Protein AF-A0A813YBU4-F1 (afdb_monomer)

Secondary structure (DSSP, 8-state):
----------SSSSSSSSSS-----------------PPPEEEEEEEEEEEESS----EEEEE--GGG-TTT-TTHHHHHHHHHHTT-SEEEEE--TT-HHHH-S-SS----------------PPPP----TT--SS------PEEEE--TTT-TTT-TTHHHHHHHHHHHT-SEEEEE--TTSHHHH-SB-S---BT-EEEEEETT-EEEEE-GGGT-EEEEEEEEEEES-B--TT--B--SSB-TTHHHHHHHHHTT-SEEEEE--HHHH--SSTTS--EEEEEEEEES---B--B--TTHHHHHHHHHHHSTTSEEEEE--PPPGGGB--SS-----SSTTS--TT----SSBSSTT-HHHHHHHHHHHHHHHSSEEE-TTS-EEE-S-----SEEE--SSTTTGGG--HHHHHHHHHHHHHHHHHHH---S-EEEEEEESSTT-HHHHHHHT-GGGSPTT----EEEE------S-BGGGTB-THHHHT-SB-TTT-PBPHHHHHHHHHHHH--TTTPEEEEEEES-TTSSSEEEEEEEEGGGEEEEEEEE-SSS---EE-TT-TT-EEEE-STTTTTSPPEEEE-SSSEES-TTHHHHHHHHHHHHHHHHHHHHTTSS-----------------SS-S-----SS-TT---

Structure (mmCIF, N/CA/C/O backbone):
data_AF-A0A813YBU4-F1
#
_entry.id   AF-A0A813YBU4-F1
#
loop_
_atom_site.group_PDB
_atom_site.id
_atom_site.type_symbol
_atom_site.label_atom_id
_atom_site.label_alt_id
_atom_site.label_comp_id
_atom_site.label_asym_id
_atom_site.label_entity_id
_atom_site.label_seq_id
_atom_site.pdbx_PDB_ins_code
_atom_site.Cartn_x
_atom_site.Cartn_y
_atom_site.Cartn_z
_atom_site.occupancy
_atom_site.B_iso_or_equiv
_atom_site.auth_seq_id
_atom_site.auth_comp_id
_atom_site.auth_asym_id
_atom_site.auth_atom_id
_atom_site.pdbx_PDB_model_num
ATOM 1 N N . MET A 1 1 ? 0.235 74.348 -16.069 1.00 31.95 1 MET A N 1
ATOM 2 C CA . MET A 1 1 ? 0.810 74.537 -14.717 1.00 31.95 1 MET A CA 1
ATOM 3 C C . MET A 1 1 ? 2.036 73.642 -14.564 1.00 31.95 1 MET A C 1
ATOM 5 O O . MET A 1 1 ? 2.171 72.692 -15.320 1.00 31.95 1 MET A O 1
ATOM 9 N N . ASN A 1 2 ? 2.949 74.032 -13.679 1.00 27.05 2 ASN A N 1
ATOM 10 C CA . ASN A 1 2 ? 4.388 73.750 -13.700 1.00 27.05 2 ASN A CA 1
ATOM 11 C C . ASN A 1 2 ? 4.887 72.286 -13.616 1.00 27.05 2 ASN A C 1
ATOM 13 O O . ASN A 1 2 ? 4.389 71.476 -12.848 1.00 27.05 2 ASN A O 1
ATOM 17 N N . THR A 1 3 ? 6.001 72.088 -14.341 1.00 25.61 3 THR A N 1
ATOM 18 C CA . THR A 1 3 ? 7.237 71.329 -14.019 1.00 25.61 3 THR A CA 1
ATOM 19 C C . THR A 1 3 ? 7.246 69.813 -13.787 1.00 25.61 3 THR A C 1
ATOM 21 O O . THR A 1 3 ? 6.669 69.274 -12.852 1.00 25.61 3 THR A O 1
ATOM 24 N N . LYS A 1 4 ? 8.097 69.171 -14.603 1.00 25.23 4 LYS A N 1
ATOM 25 C CA . LYS A 1 4 ? 8.649 67.816 -14.463 1.00 25.23 4 LYS A CA 1
ATOM 26 C C . LYS A 1 4 ? 9.705 67.722 -13.351 1.00 25.23 4 LYS A C 1
ATOM 28 O O . LYS A 1 4 ? 10.402 68.697 -13.085 1.00 25.23 4 LYS A O 1
ATOM 33 N N . GLY A 1 5 ? 9.953 66.488 -12.913 1.00 23.52 5 GLY A N 1
ATOM 34 C CA . GLY A 1 5 ? 11.215 66.014 -12.336 1.00 23.52 5 GLY A CA 1
ATOM 35 C C . GLY A 1 5 ? 10.971 64.998 -11.218 1.00 23.52 5 GLY A C 1
ATOM 36 O O . GLY A 1 5 ? 10.042 65.169 -10.446 1.00 23.52 5 GLY A O 1
ATOM 37 N N . CYS A 1 6 ? 11.747 63.942 -11.017 1.00 22.52 6 CYS A N 1
ATOM 38 C CA . CYS A 1 6 ? 12.808 63.261 -11.760 1.00 22.52 6 CYS A CA 1
ATOM 39 C C . CYS A 1 6 ? 13.280 62.129 -10.815 1.00 22.52 6 CYS A C 1
ATOM 41 O O . CYS A 1 6 ? 13.253 62.351 -9.612 1.00 22.52 6 CYS A O 1
ATOM 43 N N . VAL A 1 7 ? 13.798 61.004 -11.334 1.00 22.70 7 VAL A N 1
ATOM 44 C CA . VAL A 1 7 ? 14.661 60.040 -10.592 1.00 22.70 7 VAL A CA 1
ATOM 45 C C . VAL A 1 7 ? 13.974 59.320 -9.401 1.00 22.70 7 VAL A C 1
ATOM 47 O O . VAL A 1 7 ? 13.758 59.872 -8.333 1.00 22.70 7 VAL A O 1
ATOM 50 N N . LEU A 1 8 ? 13.539 58.065 -9.553 1.00 28.97 8 LEU A N 1
ATOM 51 C CA . LEU A 1 8 ? 14.397 56.867 -9.453 1.00 28.97 8 LEU A CA 1
ATOM 52 C C . LEU A 1 8 ? 15.118 56.710 -8.091 1.00 28.97 8 LEU A C 1
ATOM 54 O O . LEU A 1 8 ? 16.334 56.580 -8.058 1.00 28.97 8 LEU A O 1
ATOM 58 N N . THR A 1 9 ? 14.348 56.644 -6.999 1.00 28.80 9 THR A N 1
ATOM 59 C CA . THR A 1 9 ? 14.629 55.849 -5.780 1.00 28.80 9 THR A CA 1
ATOM 60 C C . THR A 1 9 ? 13.267 55.490 -5.148 1.00 28.80 9 THR A C 1
ATOM 62 O O . THR A 1 9 ? 12.269 56.135 -5.454 1.00 28.80 9 THR A O 1
ATOM 65 N N . ILE A 1 10 ? 13.200 54.499 -4.249 1.00 25.66 10 ILE A N 1
ATOM 66 C CA . ILE A 1 10 ? 11.981 54.103 -3.500 1.00 25.66 10 ILE A CA 1
ATOM 67 C C . ILE A 1 10 ? 10.899 53.396 -4.351 1.00 25.66 10 ILE A C 1
ATOM 69 O O . ILE A 1 10 ? 9.706 53.662 -4.251 1.00 25.66 10 ILE A O 1
ATOM 73 N N . LEU A 1 11 ? 11.312 52.378 -5.109 1.00 25.61 11 LEU A N 1
ATOM 74 C CA . LEU A 1 11 ? 10.464 51.197 -5.364 1.00 25.61 11 LEU A CA 1
ATOM 75 C C . LEU A 1 11 ? 11.170 49.911 -4.888 1.00 25.61 11 LEU A C 1
ATOM 77 O O . LEU A 1 11 ? 11.029 48.833 -5.451 1.00 25.61 11 LEU A O 1
ATOM 81 N N . LEU A 1 12 ? 11.953 50.070 -3.813 1.00 29.86 12 LEU A N 1
ATOM 82 C CA . LEU A 1 12 ? 12.736 49.031 -3.144 1.00 29.86 12 LEU A CA 1
ATOM 83 C C . LEU A 1 12 ? 12.639 49.148 -1.604 1.00 29.86 12 LEU A C 1
ATOM 85 O O . LEU A 1 12 ? 13.610 48.909 -0.899 1.00 29.86 12 LEU A O 1
ATOM 89 N N . CYS A 1 13 ? 11.467 49.543 -1.082 1.00 25.56 13 CYS A N 1
ATOM 90 C CA . CYS A 1 13 ? 11.181 49.610 0.367 1.00 25.56 13 CYS A CA 1
ATOM 91 C C . CYS A 1 13 ? 9.917 48.842 0.805 1.00 25.56 13 CYS A C 1
ATOM 93 O O . CYS A 1 13 ? 9.576 48.861 1.981 1.00 25.56 13 CYS A O 1
ATOM 95 N N . CYS A 1 14 ? 9.245 48.118 -0.099 1.00 25.92 14 CYS A N 1
ATOM 96 C CA . CYS A 1 14 ? 8.148 47.202 0.258 1.00 25.92 14 CYS A CA 1
ATOM 97 C C . CYS A 1 14 ?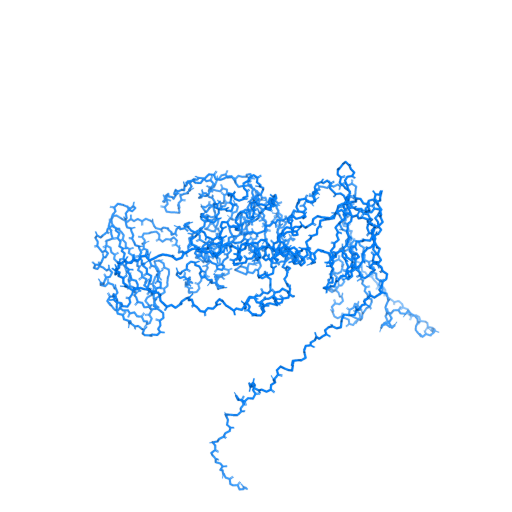 8.590 45.728 0.343 1.00 25.92 14 CYS A C 1
ATOM 99 O O . CYS A 1 14 ? 7.747 44.854 0.493 1.00 25.92 14 CYS A O 1
ATOM 101 N N . LEU A 1 15 ? 9.901 45.453 0.268 1.00 30.88 15 LEU A N 1
ATOM 102 C CA . LEU A 1 15 ? 10.479 44.111 0.449 1.00 30.88 15 LEU A CA 1
ATOM 103 C C . LEU A 1 15 ? 11.348 43.972 1.716 1.00 30.88 15 LEU A C 1
ATOM 105 O O . LEU A 1 15 ? 11.953 42.927 1.928 1.00 30.88 15 LEU A O 1
ATOM 109 N N . ILE A 1 16 ? 11.421 45.010 2.562 1.00 31.30 16 ILE A N 1
ATOM 110 C CA . ILE A 1 16 ? 12.154 44.991 3.842 1.00 31.30 16 ILE A CA 1
ATOM 111 C C . ILE A 1 16 ? 11.283 45.637 4.930 1.00 31.30 16 ILE A C 1
ATOM 113 O O . ILE A 1 16 ? 11.575 46.723 5.422 1.00 31.30 16 ILE A O 1
ATOM 117 N N . LEU A 1 17 ? 10.165 44.982 5.265 1.00 26.64 17 LEU A N 1
ATOM 118 C CA . LEU A 1 17 ? 9.365 45.286 6.466 1.00 26.64 17 LEU A CA 1
ATOM 119 C C . LEU A 1 17 ? 8.476 44.104 6.917 1.00 26.64 17 LEU A C 1
ATOM 121 O O . LEU A 1 17 ? 7.400 44.288 7.476 1.00 26.64 17 LEU A O 1
ATOM 125 N N . GLN A 1 18 ? 8.948 42.873 6.683 1.00 27.66 18 GLN A N 1
ATOM 126 C CA . GLN A 1 18 ? 8.364 41.633 7.225 1.00 27.66 18 GLN A CA 1
ATOM 127 C C . GLN A 1 18 ? 9.399 40.706 7.893 1.00 27.66 18 GLN A C 1
ATOM 129 O O . GLN A 1 18 ? 9.087 39.565 8.217 1.00 27.66 18 GLN A O 1
ATOM 134 N N . ILE A 1 19 ? 10.625 41.184 8.140 1.00 30.83 19 ILE A N 1
ATOM 135 C CA . ILE A 1 19 ? 11.637 40.449 8.911 1.00 30.83 19 ILE A CA 1
ATOM 136 C C . ILE A 1 19 ? 12.285 41.407 9.922 1.00 30.83 19 ILE A C 1
ATOM 138 O O . ILE A 1 19 ? 12.636 42.532 9.571 1.00 30.83 19 ILE A O 1
ATOM 142 N N . VAL A 1 20 ? 12.485 40.897 11.144 1.00 28.05 20 VAL A N 1
ATOM 143 C CA . VAL A 1 20 ? 13.072 41.533 12.344 1.00 28.05 20 VAL A CA 1
ATOM 144 C C . VAL A 1 20 ? 12.118 42.451 13.141 1.00 28.05 20 VAL A C 1
ATOM 146 O O . VAL A 1 20 ? 11.443 43.316 12.598 1.00 28.05 20 VAL A O 1
ATOM 149 N N . CYS A 1 21 ? 12.119 42.262 14.471 1.00 26.72 21 CYS A N 1
ATOM 150 C CA . CYS A 1 21 ? 11.402 43.037 15.503 1.00 26.72 21 CYS A CA 1
ATOM 151 C C . CYS A 1 21 ? 9.894 42.787 15.726 1.00 26.72 21 CYS A C 1
ATOM 153 O O . CYS A 1 21 ? 9.177 43.678 16.173 1.00 26.72 21 CYS A O 1
ATOM 155 N N . LEU A 1 22 ? 9.463 41.526 15.654 1.00 26.31 22 LEU A N 1
ATOM 156 C CA . LEU A 1 22 ? 8.776 40.963 16.823 1.00 26.31 22 LEU A CA 1
ATOM 157 C C . LEU A 1 22 ? 9.734 39.976 17.489 1.00 26.31 22 LEU A C 1
ATOM 159 O O . LEU A 1 22 ? 9.914 38.848 17.037 1.00 26.31 22 LEU A O 1
ATOM 163 N N . LEU A 1 23 ? 10.398 40.446 18.549 1.00 26.52 23 LEU A N 1
ATOM 164 C CA . LEU A 1 23 ? 11.016 39.550 19.521 1.00 26.52 23 LEU A CA 1
ATOM 165 C C . LEU A 1 23 ? 9.910 38.615 20.028 1.00 26.52 23 LEU A C 1
ATOM 167 O O . LEU A 1 23 ? 8.841 39.127 20.371 1.00 26.52 23 LEU A O 1
ATOM 171 N N . PRO A 1 24 ? 10.131 37.292 20.131 1.00 26.88 24 PRO A N 1
ATOM 172 C CA . PRO A 1 24 ? 9.246 36.476 20.936 1.00 26.88 24 PRO A CA 1
ATOM 173 C C . PRO A 1 24 ? 9.381 36.994 22.365 1.00 26.88 24 PRO A C 1
ATOM 175 O O . PRO A 1 24 ? 10.404 36.777 23.022 1.00 26.88 24 PRO A O 1
ATOM 178 N N . THR A 1 25 ? 8.370 37.720 22.844 1.00 29.42 25 THR A N 1
ATOM 179 C CA . THR A 1 25 ? 8.224 37.945 24.273 1.00 29.42 25 THR A CA 1
ATOM 180 C C . THR A 1 25 ? 8.181 36.567 24.898 1.00 29.42 25 THR A C 1
ATOM 182 O O . THR A 1 25 ? 7.289 35.766 24.627 1.00 29.42 25 THR A O 1
ATOM 185 N N . SER A 1 26 ? 9.183 36.274 25.721 1.00 30.23 26 SER A N 1
ATOM 186 C CA . SER A 1 26 ? 9.251 35.071 26.536 1.00 30.23 26 SER A CA 1
ATOM 187 C C . SER A 1 26 ? 8.255 35.164 27.691 1.00 30.23 26 SER A C 1
ATOM 189 O O . SER A 1 26 ? 8.585 34.914 28.852 1.00 30.23 26 SER A O 1
ATOM 191 N N . GLU A 1 27 ? 6.996 35.457 27.357 1.00 28.58 27 GLU A N 1
ATOM 192 C CA . GLU A 1 27 ? 5.868 34.985 28.130 1.00 28.58 27 GLU A CA 1
ATOM 193 C C . GLU A 1 27 ? 5.890 33.466 28.029 1.00 28.58 27 GLU A C 1
ATOM 195 O O . GLU A 1 27 ? 5.250 32.813 27.207 1.00 28.58 27 GLU A O 1
ATOM 200 N N . THR A 1 28 ? 6.670 32.885 28.939 1.00 29.73 28 THR A N 1
ATOM 201 C CA . THR A 1 28 ? 6.291 31.623 29.531 1.00 29.73 28 THR A CA 1
ATOM 202 C C . THR A 1 28 ? 4.822 31.766 29.897 1.00 29.73 28 THR A C 1
ATOM 204 O O . THR A 1 28 ? 4.508 32.422 30.896 1.00 29.73 28 THR A O 1
ATOM 207 N N . ASN A 1 29 ? 3.941 31.136 29.120 1.00 28.11 29 ASN A N 1
ATOM 208 C CA . ASN A 1 29 ? 2.650 30.711 29.625 1.00 28.11 29 ASN A CA 1
ATOM 209 C C . ASN A 1 29 ? 2.959 29.773 30.792 1.00 28.11 29 ASN A C 1
ATOM 211 O O . ASN A 1 29 ? 3.074 28.554 30.655 1.00 28.11 29 ASN A O 1
ATOM 215 N N . LYS A 1 30 ? 3.140 30.386 31.966 1.00 27.91 30 LYS A N 1
ATOM 216 C CA . LYS A 1 30 ? 2.864 29.787 33.256 1.00 27.91 30 LYS A CA 1
ATOM 217 C C . LYS A 1 30 ? 1.367 29.538 33.229 1.00 27.91 30 LYS A C 1
ATOM 219 O O . LYS A 1 30 ? 0.601 30.328 33.774 1.00 27.91 30 LYS A O 1
ATOM 224 N N . PHE A 1 31 ? 0.978 28.462 32.546 1.00 32.47 31 PHE A N 1
ATOM 225 C CA . PHE A 1 31 ? -0.303 27.826 32.771 1.00 32.47 31 PHE A CA 1
ATOM 226 C C . PHE A 1 31 ? -0.409 27.694 34.280 1.00 32.47 31 PHE A C 1
ATOM 228 O O . PHE A 1 31 ? 0.421 27.033 34.913 1.00 32.47 31 PHE A O 1
ATOM 235 N N . GLN A 1 32 ? -1.334 28.454 34.862 1.00 26.78 32 GLN A N 1
ATOM 236 C CA . GLN A 1 32 ? -1.618 28.297 36.269 1.00 26.78 32 GLN A CA 1
ATOM 237 C C . GLN A 1 32 ? -2.054 26.847 36.435 1.00 26.78 32 GLN A C 1
ATOM 239 O O . GLN A 1 32 ? -2.914 26.372 35.695 1.00 26.78 32 GLN A O 1
ATOM 244 N N . ASP A 1 33 ? -1.438 26.160 37.395 1.00 33.31 33 ASP A N 1
ATOM 245 C CA . ASP A 1 33 ? -1.980 24.938 37.976 1.00 33.31 33 ASP A CA 1
ATOM 246 C C . ASP A 1 33 ? -3.297 25.340 38.654 1.00 33.31 33 ASP A C 1
ATOM 248 O O . ASP A 1 33 ? -3.353 25.608 39.857 1.00 33.31 33 ASP A O 1
ATOM 252 N N . HIS A 1 34 ? -4.341 25.529 37.842 1.00 33.88 34 HIS A N 1
ATOM 253 C CA . HIS A 1 34 ? -5.701 25.699 38.307 1.00 33.88 34 HIS A CA 1
ATOM 254 C C . HIS A 1 34 ? -6.066 24.375 38.946 1.00 33.88 34 HIS A C 1
ATOM 256 O O . HIS A 1 34 ? -6.486 23.430 38.282 1.00 33.88 34 HIS A O 1
ATOM 262 N N . GLN A 1 35 ? -5.865 24.328 40.261 1.00 38.22 35 GLN A N 1
ATOM 263 C CA . GLN A 1 35 ? -6.400 23.280 41.098 1.00 38.22 35 GLN A CA 1
ATOM 264 C C . GLN A 1 35 ? -7.913 23.317 40.948 1.00 38.22 35 GLN A C 1
ATOM 266 O O . GLN A 1 35 ? -8.604 24.086 41.618 1.00 38.22 35 GLN A O 1
ATOM 271 N N . VAL A 1 36 ? -8.410 22.472 40.049 1.00 40.94 36 VAL A N 1
ATOM 272 C CA . VAL A 1 36 ? -9.797 22.042 40.029 1.00 40.94 36 VAL A CA 1
ATOM 273 C C . VAL A 1 36 ? -9.974 21.228 41.302 1.00 40.94 36 VAL A C 1
ATOM 275 O O . VAL A 1 36 ? -9.791 20.017 41.335 1.00 40.94 36 VAL A O 1
ATOM 278 N N . ASN A 1 37 ? -10.249 21.944 42.388 1.00 41.81 37 ASN A N 1
ATOM 279 C CA . ASN A 1 37 ? -10.561 21.403 43.701 1.00 41.81 37 ASN A CA 1
ATOM 280 C C . ASN A 1 37 ? -12.032 20.944 43.695 1.00 41.81 37 ASN A C 1
ATOM 282 O O . ASN A 1 37 ? -12.834 21.398 44.508 1.00 41.81 37 ASN A O 1
ATOM 286 N N . ALA A 1 38 ? -12.380 20.143 42.685 1.00 55.97 38 ALA A N 1
ATOM 287 C CA . ALA A 1 38 ? -13.661 19.473 42.549 1.00 55.97 38 ALA A CA 1
ATOM 288 C C . ALA A 1 38 ? -13.603 18.134 43.283 1.00 55.97 38 ALA A C 1
ATOM 290 O O . ALA A 1 38 ? -12.524 17.560 43.461 1.00 55.97 38 ALA A O 1
ATOM 291 N N . ASP A 1 39 ? -14.766 17.639 43.691 1.00 68.56 39 ASP A N 1
ATOM 292 C CA . ASP A 1 39 ? -14.886 16.288 44.224 1.00 68.56 39 ASP A CA 1
ATOM 293 C C . ASP A 1 39 ? -14.398 15.254 43.184 1.00 68.56 39 ASP A C 1
ATOM 295 O O . ASP A 1 39 ? -14.548 15.490 41.978 1.00 68.56 39 ASP A O 1
ATOM 299 N N . PRO A 1 40 ? -13.804 14.120 43.614 1.00 79.81 40 PRO A N 1
ATOM 300 C CA . PRO A 1 40 ? -13.346 13.079 42.700 1.00 79.81 40 PRO A CA 1
ATOM 301 C C . PRO A 1 40 ? -14.458 12.633 41.754 1.00 79.81 40 PRO A C 1
ATOM 303 O O . PRO A 1 40 ? -15.599 12.442 42.181 1.00 79.81 40 PRO A O 1
ATOM 306 N N . ILE A 1 41 ? -14.122 12.425 40.481 1.00 83.44 41 ILE A N 1
ATOM 307 C CA . ILE A 1 41 ? -15.105 12.013 39.481 1.00 83.44 41 ILE A CA 1
ATOM 308 C C . ILE A 1 41 ? -15.580 10.600 39.822 1.00 83.44 41 ILE A C 1
ATOM 310 O O . ILE A 1 41 ? -14.803 9.646 39.782 1.00 83.44 41 ILE A O 1
ATOM 314 N N . LEU A 1 42 ? -16.853 10.478 40.180 1.00 85.62 42 LEU A N 1
ATOM 315 C CA . LEU A 1 42 ? -17.498 9.219 40.517 1.00 85.62 42 LEU A CA 1
ATOM 316 C C . LEU A 1 42 ? -17.820 8.457 39.230 1.00 85.62 42 LEU A C 1
ATOM 318 O O . LEU A 1 42 ? -18.481 9.008 38.353 1.00 85.62 42 LEU A O 1
ATOM 322 N N . ILE A 1 43 ? -17.398 7.195 39.145 1.00 86.75 43 ILE A N 1
ATOM 323 C CA . ILE A 1 43 ? -17.842 6.245 38.119 1.00 86.75 43 ILE A CA 1
ATOM 324 C C . ILE A 1 43 ? -18.756 5.219 38.793 1.00 86.75 43 ILE A C 1
ATOM 326 O O . ILE A 1 43 ? -18.299 4.456 39.643 1.00 86.75 43 ILE A O 1
ATOM 330 N N . GLU A 1 44 ? -20.028 5.168 38.407 1.00 83.12 44 GLU A N 1
ATOM 331 C CA . GLU A 1 44 ? -20.983 4.157 38.870 1.00 83.12 44 GLU A CA 1
ATOM 332 C C . GLU A 1 44 ? -21.186 3.091 37.789 1.00 83.12 44 GLU A C 1
ATOM 334 O O . GLU A 1 44 ? -21.501 3.403 36.642 1.00 83.12 44 GLU A O 1
ATOM 339 N N . VAL A 1 45 ? -21.009 1.817 38.156 1.00 82.69 45 VAL A N 1
ATOM 340 C CA . VAL A 1 45 ? -21.132 0.680 37.232 1.00 82.69 45 VAL A CA 1
ATOM 341 C C . VAL A 1 45 ? -22.273 -0.230 37.663 1.00 82.69 45 VAL A C 1
ATOM 343 O O . VAL A 1 45 ? -22.237 -0.821 38.747 1.00 82.69 45 VAL A O 1
ATOM 346 N N . SER A 1 46 ? -23.255 -0.410 36.784 1.00 81.75 46 SER A N 1
ATOM 347 C CA . SER A 1 46 ? -24.357 -1.348 37.004 1.00 81.75 46 SER A CA 1
ATOM 348 C C . SER A 1 46 ? -24.006 -2.730 36.452 1.00 81.75 46 SER A C 1
ATOM 350 O O . SER A 1 46 ? -24.454 -3.120 35.383 1.00 81.75 46 SER A O 1
ATOM 352 N N . TRP A 1 47 ? -23.221 -3.506 37.204 1.00 77.25 47 TRP A N 1
ATOM 353 C CA . TRP A 1 47 ? -22.700 -4.831 36.803 1.00 77.25 47 TRP A CA 1
ATOM 354 C C . TRP A 1 47 ? -23.735 -5.910 36.427 1.00 77.25 47 TRP A C 1
ATOM 356 O O . TRP A 1 47 ? -23.345 -7.012 36.047 1.00 77.25 47 TRP A O 1
ATOM 366 N N . THR A 1 48 ? -25.026 -5.643 36.617 1.00 72.31 48 THR A N 1
ATOM 367 C CA . THR A 1 48 ? -26.155 -6.529 36.282 1.00 72.31 48 THR A CA 1
ATOM 368 C C . THR A 1 48 ? -27.128 -5.892 35.290 1.00 72.31 48 THR A C 1
ATOM 370 O O . THR A 1 48 ? -28.157 -6.488 34.986 1.00 72.31 48 THR A O 1
ATOM 373 N N . THR A 1 49 ? -26.843 -4.671 34.836 1.00 57.09 49 THR A N 1
ATOM 374 C CA . THR A 1 49 ? -27.669 -3.920 33.892 1.00 57.09 49 THR A CA 1
ATOM 375 C C . THR A 1 49 ? -26.851 -3.735 32.626 1.00 57.09 49 THR A C 1
ATOM 377 O O . THR A 1 49 ? -25.956 -2.889 32.561 1.00 57.09 49 THR A O 1
ATOM 380 N N . TYR A 1 50 ? -27.151 -4.573 31.643 1.00 51.72 50 TYR A N 1
ATOM 381 C CA . TYR A 1 50 ? -26.642 -4.451 30.285 1.00 51.72 50 TYR A CA 1
ATOM 382 C C . TYR A 1 50 ? -27.028 -3.083 29.720 1.00 51.72 50 TYR A C 1
ATOM 384 O O . TYR A 1 50 ? -28.171 -2.653 29.890 1.00 51.72 50 TYR A O 1
ATOM 392 N N . ASP A 1 51 ? -26.064 -2.389 29.117 1.00 43.09 51 ASP A N 1
ATOM 393 C CA . ASP A 1 51 ? -26.319 -1.107 28.447 1.00 43.09 51 ASP A CA 1
ATOM 394 C C . ASP A 1 51 ? -26.783 -1.394 27.017 1.00 43.09 51 ASP A C 1
ATOM 396 O O . ASP A 1 51 ? -27.857 -0.970 26.592 1.00 43.09 51 ASP A O 1
ATOM 400 N N . TYR A 1 52 ? -25.981 -2.193 26.309 1.00 39.00 52 TYR A N 1
ATOM 401 C CA . TYR A 1 52 ? -26.188 -2.595 24.926 1.00 39.00 52 TYR A CA 1
ATOM 402 C C . TYR A 1 52 ? -25.190 -3.713 24.554 1.00 39.00 52 TYR A C 1
ATOM 404 O O . TYR A 1 52 ? -24.023 -3.664 24.950 1.00 39.00 52 TYR A O 1
ATOM 412 N N . ASP A 1 53 ? -25.615 -4.674 23.729 1.00 46.12 53 ASP A N 1
ATOM 413 C CA . ASP A 1 53 ? -24.709 -5.253 22.724 1.00 46.12 53 ASP A CA 1
ATOM 414 C C . ASP A 1 53 ? -24.376 -4.134 21.721 1.00 46.12 53 ASP A C 1
ATOM 416 O O . ASP A 1 53 ? -25.201 -3.242 21.535 1.00 46.12 53 ASP A O 1
ATOM 420 N N . LEU A 1 54 ? -23.210 -4.116 21.065 1.00 36.72 54 LEU A N 1
ATOM 421 C CA . LEU A 1 54 ? -22.735 -2.951 20.287 1.00 36.72 54 LEU A CA 1
ATOM 422 C C . LEU A 1 54 ? -23.579 -2.618 19.021 1.00 36.72 54 LEU A C 1
ATOM 424 O O . LEU A 1 54 ? -23.138 -2.812 17.891 1.00 36.72 54 LEU A O 1
ATOM 428 N N . HIS A 1 55 ? -24.767 -2.036 19.207 1.00 37.12 55 HIS A N 1
ATOM 429 C CA . HIS A 1 55 ? -25.741 -1.670 18.175 1.00 37.12 55 HIS A CA 1
ATOM 430 C C . HIS A 1 55 ? -26.243 -0.229 18.404 1.00 37.12 55 HIS A C 1
ATOM 432 O O . HIS A 1 55 ? -27.170 0.026 19.171 1.00 37.12 55 HIS A O 1
ATOM 438 N N . THR A 1 56 ? -25.618 0.746 17.737 1.00 38.25 56 THR A N 1
ATOM 439 C CA . THR A 1 56 ? -25.923 2.182 17.904 1.00 38.25 56 THR A CA 1
ATOM 440 C C . THR A 1 56 ? -27.079 2.642 17.005 1.00 38.25 56 THR A C 1
ATOM 442 O O . THR A 1 56 ? -26.988 2.494 15.788 1.00 38.25 56 THR A O 1
ATOM 445 N N . ILE A 1 57 ? -28.103 3.312 17.559 1.00 44.50 57 ILE A N 1
ATOM 446 C CA . ILE A 1 57 ? -29.206 3.925 16.783 1.00 44.50 57 ILE A CA 1
ATOM 447 C C . ILE A 1 57 ? -29.103 5.469 16.781 1.00 44.50 57 ILE A C 1
ATOM 449 O O . ILE A 1 57 ? -29.208 6.096 17.840 1.00 44.50 57 ILE A O 1
ATOM 453 N N . PRO A 1 58 ? -28.922 6.128 15.617 1.00 43.16 58 PRO A N 1
ATOM 454 C CA . PRO A 1 58 ? -28.823 7.585 15.519 1.00 43.16 58 PRO A CA 1
ATOM 455 C C . PRO A 1 58 ? -30.196 8.285 15.515 1.00 43.16 58 PRO A C 1
ATOM 457 O O . PRO A 1 58 ? -31.166 7.809 14.928 1.00 43.16 58 PRO A O 1
ATOM 460 N N . THR A 1 59 ? -30.274 9.489 16.099 1.00 42.88 59 THR A N 1
ATOM 461 C CA . THR A 1 59 ? -31.482 10.343 16.049 1.00 42.88 59 THR A CA 1
ATOM 462 C C . THR A 1 59 ? -31.152 11.764 15.586 1.00 42.88 59 THR A C 1
ATOM 464 O O . THR A 1 59 ? -30.039 12.247 15.793 1.00 42.88 59 THR A O 1
ATOM 467 N N . LEU A 1 60 ? -32.109 12.438 14.941 1.00 43.41 60 LEU A N 1
ATOM 468 C CA . LEU A 1 60 ? -31.904 13.721 14.258 1.00 43.41 60 LEU A CA 1
ATOM 469 C C . LEU A 1 60 ? -32.796 14.821 14.854 1.00 43.41 60 LEU A C 1
ATOM 471 O O . LEU A 1 60 ? -34.014 14.670 14.924 1.00 43.41 60 LEU A O 1
ATOM 475 N N . GLN A 1 61 ? -32.221 15.961 15.250 1.00 49.75 61 GLN A N 1
ATOM 476 C CA . GLN A 1 61 ? -32.992 17.120 15.719 1.00 49.75 61 GLN A CA 1
ATOM 477 C C . GLN A 1 61 ? -33.018 18.241 14.675 1.00 49.75 61 GLN A C 1
ATOM 479 O O . GLN A 1 61 ? -31.986 18.647 14.146 1.00 49.75 61 GLN A O 1
ATOM 484 N N . VAL A 1 62 ? -34.209 18.783 14.425 1.00 63.09 62 VAL A N 1
ATOM 485 C CA . VAL A 1 62 ? -34.480 19.840 13.447 1.00 63.09 62 VAL A CA 1
ATOM 486 C C . VAL A 1 62 ? -35.012 21.065 14.182 1.00 63.09 62 VAL A C 1
ATOM 488 O O . VAL A 1 62 ? -36.124 21.057 14.708 1.00 63.09 62 VAL A O 1
ATOM 491 N N . VAL A 1 63 ? -34.210 22.127 14.234 1.00 66.62 63 VAL A N 1
ATOM 492 C CA . VAL A 1 63 ? -34.530 23.355 14.977 1.00 66.62 63 VAL A CA 1
ATOM 493 C C . VAL A 1 63 ? -35.117 24.401 14.033 1.00 66.62 63 VAL A C 1
ATOM 495 O O . VAL A 1 63 ? -34.521 24.705 13.000 1.00 66.62 63 VAL A O 1
ATOM 498 N N . THR A 1 64 ? -36.278 24.964 14.374 1.00 64.56 64 THR A N 1
ATOM 499 C CA . THR A 1 64 ? -36.992 25.937 13.530 1.00 64.56 64 THR A CA 1
ATOM 500 C C . THR A 1 64 ? -36.126 27.168 13.229 1.00 64.56 64 THR A C 1
ATOM 502 O O . THR A 1 64 ? -35.630 27.828 14.138 1.00 64.56 64 THR A O 1
ATOM 505 N N . ASN A 1 65 ? -35.948 27.479 11.941 1.00 67.38 65 ASN A N 1
ATOM 506 C CA . ASN A 1 65 ? -35.038 28.510 11.426 1.00 67.38 65 ASN A CA 1
ATOM 507 C C . ASN A 1 65 ? -35.603 29.085 10.102 1.00 67.38 65 ASN A C 1
ATOM 509 O O . ASN A 1 65 ? -36.206 28.324 9.342 1.00 67.38 65 ASN A O 1
ATOM 513 N N . PRO A 1 66 ? -35.408 30.377 9.764 1.00 67.56 66 PRO A N 1
ATOM 514 C CA . PRO A 1 66 ? -35.832 30.962 8.485 1.00 67.56 66 PRO A CA 1
ATOM 515 C C . PRO A 1 66 ? -35.390 30.200 7.224 1.00 67.56 66 PRO A C 1
ATOM 517 O O . PRO A 1 66 ? -36.137 30.164 6.250 1.00 67.56 66 PRO A O 1
ATOM 520 N N . LEU A 1 67 ? -34.228 29.536 7.231 1.00 63.03 67 LEU A N 1
ATOM 521 C CA . LEU A 1 67 ? -33.761 28.705 6.109 1.00 63.03 67 LEU A CA 1
ATOM 522 C C . LEU A 1 67 ? -34.530 27.378 5.970 1.00 63.03 67 LEU A C 1
ATOM 524 O O . LEU A 1 67 ? -34.515 26.770 4.900 1.00 63.03 67 LEU A O 1
ATOM 528 N N . LEU A 1 68 ? -35.257 26.960 7.007 1.00 60.47 68 LEU A N 1
ATOM 529 C CA . LEU A 1 68 ? -36.228 25.863 6.965 1.00 60.47 68 LEU A CA 1
ATOM 530 C C . LEU A 1 68 ? -37.640 26.342 6.588 1.00 60.47 68 LEU A C 1
ATOM 532 O O . LEU A 1 68 ? -38.524 25.523 6.348 1.00 60.47 68 LEU A O 1
ATOM 536 N N . ALA A 1 69 ? -37.885 27.652 6.517 1.00 60.22 69 ALA A N 1
ATOM 537 C CA . ALA A 1 69 ? -39.199 28.185 6.189 1.00 60.22 69 ALA A CA 1
ATOM 538 C C . ALA A 1 69 ? -39.415 28.227 4.666 1.00 60.22 69 ALA A C 1
ATOM 540 O O . ALA A 1 69 ? -38.820 29.029 3.942 1.00 60.22 69 ALA A O 1
ATOM 541 N N . ARG A 1 70 ? -40.344 27.388 4.189 1.00 62.12 70 ARG A N 1
ATOM 542 C CA . ARG A 1 70 ? -40.757 27.238 2.776 1.00 62.12 70 ARG A CA 1
ATOM 543 C C . ARG A 1 70 ? -41.040 28.535 2.021 1.00 62.12 70 ARG A C 1
ATOM 545 O O . ARG A 1 70 ? -40.937 28.557 0.800 1.00 62.12 70 ARG A O 1
ATOM 552 N N . GLN A 1 71 ? -41.462 29.568 2.737 1.00 57.75 71 GLN A N 1
ATOM 553 C CA . GLN A 1 71 ? -41.982 30.811 2.177 1.00 57.75 71 GLN A CA 1
ATOM 554 C C . GLN A 1 71 ? -40.879 31.768 1.697 1.00 57.75 71 GLN A C 1
ATOM 556 O O . GLN A 1 71 ? -41.126 32.559 0.793 1.00 57.75 71 GLN A O 1
ATOM 561 N N . PHE A 1 72 ? -39.677 31.699 2.283 1.00 59.03 72 PHE A N 1
ATOM 562 C CA . PHE A 1 72 ? -38.581 32.645 2.010 1.00 59.03 72 PHE A CA 1
ATOM 563 C C . PHE A 1 72 ? -37.224 31.967 1.774 1.00 59.03 72 PHE A C 1
ATOM 565 O O . PHE A 1 72 ? -36.314 32.600 1.243 1.00 59.03 72 PHE A O 1
ATOM 572 N N . SER A 1 73 ? -37.072 30.687 2.127 1.00 53.84 73 SER A N 1
ATOM 573 C CA . SER A 1 73 ? -35.853 29.931 1.846 1.00 53.84 73 SER A CA 1
ATOM 574 C C . SER A 1 73 ? -35.904 29.285 0.455 1.00 53.84 73 SER A C 1
ATOM 576 O O . SER A 1 73 ? -36.698 28.358 0.256 1.00 53.84 73 SER A O 1
ATOM 578 N N . PRO A 1 74 ? -35.033 29.674 -0.500 1.00 55.38 74 PRO A N 1
ATOM 579 C CA . PRO A 1 74 ? -34.983 29.042 -1.822 1.00 55.38 74 PRO A CA 1
ATOM 580 C C . PRO A 1 74 ? -34.518 27.577 -1.759 1.00 55.38 74 PRO A C 1
ATOM 582 O O . PRO A 1 74 ? -34.745 26.817 -2.696 1.00 55.38 74 PRO A O 1
ATOM 585 N N . ILE A 1 75 ? -33.905 27.168 -0.643 1.00 46.84 75 ILE A N 1
ATOM 586 C CA . ILE A 1 75 ? -33.355 25.825 -0.425 1.00 46.84 75 ILE A CA 1
ATOM 587 C C . ILE A 1 75 ? -34.226 24.936 0.473 1.00 46.84 75 ILE A C 1
ATOM 589 O O . ILE A 1 75 ? -33.927 23.753 0.585 1.00 46.84 75 ILE A O 1
ATOM 593 N N . TYR A 1 76 ? -35.330 25.436 1.055 1.00 56.91 76 TYR A N 1
ATOM 594 C CA . TYR A 1 76 ? -36.217 24.649 1.937 1.00 56.91 76 TYR A CA 1
ATOM 595 C C . TYR A 1 76 ? -36.596 23.285 1.339 1.00 56.91 76 TYR A C 1
ATOM 597 O O . TYR A 1 76 ? -36.555 22.274 2.037 1.00 56.91 76 TYR A O 1
ATOM 605 N N . LYS A 1 77 ? -36.964 23.253 0.046 1.00 58.47 77 LYS A N 1
ATOM 606 C CA . LYS A 1 77 ? -37.386 22.015 -0.622 1.00 58.47 77 LYS A CA 1
ATOM 607 C C . LYS A 1 77 ? -36.254 21.002 -0.645 1.00 58.47 77 LYS A C 1
ATOM 609 O O . LYS A 1 77 ? -36.504 19.842 -0.356 1.00 58.47 77 LYS A O 1
ATOM 614 N N . GLN A 1 78 ? -35.040 21.453 -0.954 1.00 54.97 78 GLN A N 1
ATOM 615 C CA . GLN A 1 78 ? -33.871 20.589 -0.955 1.00 54.97 78 GLN A CA 1
ATOM 616 C C . GLN A 1 78 ? -33.533 20.145 0.468 1.00 54.97 78 GLN A C 1
ATOM 618 O O . GLN A 1 78 ? -33.294 18.967 0.671 1.00 54.97 78 GLN A O 1
ATOM 623 N N . ILE A 1 79 ? -33.618 21.037 1.463 1.00 51.91 79 ILE A N 1
ATOM 624 C CA . ILE A 1 79 ? -33.356 20.677 2.861 1.00 51.91 79 ILE A CA 1
ATOM 625 C C . ILE A 1 79 ? -34.335 19.608 3.349 1.00 51.91 79 ILE A C 1
ATOM 627 O O . ILE A 1 79 ? -33.875 18.595 3.848 1.00 51.91 79 ILE A O 1
ATOM 631 N N . PHE A 1 80 ? -35.653 19.772 3.192 1.00 61.44 80 PHE A N 1
ATOM 632 C CA . PHE A 1 80 ? -36.622 18.761 3.649 1.00 61.44 80 PHE A CA 1
ATOM 633 C C . PHE A 1 80 ? -36.714 17.533 2.737 1.00 61.44 80 PHE A C 1
ATOM 635 O O . PHE A 1 80 ? -37.108 16.472 3.218 1.00 61.44 80 PHE A O 1
ATOM 642 N N . ALA A 1 81 ? -36.322 17.633 1.462 1.00 57.12 81 ALA A N 1
ATOM 643 C CA . ALA A 1 81 ? -36.058 16.455 0.639 1.00 57.12 81 ALA A CA 1
ATOM 644 C C . ALA A 1 81 ? -34.889 15.668 1.237 1.00 57.12 81 ALA A C 1
ATOM 646 O O . ALA A 1 81 ? -35.092 14.520 1.609 1.00 57.12 81 ALA A O 1
ATOM 647 N N . SER A 1 82 ? -33.740 16.307 1.470 1.00 53.53 82 SER A N 1
ATOM 648 C CA . SER A 1 82 ? -32.582 15.692 2.122 1.00 53.53 82 SER A CA 1
ATOM 649 C C . SER A 1 82 ? -32.879 15.212 3.545 1.00 53.53 82 SER A C 1
ATOM 651 O O . SER A 1 82 ? -32.355 14.187 3.941 1.00 53.53 82 SER A O 1
ATOM 653 N N . LEU A 1 83 ? -33.750 15.876 4.310 1.00 51.81 83 LEU A N 1
ATOM 654 C CA . LEU A 1 83 ? -34.151 15.452 5.661 1.00 51.81 83 LEU A CA 1
ATOM 655 C C . LEU A 1 83 ? -35.064 14.217 5.642 1.00 51.81 83 LEU A C 1
ATOM 657 O O . LEU A 1 83 ? -34.993 13.384 6.539 1.00 51.81 83 LEU A O 1
ATOM 661 N N . LYS A 1 84 ? -35.889 14.073 4.599 1.00 44.91 84 LYS A N 1
ATOM 662 C CA . LYS A 1 84 ? -36.688 12.867 4.348 1.00 44.91 84 LYS A CA 1
ATOM 663 C C . LYS A 1 84 ? -35.841 11.730 3.757 1.00 44.91 84 LYS A C 1
ATOM 665 O O . LYS A 1 84 ? -36.049 10.575 4.097 1.00 44.91 84 LYS A O 1
ATOM 670 N N . GLU A 1 85 ? -34.890 12.064 2.894 1.00 49.53 85 GLU A N 1
ATOM 671 C CA . GLU A 1 85 ? -33.942 11.155 2.234 1.00 49.53 85 GLU A CA 1
ATOM 672 C C . GLU A 1 85 ? -32.858 10.643 3.201 1.00 49.53 85 GLU A C 1
ATOM 674 O O . GLU A 1 85 ? -32.418 9.506 3.075 1.00 49.53 85 GLU A O 1
ATOM 679 N N . LEU A 1 86 ? -32.514 11.436 4.226 1.00 45.12 86 LEU A N 1
ATOM 680 C CA . LEU A 1 86 ? -31.707 11.046 5.391 1.00 45.12 86 LEU A CA 1
ATOM 681 C C . LEU A 1 86 ? -32.343 9.912 6.208 1.00 45.12 86 LEU A C 1
ATOM 683 O O . LEU A 1 86 ? -31.624 9.247 6.945 1.00 45.12 86 LEU A O 1
ATOM 687 N N . ASN A 1 87 ? -33.664 9.715 6.095 1.00 41.59 87 ASN A N 1
ATOM 688 C CA . ASN A 1 87 ? -34.416 8.594 6.665 1.00 41.59 87 ASN A CA 1
ATOM 689 C C . ASN A 1 87 ? -34.087 8.287 8.145 1.00 41.59 87 ASN A C 1
ATOM 691 O O . ASN A 1 87 ? -33.972 7.129 8.539 1.00 41.59 87 ASN A O 1
ATOM 695 N N . ALA A 1 88 ? -33.893 9.334 8.955 1.00 45.66 88 ALA A N 1
ATOM 696 C CA . ALA A 1 88 ? -33.458 9.199 10.341 1.00 45.66 88 ALA A CA 1
ATOM 697 C C . ALA A 1 88 ? -34.555 8.587 11.227 1.00 45.66 88 ALA A C 1
ATOM 699 O O . ALA A 1 88 ? -35.674 9.102 11.289 1.00 45.66 88 ALA A O 1
ATOM 700 N N . GLU A 1 89 ? -34.185 7.531 11.952 1.00 46.19 89 GLU A N 1
ATOM 701 C CA . GLU A 1 89 ? -35.086 6.609 12.655 1.00 46.19 89 GLU A CA 1
ATOM 702 C C . GLU A 1 89 ? -36.008 7.298 13.671 1.00 46.19 89 GLU A C 1
ATOM 704 O O . GLU A 1 89 ? -37.201 7.010 13.744 1.00 46.19 89 GLU A O 1
ATOM 709 N N . TYR A 1 90 ? -35.482 8.309 14.370 1.00 45.25 90 TYR A N 1
ATOM 710 C CA . TYR A 1 90 ? -36.280 9.276 15.120 1.00 45.25 90 TYR A CA 1
ATOM 711 C C . TYR A 1 90 ? -35.857 10.700 14.761 1.00 45.25 90 TYR A C 1
ATOM 713 O O . TYR A 1 90 ? -34.708 11.094 14.981 1.00 45.25 90 TYR A O 1
ATOM 721 N N . THR A 1 91 ? -36.809 11.500 14.273 1.00 50.81 91 THR A N 1
ATOM 722 C CA . THR A 1 91 ? -36.607 12.924 13.969 1.00 50.81 91 THR A CA 1
ATOM 723 C C . THR A 1 91 ? -37.421 13.808 14.917 1.00 50.81 91 THR A C 1
ATOM 725 O O . THR A 1 91 ? -38.633 13.641 15.043 1.00 50.81 91 THR A O 1
ATOM 728 N N . ARG A 1 92 ? -36.772 14.771 15.583 1.00 60.69 92 ARG A N 1
ATOM 729 C CA . ARG A 1 92 ? -37.379 15.656 16.596 1.00 60.69 92 ARG A CA 1
ATOM 730 C C . ARG A 1 92 ? -37.437 17.095 16.078 1.00 60.69 92 ARG A C 1
ATOM 732 O O . ARG A 1 92 ? -36.393 17.681 15.806 1.00 60.69 92 ARG A O 1
ATOM 739 N N . TYR A 1 93 ? -38.630 17.677 15.948 1.00 59.12 93 TYR A N 1
ATOM 740 C CA . TYR A 1 93 ? -38.811 19.057 15.474 1.00 59.12 93 TYR A CA 1
ATOM 741 C C . TYR A 1 93 ? -39.017 20.024 16.649 1.00 59.12 93 TYR A C 1
ATOM 743 O O . TYR A 1 93 ? -39.926 19.822 17.452 1.00 59.12 93 TYR A O 1
ATOM 751 N N . ALA A 1 94 ? -38.188 21.065 16.754 1.00 64.50 94 ALA A N 1
ATOM 752 C CA . ALA A 1 94 ? -38.156 21.968 17.908 1.00 64.50 94 ALA A CA 1
ATOM 753 C C . ALA A 1 94 ? -38.344 23.443 17.512 1.00 64.50 94 ALA A C 1
ATOM 755 O O . ALA A 1 94 ? -37.504 24.021 16.818 1.00 64.50 94 ALA A O 1
ATOM 756 N N . ALA A 1 95 ? -39.420 24.062 18.012 1.00 66.19 95 ALA A N 1
ATOM 757 C CA . ALA A 1 95 ? -39.640 25.507 17.944 1.00 66.19 95 ALA A CA 1
ATOM 758 C C . ALA A 1 95 ? -38.635 26.246 18.847 1.00 66.19 95 ALA A C 1
ATOM 760 O O . ALA A 1 95 ? -38.371 25.809 19.968 1.00 66.19 95 ALA A O 1
ATOM 761 N N . TRP A 1 96 ? -38.053 27.353 18.369 1.00 65.12 96 TRP A N 1
ATOM 762 C CA . TRP A 1 96 ? -36.885 27.970 19.011 1.00 65.12 96 TRP A CA 1
ATOM 763 C C . TRP A 1 96 ? -37.008 29.492 19.161 1.00 65.12 96 TRP A C 1
ATOM 765 O O . TRP A 1 96 ? -37.388 30.204 18.230 1.00 65.12 96 TRP A O 1
ATOM 775 N N . PHE A 1 97 ? -36.664 29.993 20.352 1.00 54.59 97 PHE A N 1
ATOM 776 C CA . PHE A 1 97 ? -36.925 31.374 20.778 1.00 54.59 97 PHE A CA 1
ATOM 777 C C . PHE A 1 97 ? -36.253 32.504 19.964 1.00 54.59 97 PHE A C 1
ATOM 779 O O . PHE A 1 97 ? -36.825 33.594 19.956 1.00 54.59 97 PHE A O 1
ATOM 786 N N . PRO A 1 98 ? -35.118 32.324 19.247 1.00 66.75 98 PRO A N 1
ATOM 787 C CA . PRO A 1 98 ? -34.541 33.390 18.417 1.00 66.75 98 PRO A CA 1
ATOM 788 C C . PRO A 1 98 ? -35.409 33.802 17.218 1.00 66.75 98 PRO A C 1
ATOM 790 O O . PRO A 1 98 ? -35.161 34.845 16.614 1.00 66.75 98 PRO A O 1
ATOM 793 N N . TYR A 1 99 ? -36.430 33.010 16.870 1.00 72.88 99 TYR A N 1
ATOM 794 C CA . TYR A 1 99 ? -37.321 33.264 15.736 1.00 72.88 99 TYR A CA 1
ATOM 795 C C . TYR A 1 99 ? -38.800 33.266 16.168 1.00 72.88 99 TYR A C 1
ATOM 797 O O . TYR A 1 99 ? -39.568 32.409 15.729 1.00 72.88 99 TYR A O 1
ATOM 805 N N . PRO A 1 100 ? -39.250 34.223 17.006 1.00 65.25 100 PRO A N 1
ATOM 806 C CA . PRO A 1 100 ? -40.579 34.178 17.626 1.00 65.25 100 PRO A CA 1
ATOM 807 C C . PRO A 1 100 ? -41.728 34.145 16.605 1.00 65.25 100 PRO A C 1
ATOM 809 O O . PRO A 1 100 ? -42.669 33.383 16.790 1.00 65.25 100 PRO A O 1
ATOM 812 N N . LYS A 1 101 ? -41.607 34.850 15.467 1.00 68.81 101 LYS A N 1
ATOM 813 C CA . LYS A 1 101 ? -42.579 34.807 14.348 1.00 68.81 101 LYS A CA 1
ATOM 814 C C . LYS A 1 101 ? -42.655 33.467 13.593 1.00 68.81 101 LYS A C 1
ATOM 816 O O . LYS A 1 101 ? -43.491 33.325 12.710 1.00 68.81 101 LYS A O 1
ATOM 821 N N . LEU A 1 102 ? -41.785 32.508 13.911 1.00 65.25 102 LEU A N 1
ATOM 822 C CA . LEU A 1 102 ? -41.815 31.131 13.397 1.00 65.25 102 LEU A CA 1
ATOM 823 C C . LEU A 1 102 ? -42.090 30.095 14.503 1.00 65.25 102 LEU A C 1
ATOM 825 O O . LEU A 1 102 ? -42.308 28.928 14.190 1.00 65.25 102 LEU A O 1
ATOM 829 N N . ALA A 1 103 ? -42.049 30.503 15.775 1.00 70.19 103 ALA A N 1
ATOM 830 C CA . ALA A 1 103 ? -42.123 29.624 16.943 1.00 70.19 103 ALA A CA 1
ATOM 831 C C . ALA A 1 103 ? -43.382 29.839 17.807 1.00 70.19 103 ALA A C 1
ATOM 833 O O . ALA A 1 103 ? -43.723 28.963 18.597 1.00 70.19 103 ALA A O 1
ATOM 834 N N . VAL A 1 104 ? -44.072 30.975 17.663 1.00 62.94 104 VAL A N 1
ATOM 835 C CA . VAL A 1 104 ? -45.287 31.334 18.412 1.00 62.94 104 VAL A CA 1
ATOM 836 C C . VAL A 1 104 ? -46.426 31.577 17.420 1.00 62.94 104 VAL A C 1
ATOM 838 O O . VAL A 1 104 ? -46.277 32.371 16.494 1.00 62.94 104 VAL A O 1
ATOM 841 N N . ALA A 1 105 ? -47.543 30.865 17.595 1.00 60.78 105 ALA A N 1
ATOM 842 C CA . ALA A 1 105 ? -48.635 30.822 16.617 1.00 60.78 105 ALA A CA 1
ATOM 843 C C . ALA A 1 105 ? -49.567 32.047 16.651 1.00 60.78 105 ALA A C 1
ATOM 845 O O . ALA A 1 105 ? -50.110 32.422 15.616 1.00 60.78 105 ALA A O 1
ATOM 846 N N . GLU A 1 106 ? -49.728 32.676 17.816 1.00 64.50 106 GLU A N 1
ATOM 847 C CA . GLU A 1 106 ? -50.537 33.882 18.006 1.00 64.50 106 GLU A CA 1
ATOM 848 C C . GLU A 1 106 ? -49.687 34.909 18.764 1.00 64.50 106 GLU A C 1
ATOM 850 O O . GLU A 1 106 ? -49.323 34.708 19.922 1.00 64.50 106 GLU A O 1
ATOM 855 N N . LEU A 1 107 ? -49.271 35.959 18.052 1.00 63.62 107 LEU A N 1
ATOM 856 C CA . LEU A 1 107 ? -48.401 37.029 18.564 1.00 63.62 107 LEU A CA 1
ATOM 857 C C . LEU A 1 107 ? -49.152 38.346 18.783 1.00 63.62 107 LEU A C 1
ATOM 859 O O . LEU A 1 107 ? -48.739 39.149 19.615 1.00 63.62 107 LEU A O 1
ATOM 863 N N . ASP A 1 108 ? -50.255 38.525 18.060 1.00 60.78 108 ASP A N 1
ATOM 864 C CA . ASP A 1 108 ? -51.196 39.633 18.161 1.00 60.78 108 ASP A CA 1
ATOM 865 C C . ASP A 1 108 ? -52.594 39.030 18.433 1.00 60.78 108 ASP A C 1
ATOM 867 O O . ASP A 1 108 ? -52.898 37.978 17.867 1.00 60.78 108 ASP A O 1
ATOM 871 N N . PRO A 1 109 ? -53.445 39.639 19.283 1.00 47.06 109 PRO A N 1
ATOM 872 C CA . PRO A 1 109 ? -54.783 39.116 19.588 1.00 47.06 109 PRO A CA 1
ATOM 873 C C . PRO A 1 109 ? -55.780 39.256 18.405 1.00 47.06 109 PRO A C 1
ATOM 875 O O . PRO A 1 109 ? -55.598 40.129 17.551 1.00 47.06 109 PRO A O 1
ATOM 878 N N . PRO A 1 110 ? -56.854 38.437 18.340 1.00 50.72 110 PRO A N 1
ATOM 879 C CA . PRO A 1 110 ? -57.555 38.124 17.080 1.00 50.72 110 PRO A CA 1
ATOM 880 C C . PRO A 1 110 ? -58.697 39.079 16.653 1.00 50.72 110 PRO A C 1
ATOM 882 O O . PRO A 1 110 ? -59.339 39.723 17.483 1.00 50.72 110 PRO A O 1
ATOM 885 N N . SER A 1 111 ? -58.998 39.111 15.339 1.00 50.53 111 SER A N 1
ATOM 886 C CA . SER A 1 111 ? -60.218 39.689 14.710 1.00 50.53 111 SER A CA 1
ATOM 887 C C . SER A 1 111 ? -60.509 39.094 13.294 1.00 50.53 111 SER A C 1
ATOM 889 O O . SER A 1 111 ? -59.749 38.254 12.822 1.00 50.53 111 SER A O 1
ATOM 891 N N . ASP A 1 112 ? -61.641 39.446 12.658 1.00 47.06 112 ASP A N 1
ATOM 892 C CA . ASP A 1 112 ? -62.564 38.549 11.900 1.00 47.06 112 ASP A CA 1
ATOM 893 C C . ASP A 1 112 ? -62.372 38.221 10.372 1.00 47.06 112 ASP A C 1
ATOM 895 O O . ASP A 1 112 ? -61.991 39.070 9.570 1.00 47.06 112 ASP A O 1
ATOM 899 N N . THR A 1 113 ? -62.885 37.033 9.960 1.00 44.31 113 THR A N 1
ATOM 900 C CA . THR A 1 113 ? -63.484 36.594 8.640 1.00 44.31 113 THR A CA 1
ATOM 901 C C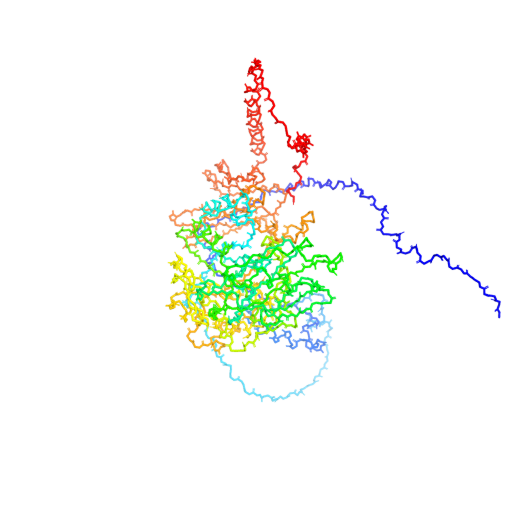 . THR A 1 113 ? -62.691 36.168 7.346 1.00 44.31 113 THR A C 1
ATOM 903 O O . THR A 1 113 ? -62.252 37.007 6.572 1.00 44.31 113 THR A O 1
ATOM 906 N N . THR A 1 114 ? -62.788 34.861 6.967 1.00 43.38 114 THR A N 1
ATOM 907 C CA . THR A 1 114 ? -63.009 34.248 5.588 1.00 43.38 114 THR A CA 1
ATOM 908 C C . THR A 1 114 ? -61.973 34.357 4.416 1.00 43.38 114 THR A C 1
ATOM 910 O O . THR A 1 114 ? -61.278 35.355 4.326 1.00 43.38 114 THR A O 1
ATOM 913 N N . ASP A 1 115 ? -61.823 33.446 3.410 1.00 44.34 115 ASP A N 1
ATOM 914 C CA . ASP A 1 115 ? -62.277 32.038 3.134 1.00 44.34 115 ASP A CA 1
ATOM 915 C C . ASP A 1 115 ? -61.345 31.243 2.120 1.00 44.34 115 ASP A C 1
ATOM 917 O O . ASP A 1 115 ? -60.184 31.593 1.931 1.00 44.34 115 ASP A O 1
ATOM 921 N N . LYS A 1 116 ? -61.854 30.149 1.502 1.00 54.94 116 LYS A N 1
ATOM 922 C CA . LYS A 1 116 ? -61.267 28.993 0.743 1.00 54.94 116 LYS A CA 1
ATOM 923 C C . LYS A 1 116 ? -60.692 29.154 -0.696 1.00 54.94 116 LYS A C 1
ATOM 925 O O . LYS A 1 116 ? -61.135 30.009 -1.450 1.00 54.94 116 LYS A O 1
ATOM 930 N N . LEU A 1 117 ? -59.883 28.145 -1.111 1.00 35.56 117 LEU A N 1
ATOM 931 C CA . LEU A 1 117 ? -59.873 27.350 -2.390 1.00 35.56 117 LEU A CA 1
ATOM 932 C C . LEU A 1 117 ? -58.840 26.183 -2.232 1.00 35.56 117 LEU A C 1
ATOM 934 O O . LEU A 1 117 ? -57.710 26.463 -1.853 1.00 35.56 117 LEU A O 1
ATOM 938 N N . GLN A 1 118 ? -59.157 24.873 -2.195 1.00 41.00 118 GLN A N 1
ATOM 939 C CA . GLN A 1 118 ? -59.515 23.857 -3.229 1.00 41.00 118 GLN A CA 1
ATOM 940 C C . GLN A 1 118 ? -58.431 23.436 -4.266 1.00 41.00 118 GLN A C 1
ATOM 942 O O . GLN A 1 118 ? -57.470 24.159 -4.493 1.00 41.00 118 GLN A O 1
ATOM 947 N N . ASN A 1 119 ? -58.523 22.181 -4.752 1.00 40.75 119 ASN A N 1
ATOM 948 C CA . ASN A 1 119 ? -57.460 21.155 -4.647 1.00 40.75 119 ASN A CA 1
ATOM 949 C C . ASN A 1 119 ? -57.622 19.989 -5.667 1.00 40.75 119 ASN A C 1
ATOM 951 O O . ASN A 1 119 ? -58.744 19.517 -5.798 1.00 40.75 119 ASN A O 1
ATOM 955 N N . ASP A 1 120 ? -56.528 19.463 -6.249 1.00 39.91 120 ASP A N 1
ATOM 956 C CA . ASP A 1 120 ? -56.425 18.193 -7.025 1.00 39.91 120 ASP A CA 1
ATOM 957 C C . ASP A 1 120 ? -54.967 17.655 -6.891 1.00 39.91 120 ASP A C 1
ATOM 959 O O . ASP A 1 120 ? -54.032 18.405 -7.162 1.00 39.91 120 ASP A O 1
ATOM 963 N N . GLN A 1 121 ? -54.613 16.498 -6.300 1.00 43.22 121 GLN A N 1
ATOM 964 C CA . GLN A 1 121 ? -54.971 15.068 -6.484 1.00 43.22 121 GLN A CA 1
ATOM 965 C C . GLN A 1 121 ? -54.154 14.316 -7.569 1.00 43.22 121 GLN A C 1
ATOM 967 O O . GLN A 1 121 ? -54.517 14.267 -8.739 1.00 43.22 121 GLN A O 1
ATOM 972 N N . VAL A 1 122 ? -53.072 13.644 -7.137 1.00 40.44 122 VAL A N 1
ATOM 973 C CA . VAL A 1 122 ? -52.395 12.538 -7.852 1.00 40.44 122 VAL A CA 1
ATOM 974 C C . VAL A 1 122 ? -52.219 11.377 -6.870 1.00 40.44 122 VAL A C 1
ATOM 976 O O . VAL A 1 122 ? -51.679 11.569 -5.781 1.00 40.44 122 VAL A O 1
ATOM 979 N N . ASN A 1 123 ? -52.670 10.179 -7.251 1.00 44.34 123 ASN A N 1
ATOM 980 C CA . ASN A 1 123 ? -52.601 8.984 -6.408 1.00 44.34 123 ASN A CA 1
ATOM 981 C C . ASN A 1 123 ? -51.166 8.460 -6.263 1.00 44.34 123 ASN A C 1
ATOM 983 O O . ASN A 1 123 ? -50.507 8.154 -7.256 1.00 44.34 123 ASN A O 1
ATOM 987 N N . ALA A 1 124 ? -50.733 8.262 -5.019 1.00 42.28 124 ALA A N 1
ATOM 988 C CA . ALA A 1 124 ? -49.524 7.526 -4.672 1.00 42.28 124 ALA A CA 1
ATOM 989 C C . ALA A 1 124 ? -49.854 6.524 -3.557 1.00 42.28 124 ALA A C 1
ATOM 991 O O . ALA A 1 124 ? -50.056 6.924 -2.412 1.00 42.28 124 ALA A O 1
ATOM 992 N N . ASN A 1 125 ? -49.885 5.230 -3.885 1.00 38.03 125 ASN A N 1
ATOM 993 C CA . ASN A 1 125 ? -49.843 4.181 -2.868 1.00 38.03 125 ASN A CA 1
ATOM 994 C C . ASN A 1 125 ? -48.370 3.969 -2.480 1.00 38.03 125 ASN A C 1
ATOM 996 O O . ASN A 1 125 ? -47.576 3.625 -3.359 1.00 38.03 125 ASN A O 1
ATOM 1000 N N . PRO A 1 126 ? -47.974 4.202 -1.217 1.00 41.44 126 PRO A N 1
ATOM 1001 C CA . PRO A 1 126 ? -46.602 3.983 -0.782 1.00 41.44 126 PRO A CA 1
ATOM 1002 C C . PRO A 1 126 ? -46.295 2.485 -0.694 1.00 41.44 126 PRO A C 1
ATOM 1004 O O . PRO A 1 126 ? -47.114 1.697 -0.222 1.00 41.44 126 PRO A O 1
ATOM 1007 N N . PHE A 1 127 ? -45.091 2.102 -1.112 1.00 35.94 127 PHE A N 1
ATOM 1008 C CA . PHE A 1 127 ? -44.550 0.769 -0.857 1.00 35.94 127 PHE A CA 1
ATOM 1009 C C . PHE A 1 127 ? -44.217 0.653 0.635 1.00 35.94 127 PHE A C 1
ATOM 1011 O O . PHE A 1 127 ? -43.573 1.546 1.191 1.00 35.94 127 PHE A O 1
ATOM 1018 N N . LEU A 1 128 ? -44.664 -0.424 1.280 1.00 32.03 128 LEU A N 1
ATOM 1019 C CA . LEU A 1 128 ? -44.342 -0.702 2.677 1.00 32.03 128 LEU A CA 1
ATOM 1020 C C . LEU A 1 128 ? -42.952 -1.353 2.745 1.00 32.03 128 LEU A C 1
ATOM 1022 O O . LEU A 1 128 ? -42.701 -2.323 2.034 1.00 32.03 128 LEU A O 1
ATOM 1026 N N . ILE A 1 129 ? -42.067 -0.826 3.590 1.00 36.09 129 ILE A N 1
ATOM 1027 C CA . ILE A 1 129 ? -40.824 -1.498 3.985 1.00 36.09 129 ILE A CA 1
ATOM 1028 C C . ILE A 1 129 ? -41.033 -1.946 5.428 1.00 36.09 129 ILE A C 1
ATOM 1030 O O . ILE A 1 129 ? -41.130 -1.107 6.322 1.00 36.09 129 ILE A O 1
ATOM 1034 N N . GLU A 1 130 ? -41.141 -3.253 5.647 1.00 33.94 130 GLU A N 1
ATOM 1035 C CA . GLU A 1 130 ? -41.152 -3.829 6.991 1.00 33.94 130 GLU A CA 1
ATOM 1036 C C . GLU A 1 130 ? -39.708 -4.080 7.433 1.00 33.94 130 GLU A C 1
ATOM 1038 O O . GLU A 1 130 ? -38.964 -4.798 6.769 1.00 33.94 130 GLU A O 1
ATOM 1043 N N . VAL A 1 131 ? -39.313 -3.474 8.555 1.00 36.16 131 VAL A N 1
ATOM 1044 C CA . VAL A 1 131 ? -38.046 -3.758 9.240 1.00 36.16 131 VAL A CA 1
ATOM 1045 C C . VAL A 1 131 ? -38.377 -4.594 10.470 1.00 36.16 131 VAL A C 1
ATOM 1047 O O . VAL A 1 131 ? -39.092 -4.136 11.364 1.00 36.16 131 VAL A O 1
ATOM 1050 N N . SER A 1 132 ? -37.887 -5.832 10.501 1.00 35.41 132 SER A N 1
ATOM 1051 C CA . SER A 1 132 ? -38.103 -6.759 11.611 1.00 35.41 132 SER A CA 1
ATOM 1052 C C . SER A 1 132 ? -36.979 -6.622 12.637 1.00 35.41 132 SER A C 1
ATOM 1054 O O . SER A 1 132 ? -35.928 -7.243 12.529 1.00 35.41 132 SER A O 1
ATOM 1056 N N . TRP A 1 133 ? -37.232 -5.836 13.683 1.00 40.38 133 TRP A N 1
ATOM 1057 C CA . TRP A 1 133 ? -36.304 -5.596 14.801 1.00 40.38 133 TRP A CA 1
ATOM 1058 C C . TRP A 1 133 ? -36.035 -6.827 15.684 1.00 40.38 133 TRP A C 1
ATOM 1060 O O . TRP A 1 133 ? -35.277 -6.752 16.644 1.00 40.38 133 TRP A O 1
ATOM 1070 N N . THR A 1 134 ? -36.678 -7.957 15.385 1.00 38.94 134 THR A N 1
ATOM 1071 C CA . THR A 1 134 ? -36.559 -9.226 16.116 1.00 38.94 134 THR A CA 1
ATOM 1072 C C . THR A 1 134 ? -35.794 -10.303 15.344 1.00 38.94 134 THR A C 1
ATOM 1074 O O . THR A 1 134 ? -35.672 -11.424 15.830 1.00 38.94 134 THR A O 1
ATOM 1077 N N . THR A 1 135 ? -35.299 -9.997 14.142 1.00 35.22 135 THR A N 1
ATOM 1078 C CA . THR A 1 135 ? -34.537 -10.923 13.290 1.00 35.22 135 THR A CA 1
ATOM 1079 C C . THR A 1 135 ? -33.271 -10.240 12.788 1.00 35.22 135 THR A C 1
ATO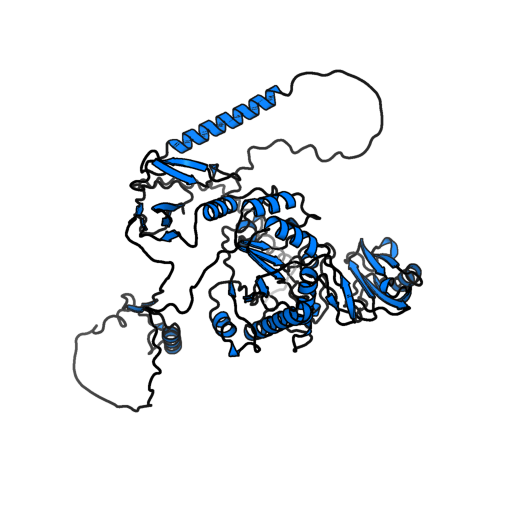M 1081 O O . THR A 1 135 ? -33.358 -9.231 12.095 1.00 35.22 135 THR A O 1
ATOM 1084 N N . HIS A 1 136 ? -32.107 -10.798 13.116 1.00 41.44 136 HIS A N 1
ATOM 1085 C CA . HIS A 1 136 ? -30.838 -10.396 12.511 1.00 41.44 136 HIS A CA 1
ATOM 1086 C C . HIS A 1 136 ? -30.669 -11.111 11.166 1.00 41.44 136 HIS A C 1
ATOM 1088 O O . HIS A 1 136 ? -30.753 -12.337 11.120 1.00 41.44 136 HIS A O 1
ATOM 1094 N N . ASP A 1 137 ? -30.427 -10.354 10.093 1.00 38.81 137 ASP A N 1
ATOM 1095 C CA . ASP A 1 137 ? -30.084 -10.923 8.781 1.00 38.81 137 ASP A CA 1
ATOM 1096 C C . ASP A 1 137 ? -28.583 -11.268 8.690 1.00 38.81 137 ASP A C 1
ATOM 1098 O O . ASP A 1 137 ? -28.223 -12.294 8.116 1.00 38.81 137 ASP A O 1
ATOM 1102 N N . TYR A 1 138 ? -27.713 -10.430 9.277 1.00 36.53 138 TYR A N 1
ATOM 1103 C CA . TYR A 1 138 ? -26.253 -10.601 9.319 1.00 36.53 138 TYR A CA 1
ATOM 1104 C C . TYR A 1 138 ? -25.652 -9.927 10.563 1.00 36.53 138 TYR A C 1
ATOM 1106 O O . TYR A 1 138 ? -26.054 -8.814 10.910 1.00 36.53 138 TYR A O 1
ATOM 1114 N N . ASP A 1 139 ? -24.643 -10.549 11.176 1.00 44.25 139 ASP A N 1
ATOM 1115 C CA . ASP A 1 139 ? -23.892 -9.968 12.295 1.00 44.25 139 ASP A CA 1
ATOM 1116 C C . ASP A 1 139 ? -22.808 -9.000 11.783 1.00 44.25 139 ASP A C 1
ATOM 1118 O O . ASP A 1 139 ? -21.901 -9.384 11.039 1.00 44.25 139 ASP A O 1
ATOM 1122 N N . LEU A 1 140 ? -22.878 -7.722 12.176 1.00 38.28 140 LEU A N 1
ATOM 1123 C CA . LEU A 1 140 ? -21.928 -6.693 11.736 1.00 38.28 140 LEU A CA 1
ATOM 1124 C C . LEU A 1 140 ? -20.655 -6.685 12.604 1.00 38.28 140 LEU A C 1
ATOM 1126 O O . LEU A 1 140 ? -20.467 -5.816 13.458 1.00 38.28 140 LEU A O 1
ATOM 1130 N N . HIS A 1 141 ? -19.737 -7.616 12.348 1.00 51.12 141 HIS A N 1
ATOM 1131 C CA . HIS A 1 141 ? -18.428 -7.625 13.008 1.00 51.12 141 HIS A CA 1
ATOM 1132 C C . HIS A 1 141 ? -17.553 -6.447 12.540 1.00 51.12 141 HIS A C 1
ATOM 1134 O O . HIS A 1 141 ? -16.984 -6.463 11.448 1.00 51.12 141 HIS A O 1
ATOM 1140 N N . THR A 1 142 ? -17.397 -5.428 13.392 1.00 52.31 142 THR A N 1
ATOM 1141 C CA . THR A 1 142 ? -16.416 -4.350 13.178 1.00 52.31 142 THR A CA 1
ATOM 1142 C C . THR A 1 142 ? -15.069 -4.758 13.760 1.00 52.31 142 THR A C 1
ATOM 1144 O O . THR A 1 142 ? -14.896 -4.809 14.976 1.00 52.31 142 THR A O 1
ATOM 1147 N N . ILE A 1 143 ? -14.100 -5.024 12.887 1.00 57.38 143 ILE A N 1
ATOM 1148 C CA . ILE A 1 143 ? -12.785 -5.545 13.267 1.00 57.38 143 ILE A CA 1
ATOM 1149 C C . ILE A 1 143 ? -11.733 -4.423 13.175 1.00 57.38 143 ILE A C 1
ATOM 1151 O O . ILE A 1 143 ? -11.436 -3.959 12.071 1.00 57.38 143 ILE A O 1
ATOM 1155 N N . PRO A 1 144 ? -11.135 -3.967 14.294 1.00 60.25 144 PRO A N 1
ATOM 1156 C CA . PRO A 1 144 ? -10.060 -2.981 14.253 1.00 60.25 144 PRO A CA 1
ATOM 1157 C C . PRO A 1 144 ? -8.757 -3.622 13.747 1.00 60.25 144 PRO A C 1
ATOM 1159 O O . PRO A 1 144 ? -8.141 -4.430 14.437 1.00 60.25 144 PRO A O 1
ATOM 1162 N N . THR A 1 145 ? -8.308 -3.236 12.551 1.00 65.69 145 THR A N 1
ATOM 1163 C CA . THR A 1 145 ? -7.069 -3.758 11.946 1.00 65.69 145 THR A CA 1
ATOM 1164 C C . THR A 1 145 ? -5.876 -2.833 12.181 1.00 65.69 145 THR A C 1
ATOM 1166 O O . THR A 1 145 ? -5.987 -1.624 11.954 1.00 65.69 145 THR A O 1
ATOM 1169 N N . LEU A 1 146 ? -4.699 -3.374 12.513 1.00 72.31 146 LEU A N 1
ATOM 1170 C CA . LEU A 1 146 ? -3.462 -2.584 12.487 1.00 72.31 146 LEU A CA 1
ATOM 1171 C C . LEU A 1 146 ? -2.898 -2.488 11.064 1.00 72.31 146 LEU A C 1
ATOM 1173 O O . LEU A 1 146 ? -2.560 -3.500 10.457 1.00 72.31 146 LEU A O 1
ATOM 1177 N N . GLN A 1 147 ? -2.715 -1.266 10.568 1.00 77.25 147 GLN A N 1
ATOM 1178 C CA . GLN A 1 147 ? -2.109 -1.006 9.265 1.00 77.25 147 GLN A CA 1
ATOM 1179 C C . GLN A 1 147 ? -0.583 -0.839 9.343 1.00 77.25 147 GLN A C 1
ATOM 1181 O O . GLN A 1 147 ? -0.069 0.006 10.076 1.00 77.25 147 GLN A O 1
ATOM 1186 N N . VAL A 1 148 ? 0.131 -1.599 8.516 1.00 78.25 148 VAL A N 1
ATOM 1187 C CA . VAL A 1 148 ? 1.574 -1.519 8.264 1.00 78.25 148 VAL A CA 1
ATOM 1188 C C . VAL A 1 148 ? 1.765 -1.005 6.836 1.00 78.25 148 VAL A C 1
ATOM 1190 O O . VAL A 1 148 ? 1.304 -1.637 5.891 1.00 78.25 148 VAL A O 1
ATOM 1193 N N . VAL A 1 149 ? 2.410 0.151 6.661 1.00 80.94 149 VAL A N 1
ATOM 1194 C CA . VAL A 1 149 ? 2.576 0.799 5.344 1.00 80.94 149 VAL A CA 1
ATOM 1195 C C . VAL A 1 149 ? 4.020 0.689 4.871 1.00 80.94 149 VAL A C 1
ATOM 1197 O O . VAL A 1 149 ? 4.934 0.988 5.640 1.00 80.94 149 VAL A O 1
ATOM 1200 N N . THR A 1 150 ? 4.237 0.325 3.605 1.00 76.38 150 THR A N 1
ATOM 1201 C CA . THR A 1 150 ? 5.580 0.257 3.007 1.00 76.38 150 THR A CA 1
ATOM 1202 C C . THR A 1 150 ? 6.335 1.573 3.144 1.00 76.38 150 THR A C 1
ATOM 1204 O O . THR A 1 150 ? 5.890 2.626 2.680 1.00 76.38 150 THR A O 1
ATOM 1207 N N . ASN A 1 151 ? 7.512 1.502 3.756 1.00 77.81 151 ASN A N 1
ATOM 1208 C CA . ASN A 1 151 ? 8.375 2.642 4.019 1.00 77.81 151 ASN A CA 1
ATOM 1209 C C . ASN A 1 151 ? 9.836 2.155 4.042 1.00 77.81 151 ASN A C 1
ATOM 1211 O O . ASN A 1 151 ? 10.085 1.074 4.578 1.00 77.81 151 ASN A O 1
ATOM 1215 N N . PRO A 1 152 ? 10.822 2.925 3.549 1.00 77.19 152 PRO A N 1
ATOM 1216 C CA . PRO A 1 152 ? 12.238 2.579 3.671 1.00 77.19 152 PRO A CA 1
ATOM 1217 C C . PRO A 1 152 ? 12.696 2.267 5.105 1.00 77.19 152 PRO A C 1
ATOM 1219 O O . PRO A 1 152 ? 13.602 1.460 5.282 1.00 77.19 152 PRO A O 1
ATOM 1222 N N . LEU A 1 153 ? 12.050 2.827 6.135 1.00 73.19 153 LEU A N 1
ATOM 1223 C CA . LEU A 1 153 ? 12.317 2.503 7.543 1.00 73.19 153 LEU A CA 1
ATOM 1224 C C . LEU A 1 153 ? 11.886 1.082 7.959 1.00 73.19 153 LEU A C 1
ATOM 1226 O O . LEU A 1 153 ? 12.335 0.606 9.002 1.00 73.19 153 LEU A O 1
ATOM 1230 N N . LEU A 1 154 ? 11.075 0.389 7.154 1.00 75.12 154 LEU A N 1
ATOM 1231 C CA . LEU A 1 154 ? 10.779 -1.041 7.307 1.00 75.12 154 LEU A CA 1
ATOM 1232 C C . LEU A 1 154 ? 11.756 -1.931 6.522 1.00 75.12 154 LEU A C 1
ATOM 1234 O O . LEU A 1 154 ? 11.932 -3.091 6.862 1.00 75.12 154 LEU A O 1
ATOM 1238 N N . ALA A 1 155 ? 12.408 -1.416 5.480 1.00 77.62 155 ALA A N 1
ATOM 1239 C CA . ALA A 1 155 ? 13.218 -2.233 4.585 1.00 77.62 155 ALA A CA 1
ATOM 1240 C C . ALA A 1 155 ? 14.579 -2.612 5.201 1.00 77.62 155 ALA A C 1
ATOM 1242 O O . ALA A 1 155 ? 15.355 -1.737 5.610 1.00 77.62 155 ALA A O 1
ATOM 1243 N N . ARG A 1 156 ? 14.915 -3.912 5.172 1.00 83.06 156 ARG A N 1
ATOM 1244 C CA . ARG A 1 156 ? 16.198 -4.480 5.647 1.00 83.06 156 ARG A CA 1
ATOM 1245 C C . ARG A 1 156 ? 17.433 -3.771 5.070 1.00 83.06 156 ARG A C 1
ATOM 1247 O O . ARG A 1 156 ? 18.481 -3.726 5.709 1.00 83.06 156 ARG A O 1
ATOM 1254 N N . GLN A 1 157 ? 17.308 -3.248 3.850 1.00 81.56 157 GLN A N 1
ATOM 1255 C CA . GLN A 1 157 ? 18.358 -2.619 3.047 1.00 81.56 157 GLN A CA 1
ATOM 1256 C C . GLN A 1 157 ? 18.657 -1.168 3.455 1.00 81.56 157 GLN A C 1
ATOM 1258 O O . GLN A 1 157 ? 19.747 -0.676 3.169 1.00 81.56 157 GLN A O 1
ATOM 1263 N N . PHE A 1 158 ? 17.700 -0.468 4.076 1.00 79.56 158 PHE A N 1
ATOM 1264 C CA . PHE A 1 158 ? 17.796 0.975 4.342 1.00 79.56 158 PHE A CA 1
ATOM 1265 C C . PHE A 1 158 ? 17.712 1.327 5.832 1.00 79.56 158 PHE A C 1
ATOM 1267 O O . PHE A 1 158 ? 18.206 2.378 6.240 1.00 79.56 158 PHE A O 1
ATOM 1274 N N . SER A 1 159 ? 17.092 0.471 6.646 1.00 76.38 159 SER A N 1
ATOM 1275 C CA . SER A 1 159 ? 16.767 0.771 8.039 1.00 76.38 159 SER A CA 1
ATOM 1276 C C . SER A 1 159 ? 17.648 0.009 9.031 1.00 76.38 159 SER A C 1
ATOM 1278 O O . SER A 1 159 ? 17.635 -1.221 9.032 1.00 76.38 159 SER A O 1
ATOM 1280 N N . PRO A 1 160 ? 18.352 0.686 9.958 1.00 76.88 160 PRO A N 1
ATOM 1281 C CA . PRO A 1 160 ? 19.069 0.006 11.036 1.00 76.88 160 PRO A CA 1
ATOM 1282 C C . PRO A 1 160 ? 18.131 -0.561 12.119 1.00 76.88 160 PRO A C 1
ATOM 1284 O O . PRO A 1 160 ? 18.574 -1.370 12.932 1.00 76.88 160 PRO A O 1
ATOM 1287 N N . ILE A 1 161 ? 16.851 -0.161 12.140 1.00 73.25 161 ILE A N 1
ATOM 1288 C CA . ILE A 1 161 ? 15.878 -0.527 13.186 1.00 73.25 161 ILE A CA 1
ATOM 1289 C C . ILE A 1 161 ? 14.805 -1.530 12.735 1.00 73.25 161 ILE A C 1
ATOM 1291 O O . ILE A 1 161 ? 13.975 -1.913 13.559 1.00 73.25 161 ILE A O 1
ATOM 1295 N N . TYR A 1 162 ? 14.825 -2.008 11.479 1.00 78.88 162 TYR A N 1
ATOM 1296 C CA . TYR A 1 162 ? 13.769 -2.889 10.940 1.00 78.88 162 TYR A CA 1
ATOM 1297 C C . TYR A 1 162 ? 13.482 -4.104 11.839 1.00 78.88 162 TYR A C 1
ATOM 1299 O O . TYR A 1 162 ? 12.328 -4.400 12.137 1.00 78.88 162 TYR A O 1
ATOM 1307 N N . LYS A 1 163 ? 14.535 -4.751 12.366 1.00 81.88 163 LYS A N 1
ATOM 1308 C CA . LYS A 1 163 ? 14.409 -5.919 13.254 1.00 81.88 163 LYS A CA 1
ATOM 1309 C C . LYS A 1 163 ? 13.592 -5.614 14.505 1.00 81.88 163 LYS A C 1
ATOM 1311 O O . LYS A 1 163 ? 12.803 -6.450 14.927 1.00 81.88 163 LYS A O 1
ATOM 1316 N N . GLN A 1 164 ? 13.774 -4.430 15.094 1.00 78.69 164 GLN A N 1
ATOM 1317 C CA . GLN A 1 164 ? 13.026 -4.026 16.283 1.00 78.69 164 GLN A CA 1
ATOM 1318 C C . GLN A 1 164 ? 11.568 -3.711 15.941 1.00 78.69 164 GLN A C 1
ATOM 1320 O O . GLN A 1 164 ? 10.679 -4.034 16.724 1.00 78.69 164 GLN A O 1
ATOM 1325 N N . ILE A 1 165 ? 11.315 -3.136 14.761 1.00 79.00 165 ILE A N 1
ATOM 1326 C CA . ILE A 1 165 ? 9.960 -2.847 14.282 1.00 79.00 165 ILE A CA 1
ATOM 1327 C C . ILE A 1 165 ? 9.157 -4.142 14.112 1.00 79.00 165 ILE A C 1
ATOM 1329 O O . ILE A 1 165 ? 8.075 -4.264 14.685 1.00 79.00 165 ILE A O 1
ATOM 1333 N N . PHE A 1 166 ? 9.699 -5.135 13.405 1.00 83.38 166 PHE A N 1
ATOM 1334 C CA . PHE A 1 166 ? 9.011 -6.412 13.196 1.00 83.38 166 PHE A CA 1
ATOM 1335 C C . PHE A 1 166 ? 8.965 -7.289 14.457 1.00 83.38 166 PHE A C 1
ATOM 1337 O O . PHE A 1 166 ? 7.960 -7.957 14.694 1.00 83.38 166 PHE A O 1
ATOM 1344 N N . ALA A 1 167 ? 9.971 -7.216 15.339 1.00 80.00 167 ALA A N 1
ATOM 1345 C CA . ALA A 1 167 ? 9.891 -7.832 16.666 1.00 80.00 167 ALA A CA 1
ATOM 1346 C C . ALA A 1 167 ? 8.758 -7.233 17.520 1.00 80.00 167 ALA A C 1
ATOM 1348 O O . ALA A 1 167 ? 8.066 -7.973 18.218 1.00 80.00 167 ALA A O 1
ATOM 1349 N N . ASN A 1 168 ? 8.528 -5.918 17.434 1.00 77.88 168 ASN A N 1
ATOM 1350 C CA . ASN A 1 168 ? 7.416 -5.260 18.119 1.00 77.88 168 ASN A CA 1
ATOM 1351 C C . ASN A 1 168 ? 6.067 -5.594 17.468 1.00 77.88 168 ASN A C 1
ATOM 1353 O O . ASN A 1 168 ? 5.107 -5.847 18.186 1.00 77.88 168 ASN A O 1
ATOM 1357 N N . LEU A 1 169 ? 5.979 -5.673 16.135 1.00 81.19 169 LEU A N 1
ATOM 1358 C CA . LEU A 1 169 ? 4.762 -6.144 15.458 1.00 81.19 169 LEU A CA 1
ATOM 1359 C C . LEU A 1 169 ? 4.379 -7.559 15.929 1.00 81.19 169 LEU A C 1
ATOM 1361 O O . LEU A 1 169 ? 3.235 -7.784 16.316 1.00 81.19 169 LEU A O 1
ATOM 1365 N N . LYS A 1 170 ? 5.358 -8.469 16.010 1.00 84.38 170 LYS A N 1
ATOM 1366 C CA . LYS A 1 170 ? 5.161 -9.825 16.539 1.00 84.38 170 LYS A CA 1
ATOM 1367 C C . LYS A 1 170 ? 4.792 -9.838 18.025 1.00 84.38 170 LYS A C 1
ATOM 1369 O O . LYS A 1 170 ? 3.921 -10.592 18.438 1.00 84.38 170 LYS A O 1
ATOM 1374 N N . GLN A 1 171 ? 5.417 -8.985 18.840 1.00 79.38 171 GLN A N 1
ATOM 1375 C CA . GLN A 1 171 ? 5.086 -8.853 20.265 1.00 79.38 171 GLN A CA 1
ATOM 1376 C C . GLN A 1 171 ? 3.685 -8.258 20.498 1.00 79.38 171 GLN A C 1
ATOM 1378 O O . GLN A 1 171 ? 3.082 -8.530 21.541 1.00 79.38 171 GLN A O 1
ATOM 1383 N N . LEU A 1 172 ? 3.172 -7.445 19.572 1.00 76.62 172 LEU A N 1
ATOM 1384 C CA . LEU A 1 172 ? 1.834 -6.866 19.658 1.00 76.62 172 LEU A CA 1
ATOM 1385 C C . LEU A 1 172 ? 0.734 -7.920 19.494 1.00 76.62 172 LEU A C 1
ATOM 1387 O O . LEU A 1 172 ? -0.312 -7.761 20.115 1.00 76.62 172 LEU A O 1
ATOM 1391 N N . ASN A 1 173 ? 0.995 -8.990 18.728 1.00 74.88 173 ASN A N 1
ATOM 1392 C CA . ASN A 1 173 ? 0.112 -10.156 18.587 1.00 74.88 173 ASN A CA 1
ATOM 1393 C C . ASN A 1 173 ? -1.326 -9.751 18.182 1.00 74.88 173 ASN A C 1
ATOM 1395 O O . ASN A 1 173 ? -2.314 -10.207 18.757 1.00 74.88 173 ASN A O 1
ATOM 1399 N N . ALA A 1 174 ? -1.433 -8.812 17.235 1.00 74.62 174 ALA A N 1
ATOM 1400 C CA . ALA A 1 174 ? -2.708 -8.313 16.734 1.00 74.62 174 ALA A CA 1
ATOM 1401 C C . ALA A 1 174 ? -3.306 -9.309 15.731 1.00 74.62 174 ALA A C 1
ATOM 1403 O O . ALA A 1 174 ? -2.681 -9.584 14.709 1.00 74.62 174 ALA A O 1
ATOM 1404 N N . GLU A 1 175 ? -4.519 -9.798 16.000 1.00 73.94 175 GLU A N 1
ATOM 1405 C CA . GLU A 1 175 ? -5.144 -10.845 15.179 1.00 73.94 175 GLU A CA 1
ATOM 1406 C C . GLU A 1 175 ? -5.422 -10.406 13.739 1.00 73.94 175 GLU A C 1
ATOM 1408 O O . GLU A 1 175 ? -5.281 -11.203 12.821 1.00 73.94 175 GLU A O 1
ATOM 1413 N N . TYR A 1 176 ? -5.759 -9.132 13.525 1.00 74.88 176 TYR A N 1
ATOM 1414 C CA . TYR A 1 176 ? -6.031 -8.598 12.195 1.00 74.88 176 TYR A CA 1
ATOM 1415 C C . TYR A 1 176 ? -5.057 -7.477 11.844 1.00 74.88 176 TYR A C 1
ATOM 1417 O O . TYR A 1 176 ? -5.039 -6.407 12.463 1.00 74.88 176 TYR A O 1
ATOM 1425 N N . THR A 1 177 ? -4.257 -7.704 10.804 1.00 78.12 177 THR A N 1
ATOM 1426 C CA . THR A 1 177 ? -3.288 -6.722 10.300 1.00 78.12 177 THR A CA 1
ATOM 1427 C C . THR A 1 177 ? -3.465 -6.482 8.798 1.00 78.12 177 THR A C 1
ATOM 1429 O O . THR A 1 177 ? -3.807 -7.395 8.050 1.00 78.12 177 THR A O 1
ATOM 1432 N N . ARG A 1 178 ? -3.243 -5.241 8.350 1.00 82.81 178 ARG A N 1
ATOM 1433 C CA . ARG A 1 178 ? -3.298 -4.807 6.943 1.00 82.81 178 ARG A CA 1
ATOM 1434 C C . ARG A 1 178 ? -1.901 -4.395 6.489 1.00 82.81 178 ARG A C 1
ATOM 1436 O O . ARG A 1 178 ? -1.345 -3.459 7.057 1.00 82.81 178 ARG A O 1
ATOM 1443 N N . TYR A 1 179 ? -1.361 -5.017 5.446 1.00 86.38 179 TYR A N 1
ATOM 1444 C CA . TYR A 1 179 ? -0.120 -4.578 4.800 1.00 86.38 179 TYR A CA 1
ATOM 1445 C C . TYR A 1 179 ? -0.440 -3.747 3.557 1.00 86.38 179 TYR A C 1
ATOM 1447 O O . TYR A 1 179 ? -1.033 -4.262 2.615 1.00 86.38 179 TYR A O 1
ATOM 1455 N N . ALA A 1 180 ? -0.076 -2.465 3.562 1.00 86.12 180 ALA A N 1
ATOM 1456 C CA . ALA A 1 180 ? -0.431 -1.498 2.525 1.00 86.12 180 ALA A CA 1
ATOM 1457 C C . ALA A 1 180 ? 0.803 -1.015 1.748 1.00 86.12 180 ALA A C 1
ATOM 1459 O O . ALA A 1 180 ? 1.691 -0.352 2.293 1.00 86.12 180 ALA A O 1
ATOM 1460 N N . VAL A 1 181 ? 0.833 -1.326 0.454 1.00 84.44 181 VAL A N 1
ATOM 1461 C CA . VAL A 1 181 ? 1.931 -1.018 -0.470 1.00 84.44 181 VAL A CA 1
ATOM 1462 C C . VAL A 1 181 ? 1.639 0.298 -1.196 1.00 84.44 181 VAL A C 1
ATOM 1464 O O . VAL A 1 181 ? 0.982 0.339 -2.242 1.00 84.44 181 VAL A O 1
ATOM 1467 N N . TRP A 1 182 ? 2.088 1.393 -0.582 1.00 79.00 182 TRP A N 1
ATOM 1468 C CA . TRP A 1 182 ? 1.634 2.759 -0.860 1.00 79.00 182 TRP A CA 1
ATOM 1469 C C . TRP A 1 182 ? 2.645 3.615 -1.640 1.00 79.00 182 TRP A C 1
ATOM 1471 O O . TRP A 1 182 ? 3.862 3.435 -1.552 1.00 79.00 182 TRP A O 1
ATOM 1481 N N . PHE A 1 183 ? 2.123 4.592 -2.385 1.00 68.44 183 PHE A N 1
ATOM 1482 C CA . PHE A 1 183 ? 2.785 5.170 -3.552 1.00 68.44 183 PHE A CA 1
ATOM 1483 C C . PHE A 1 183 ? 3.897 6.214 -3.353 1.00 68.44 183 PHE A C 1
ATOM 1485 O O . PHE A 1 183 ? 4.580 6.469 -4.349 1.00 68.44 183 PHE A O 1
ATOM 1492 N N . PRO A 1 184 ? 4.168 6.846 -2.183 1.00 80.56 184 PRO A N 1
ATOM 1493 C CA . PRO A 1 184 ? 5.235 7.841 -2.143 1.00 80.56 184 PRO A CA 1
ATOM 1494 C C . PRO A 1 184 ? 6.612 7.223 -2.405 1.00 80.56 184 PRO A C 1
ATOM 1496 O O . PRO A 1 184 ? 7.519 7.972 -2.728 1.00 80.56 184 PRO A O 1
ATOM 1499 N N . TYR A 1 185 ? 6.791 5.900 -2.331 1.00 86.12 185 TYR A N 1
ATOM 1500 C CA . TYR A 1 185 ? 8.065 5.226 -2.597 1.00 86.12 185 TYR A CA 1
ATOM 1501 C C . TYR A 1 185 ? 7.967 4.283 -3.816 1.00 86.12 185 TYR A C 1
ATOM 1503 O O . TYR A 1 185 ? 7.933 3.062 -3.650 1.00 86.12 185 TYR A O 1
ATOM 1511 N N . PRO A 1 186 ? 7.940 4.799 -5.062 1.00 89.00 186 PRO A N 1
ATOM 1512 C CA . PRO A 1 186 ? 7.612 4.008 -6.256 1.00 89.00 186 PRO A CA 1
ATOM 1513 C C . PRO A 1 186 ? 8.440 2.729 -6.420 1.00 89.00 186 PRO A C 1
ATOM 1515 O O . PRO A 1 186 ? 7.890 1.669 -6.706 1.00 89.00 186 PRO A O 1
ATOM 1518 N N . LYS A 1 187 ? 9.756 2.799 -6.181 1.00 87.94 187 LYS A N 1
ATOM 1519 C CA . LYS A 1 187 ? 10.670 1.654 -6.334 1.00 87.94 187 LYS A CA 1
ATOM 1520 C C . LYS A 1 187 ? 10.531 0.569 -5.262 1.00 87.94 187 LYS A C 1
ATOM 1522 O O . LYS A 1 187 ? 11.095 -0.501 -5.451 1.00 87.94 187 LYS A O 1
ATOM 1527 N N . VAL A 1 188 ? 9.814 0.816 -4.163 1.00 85.31 188 VAL A N 1
ATOM 1528 C CA . VAL A 1 188 ? 9.509 -0.215 -3.148 1.00 85.31 188 VAL A CA 1
ATOM 1529 C C . VAL A 1 188 ? 8.027 -0.602 -3.129 1.00 85.31 188 VAL A C 1
ATOM 1531 O O . VAL A 1 188 ? 7.657 -1.514 -2.395 1.00 85.31 188 VAL A O 1
ATOM 1534 N N . ALA A 1 189 ? 7.197 0.078 -3.928 1.00 87.94 189 ALA A N 1
ATOM 1535 C CA . ALA A 1 189 ? 5.751 -0.110 -3.971 1.00 87.94 189 ALA A CA 1
ATOM 1536 C C . ALA A 1 189 ? 5.235 -0.738 -5.279 1.00 87.94 189 ALA A C 1
ATOM 1538 O O . ALA A 1 189 ? 4.153 -1.320 -5.299 1.00 87.94 189 ALA A O 1
ATOM 1539 N N . VAL A 1 190 ? 5.986 -0.628 -6.378 1.00 92.19 190 VAL A N 1
ATOM 1540 C CA . VAL A 1 190 ? 5.515 -1.005 -7.717 1.00 92.19 190 VAL A CA 1
ATOM 1541 C C . VAL A 1 190 ? 6.458 -2.020 -8.340 1.00 92.19 190 VAL A C 1
ATOM 1543 O O . VAL A 1 190 ? 7.631 -1.728 -8.557 1.00 92.19 190 VAL A O 1
ATOM 1546 N N . ALA A 1 191 ? 5.927 -3.204 -8.653 1.00 92.94 191 ALA A N 1
ATOM 1547 C CA . ALA A 1 191 ? 6.710 -4.295 -9.218 1.00 92.94 191 ALA A CA 1
ATOM 1548 C C . ALA A 1 191 ? 7.195 -3.999 -10.646 1.00 92.94 191 ALA A C 1
ATOM 1550 O O . ALA A 1 191 ? 8.279 -4.426 -11.008 1.00 92.94 191 ALA A O 1
ATOM 1551 N N . GLU A 1 192 ? 6.430 -3.267 -11.461 1.00 93.06 192 GLU A N 1
ATOM 1552 C CA . GLU A 1 192 ? 6.800 -2.934 -12.844 1.00 93.06 192 GLU A CA 1
ATOM 1553 C C . GLU A 1 192 ? 6.575 -1.436 -13.105 1.00 93.06 192 GLU A C 1
ATOM 1555 O O . GLU A 1 192 ? 5.455 -0.997 -13.359 1.00 93.06 192 GLU A O 1
ATOM 1560 N N . LEU A 1 193 ? 7.637 -0.629 -12.985 1.00 89.69 193 LEU A N 1
ATOM 1561 C CA . LEU A 1 193 ? 7.580 0.835 -13.146 1.00 89.69 193 LEU A CA 1
ATOM 1562 C C . LEU A 1 193 ? 7.651 1.305 -14.607 1.00 89.69 193 LEU A C 1
ATOM 1564 O O . LEU A 1 193 ? 7.099 2.361 -14.936 1.00 89.69 193 LEU A O 1
ATOM 1568 N N . ASP A 1 194 ? 8.323 0.533 -15.458 1.00 87.88 194 ASP A N 1
ATOM 1569 C CA . ASP A 1 194 ? 8.461 0.765 -16.896 1.00 87.88 194 ASP A CA 1
ATOM 1570 C C . ASP A 1 194 ? 7.503 -0.158 -17.670 1.00 87.88 194 ASP A C 1
ATOM 1572 O O . ASP A 1 194 ? 7.350 -1.318 -17.289 1.00 87.88 194 ASP A O 1
ATOM 1576 N N . PRO A 1 195 ? 6.855 0.310 -18.753 1.00 87.88 195 PRO A N 1
ATOM 1577 C CA . PRO A 1 195 ? 5.885 -0.497 -19.486 1.00 87.88 195 PRO A CA 1
ATOM 1578 C C . PRO A 1 195 ? 6.517 -1.725 -20.166 1.00 87.88 195 PRO A C 1
ATOM 1580 O O . PRO A 1 195 ? 7.612 -1.605 -20.730 1.00 87.88 195 PRO A O 1
ATOM 1583 N N . PRO A 1 196 ? 5.787 -2.856 -20.247 1.00 89.62 196 PRO A N 1
ATOM 1584 C CA . PRO A 1 196 ? 6.096 -3.967 -21.145 1.00 89.62 196 PRO A CA 1
ATOM 1585 C C . PRO A 1 196 ? 6.428 -3.472 -22.562 1.00 89.62 196 PRO A C 1
ATOM 1587 O O . PRO A 1 196 ? 5.654 -2.731 -23.171 1.00 89.62 196 PRO A O 1
ATOM 1590 N N . SER A 1 197 ? 7.594 -3.857 -23.089 1.00 88.38 197 SER A N 1
ATOM 1591 C CA . SER A 1 197 ? 8.153 -3.262 -24.322 1.00 88.38 197 SER A CA 1
ATOM 1592 C C . SER A 1 197 ? 8.416 -4.250 -25.460 1.00 88.38 197 SER A C 1
ATOM 1594 O O . SER A 1 197 ? 8.806 -3.845 -26.558 1.00 88.38 197 SER A O 1
ATOM 1596 N N . GLY A 1 198 ? 8.187 -5.545 -25.224 1.00 87.62 198 GLY A N 1
ATOM 1597 C CA . GLY A 1 198 ? 8.387 -6.589 -26.224 1.00 87.62 198 GLY A CA 1
ATOM 1598 C C . GLY A 1 198 ? 9.844 -6.643 -26.684 1.00 87.62 198 GLY A C 1
ATOM 1599 O O . GLY A 1 198 ? 10.742 -6.834 -25.870 1.00 87.62 198 GLY A O 1
ATOM 1600 N N . LEU A 1 199 ? 10.083 -6.470 -27.984 1.00 86.81 199 LEU A N 1
ATOM 1601 C CA . LEU A 1 199 ? 11.391 -6.695 -28.618 1.00 86.81 199 LEU A CA 1
ATOM 1602 C C . LEU A 1 199 ? 12.510 -5.731 -28.182 1.00 86.81 199 LEU A C 1
ATOM 1604 O O . LEU A 1 199 ? 13.684 -6.026 -28.405 1.00 86.81 199 LEU A O 1
ATOM 1608 N N . TYR A 1 200 ? 12.169 -4.584 -27.592 1.00 90.81 200 TYR A N 1
ATOM 1609 C CA . TYR A 1 200 ? 13.148 -3.599 -27.131 1.00 90.81 200 TYR A CA 1
ATOM 1610 C C . TYR A 1 200 ? 13.579 -3.883 -25.697 1.00 90.81 200 TYR A C 1
ATOM 1612 O O . TYR A 1 200 ? 12.735 -4.139 -24.847 1.00 90.81 200 TYR A O 1
ATOM 1620 N N . GLN A 1 201 ? 14.871 -3.758 -25.399 1.00 92.69 201 GLN A N 1
ATOM 1621 C CA . GLN A 1 201 ? 15.346 -3.654 -24.019 1.00 92.69 201 GLN A CA 1
ATOM 1622 C C . GLN A 1 201 ? 15.853 -2.235 -23.773 1.00 92.69 201 GLN A C 1
ATOM 1624 O O . GLN A 1 201 ? 16.569 -1.671 -24.605 1.00 92.69 201 GLN A O 1
ATOM 1629 N N . CYS A 1 202 ? 15.482 -1.658 -22.634 1.00 93.38 202 CYS A N 1
ATOM 1630 C CA . CYS A 1 202 ? 15.792 -0.275 -22.304 1.00 93.38 202 CYS A CA 1
ATOM 1631 C C . CYS A 1 202 ? 16.449 -0.107 -20.933 1.00 93.38 202 CYS A C 1
ATOM 1633 O O . CYS A 1 202 ? 16.280 -0.926 -20.034 1.00 93.38 202 CYS A O 1
ATOM 1635 N N . GLY A 1 203 ? 17.157 1.011 -20.774 1.00 93.06 203 GLY A N 1
ATOM 1636 C CA . GLY A 1 203 ? 17.617 1.522 -19.486 1.00 93.06 203 GLY A CA 1
ATOM 1637 C C . GLY A 1 203 ? 17.380 3.028 -19.389 1.00 93.06 203 GLY A C 1
ATOM 1638 O O . GLY A 1 203 ? 17.560 3.749 -20.371 1.00 93.06 203 GLY A O 1
ATOM 1639 N N . ASN A 1 204 ? 16.968 3.503 -18.215 1.00 92.94 204 ASN A N 1
ATOM 1640 C CA . ASN A 1 204 ? 16.683 4.911 -17.936 1.00 92.94 204 ASN A CA 1
ATOM 1641 C C . ASN A 1 204 ? 17.124 5.237 -16.505 1.00 92.94 204 ASN A C 1
ATOM 1643 O O . ASN A 1 204 ? 16.418 4.911 -15.552 1.00 92.94 204 ASN A O 1
ATOM 1647 N N . VAL A 1 205 ? 18.279 5.885 -16.342 1.00 93.75 205 VAL A N 1
ATOM 1648 C CA . VAL A 1 205 ? 18.818 6.228 -15.014 1.00 93.75 205 VAL A CA 1
ATOM 1649 C C . VAL A 1 205 ? 19.325 7.664 -14.952 1.00 93.75 205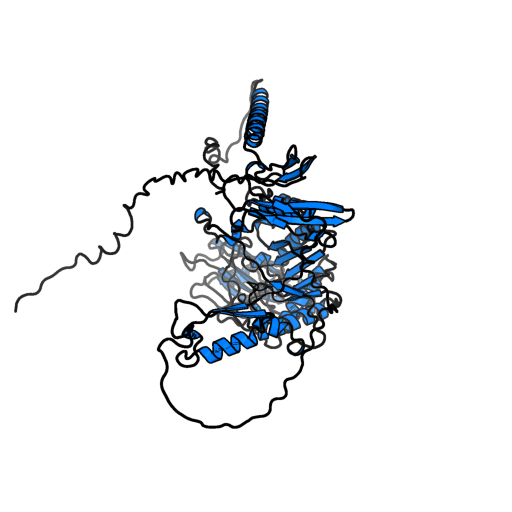 VAL A C 1
ATOM 1651 O O . VAL A 1 205 ? 19.778 8.231 -15.949 1.00 93.75 205 VAL A O 1
ATOM 1654 N N . GLY A 1 206 ? 19.257 8.259 -13.765 1.00 94.06 206 GLY A N 1
ATOM 1655 C CA . GLY A 1 206 ? 19.826 9.570 -13.466 1.00 94.06 206 GLY A CA 1
ATOM 1656 C C . GLY A 1 206 ? 21.347 9.616 -13.590 1.00 94.06 206 GLY A C 1
ATOM 1657 O O . GLY A 1 206 ? 22.015 8.599 -13.788 1.00 94.06 206 GLY A O 1
ATOM 1658 N N . GLN A 1 207 ? 21.904 10.818 -13.487 1.00 93.88 207 GLN A N 1
ATOM 1659 C CA . GLN A 1 207 ? 23.344 11.028 -13.376 1.00 93.88 207 GLN A CA 1
ATOM 1660 C C . GLN A 1 207 ? 23.921 10.223 -12.197 1.00 93.88 207 GLN A C 1
ATOM 1662 O O . GLN A 1 207 ? 23.302 10.142 -11.140 1.00 93.88 207 GLN A O 1
ATOM 1667 N N . ASP A 1 208 ? 25.106 9.649 -12.393 1.00 94.25 208 ASP A N 1
ATOM 1668 C CA . ASP A 1 208 ? 25.889 8.872 -11.424 1.00 94.25 208 ASP A CA 1
ATOM 1669 C C . ASP A 1 208 ? 25.279 7.509 -11.019 1.00 94.25 208 ASP A C 1
ATOM 1671 O O . ASP A 1 208 ? 25.813 6.811 -10.158 1.00 94.25 208 ASP A O 1
ATOM 1675 N N . PHE A 1 209 ? 24.230 7.064 -11.722 1.00 95.12 209 PHE A N 1
ATOM 1676 C CA . PHE A 1 209 ? 23.697 5.695 -11.665 1.00 95.12 209 PHE A CA 1
ATOM 1677 C C . PHE A 1 209 ? 24.217 4.814 -12.818 1.00 95.12 209 PHE A C 1
ATOM 1679 O O . PHE A 1 209 ? 24.806 5.291 -13.791 1.00 95.12 209 PHE A O 1
ATOM 1686 N N . LEU A 1 210 ? 23.992 3.500 -12.716 1.00 95.56 210 LEU A N 1
ATOM 1687 C CA . LEU A 1 210 ? 24.439 2.493 -13.682 1.00 95.56 210 LEU A CA 1
ATOM 1688 C C . LEU A 1 210 ? 23.248 1.901 -14.450 1.00 95.56 210 LEU A C 1
ATOM 1690 O O . LEU A 1 210 ? 22.297 1.429 -13.830 1.00 95.56 210 LEU A O 1
ATOM 1694 N N . ILE A 1 211 ? 23.321 1.866 -15.783 1.00 95.69 211 ILE A N 1
ATOM 1695 C CA . ILE A 1 211 ? 22.437 1.023 -16.601 1.00 95.69 211 ILE A CA 1
ATOM 1696 C C . ILE A 1 211 ? 23.031 -0.380 -16.695 1.00 95.69 211 ILE A C 1
ATOM 1698 O O . ILE A 1 211 ? 24.214 -0.517 -17.005 1.00 95.69 211 ILE A O 1
ATOM 1702 N N . ASN A 1 212 ? 22.190 -1.399 -16.516 1.00 94.81 212 ASN A N 1
ATOM 1703 C CA . ASN A 1 212 ? 22.473 -2.790 -16.858 1.00 94.81 212 ASN A CA 1
ATOM 1704 C C . ASN A 1 212 ? 21.517 -3.236 -17.980 1.00 94.81 212 ASN A C 1
ATOM 1706 O O . ASN A 1 212 ? 20.305 -3.056 -17.866 1.00 94.81 212 ASN A O 1
ATOM 1710 N N . LEU A 1 213 ? 22.066 -3.782 -19.064 1.00 95.56 213 LEU A N 1
ATOM 1711 C CA . LEU A 1 213 ? 21.338 -4.381 -20.189 1.00 95.56 213 LEU A CA 1
ATOM 1712 C C . LEU A 1 213 ? 21.798 -5.835 -20.345 1.00 95.56 213 LEU A C 1
ATOM 1714 O O . LEU A 1 213 ? 22.978 -6.125 -20.133 1.00 95.56 213 LEU A O 1
ATOM 1718 N N . SER A 1 214 ? 20.903 -6.741 -20.738 1.00 94.69 214 SER A N 1
ATOM 1719 C CA . SER A 1 214 ? 21.216 -8.165 -20.914 1.00 94.69 214 SER A CA 1
ATOM 1720 C C . SER A 1 214 ? 20.326 -8.829 -21.964 1.00 94.69 214 SER A C 1
ATOM 1722 O O . SER A 1 214 ? 19.111 -8.929 -21.776 1.00 94.69 214 SER A O 1
ATOM 1724 N N . CYS A 1 215 ? 20.964 -9.354 -23.010 1.00 95.19 215 CYS A N 1
ATOM 1725 C CA . CYS A 1 215 ? 20.386 -10.214 -24.043 1.00 95.19 215 CYS A CA 1
ATOM 1726 C C . CYS A 1 215 ? 20.529 -11.717 -23.728 1.00 95.19 215 CYS A C 1
ATOM 1728 O O . CYS A 1 215 ? 20.348 -12.568 -24.598 1.00 95.19 215 CYS A O 1
ATOM 1730 N N . GLU A 1 216 ? 20.890 -12.077 -22.491 1.00 90.88 216 GLU A N 1
ATOM 1731 C CA . GLU A 1 216 ? 21.149 -13.474 -22.118 1.00 90.88 216 GLU A CA 1
ATOM 1732 C C . GLU A 1 216 ? 19.898 -14.360 -22.169 1.00 90.88 216 GLU A C 1
ATOM 1734 O O . GLU A 1 216 ? 20.029 -15.577 -22.296 1.00 90.88 216 GLU A O 1
ATOM 1739 N N . GLN A 1 217 ? 18.694 -13.779 -22.123 1.00 85.25 217 GLN A N 1
ATOM 1740 C CA . GLN A 1 217 ? 17.434 -14.532 -22.082 1.00 85.25 217 GLN A CA 1
ATOM 1741 C C . GLN A 1 217 ? 17.144 -15.259 -23.402 1.00 85.25 217 GLN A C 1
ATOM 1743 O O . GLN A 1 217 ? 16.627 -16.374 -23.379 1.00 85.25 217 GLN A O 1
ATOM 1748 N N . SER A 1 218 ? 17.522 -14.678 -24.547 1.00 86.69 218 SER A N 1
ATOM 1749 C CA . SER A 1 218 ? 17.507 -15.370 -25.847 1.00 86.69 218 SER A CA 1
ATOM 1750 C C . SER A 1 218 ? 18.780 -16.186 -26.118 1.00 86.69 218 SER A C 1
ATOM 1752 O O . SER A 1 218 ? 18.931 -16.759 -27.196 1.00 86.69 218 SER A O 1
ATOM 1754 N N . GLY A 1 219 ? 19.726 -16.218 -25.170 1.00 90.00 219 GLY A N 1
ATOM 1755 C CA . GLY A 1 219 ? 21.088 -16.722 -25.374 1.00 90.00 219 GLY A CA 1
ATOM 1756 C C . GLY A 1 219 ? 21.949 -15.843 -26.294 1.00 90.00 219 GLY A C 1
ATOM 1757 O O . GLY A 1 219 ? 23.075 -16.232 -26.618 1.00 90.00 219 GLY A O 1
ATOM 1758 N N . GLY A 1 220 ? 21.419 -14.690 -26.711 1.00 94.38 220 GLY A N 1
ATOM 1759 C CA . GLY A 1 220 ? 21.958 -13.824 -27.748 1.00 94.38 220 GLY A CA 1
ATOM 1760 C C . GLY A 1 220 ? 22.952 -12.773 -27.270 1.00 94.38 220 GLY A C 1
ATOM 1761 O O . GLY A 1 220 ? 23.485 -12.818 -26.158 1.00 94.38 220 GLY A O 1
ATOM 1762 N N . VAL A 1 221 ? 23.193 -11.803 -28.148 1.00 97.50 221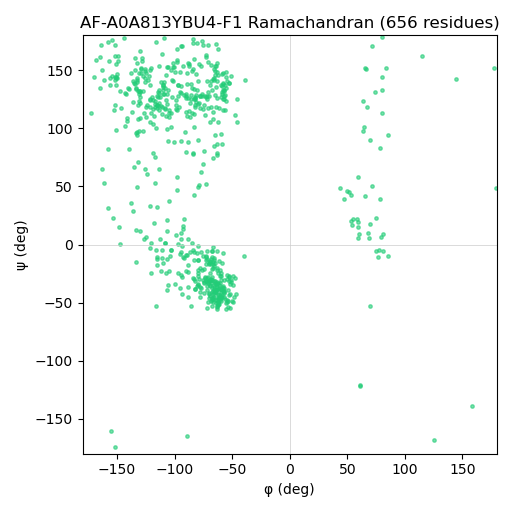 VAL A N 1
ATOM 1763 C CA . VAL A 1 221 ? 24.011 -10.610 -27.895 1.00 97.50 221 VAL A CA 1
ATOM 1764 C C . VAL A 1 221 ? 23.248 -9.344 -28.266 1.00 97.50 221 VAL A C 1
ATOM 1766 O O . VAL A 1 221 ? 22.298 -9.378 -29.048 1.00 97.50 221 VAL A O 1
ATOM 1769 N N . ILE A 1 222 ? 23.691 -8.210 -27.734 1.00 97.88 222 ILE A N 1
ATOM 1770 C CA . ILE A 1 222 ? 23.218 -6.884 -28.128 1.00 97.88 222 ILE A CA 1
ATOM 1771 C C . ILE A 1 222 ? 23.662 -6.646 -29.574 1.00 97.88 222 ILE A C 1
ATOM 1773 O O . ILE A 1 222 ? 24.851 -6.470 -29.853 1.00 97.88 222 ILE A O 1
ATOM 1777 N N . SER A 1 223 ? 22.713 -6.667 -30.505 1.00 97.19 223 SER A N 1
ATOM 1778 C CA . SER A 1 223 ? 22.976 -6.562 -31.944 1.00 97.19 223 SER A CA 1
ATOM 1779 C C . SER A 1 223 ? 22.887 -5.126 -32.451 1.00 97.19 223 SER A C 1
ATOM 1781 O O . SER A 1 223 ? 23.555 -4.765 -33.420 1.00 97.19 223 SER A O 1
ATOM 1783 N N . LYS A 1 224 ? 22.085 -4.287 -31.784 1.00 97.12 224 LYS A N 1
ATOM 1784 C CA . LYS A 1 224 ? 21.820 -2.911 -32.206 1.00 97.12 224 LYS A CA 1
ATOM 1785 C C . LYS A 1 224 ? 21.535 -1.996 -31.019 1.00 97.12 224 LYS A C 1
ATOM 1787 O O . LYS A 1 224 ? 20.837 -2.380 -30.087 1.00 97.12 224 LYS A O 1
ATOM 1792 N N . VAL A 1 225 ? 22.007 -0.755 -31.113 1.00 97.75 225 VAL A N 1
ATOM 1793 C CA . VAL A 1 225 ? 21.554 0.373 -30.286 1.00 97.75 225 VAL A CA 1
ATOM 1794 C C . VAL A 1 225 ? 20.638 1.230 -31.157 1.00 97.75 225 VAL A C 1
ATOM 1796 O O . VAL A 1 225 ? 21.098 1.793 -32.149 1.00 97.75 225 VAL A O 1
ATOM 1799 N N . ASP A 1 226 ? 19.349 1.292 -30.822 1.00 96.31 226 ASP A N 1
ATOM 1800 C CA . ASP A 1 226 ? 18.364 2.124 -31.533 1.00 96.31 226 ASP A CA 1
ATOM 1801 C C . ASP A 1 226 ? 18.420 3.583 -31.081 1.00 96.31 226 ASP A C 1
ATOM 1803 O O . ASP A 1 226 ? 18.207 4.496 -31.877 1.00 96.31 226 ASP A O 1
ATOM 1807 N N . PHE A 1 227 ? 18.681 3.794 -29.792 1.00 97.56 227 PHE A N 1
ATOM 1808 C CA . PHE A 1 227 ? 18.716 5.107 -29.168 1.00 97.56 227 PHE A CA 1
ATOM 1809 C C . PHE A 1 227 ? 19.688 5.087 -27.991 1.00 97.56 227 PHE A C 1
ATOM 1811 O O . PHE A 1 227 ? 19.671 4.160 -27.183 1.00 97.56 227 PHE A O 1
ATOM 1818 N N . ALA A 1 228 ? 20.498 6.132 -27.855 1.00 97.88 228 ALA A N 1
ATOM 1819 C CA . ALA A 1 228 ? 21.199 6.428 -26.615 1.00 97.88 228 ALA A CA 1
ATOM 1820 C C . ALA A 1 228 ? 21.357 7.939 -26.458 1.00 97.88 228 ALA A C 1
ATOM 1822 O O . ALA A 1 228 ? 21.799 8.618 -27.386 1.00 97.88 228 ALA A O 1
ATOM 1823 N N . SER A 1 229 ? 21.026 8.462 -25.280 1.00 97.88 229 SER A N 1
ATOM 1824 C CA . SER A 1 229 ? 21.128 9.883 -24.960 1.00 97.88 229 SER A CA 1
ATOM 1825 C C . SER A 1 229 ? 21.488 10.096 -23.498 1.00 97.88 229 SER A C 1
ATOM 1827 O O . SER A 1 229 ? 20.705 9.757 -22.612 1.00 97.88 229 SER A O 1
ATOM 1829 N N . TYR A 1 230 ? 22.645 10.714 -23.262 1.00 98.06 230 TYR A N 1
ATOM 1830 C CA . TYR A 1 230 ? 23.002 11.336 -21.994 1.00 98.06 230 TYR A CA 1
ATOM 1831 C C . TYR A 1 230 ? 22.686 12.835 -22.053 1.00 98.06 230 TYR A C 1
ATOM 1833 O O . TYR A 1 230 ? 23.222 13.554 -22.897 1.00 98.06 230 TYR A O 1
ATOM 1841 N N . GLY A 1 231 ? 21.787 13.317 -21.195 1.00 96.56 231 GLY A N 1
ATOM 1842 C CA . GLY A 1 231 ? 21.316 14.703 -21.243 1.00 96.56 231 GLY A CA 1
ATOM 1843 C C . GLY A 1 231 ? 19.963 14.886 -20.564 1.00 96.56 231 GLY A C 1
ATOM 1844 O O . GLY A 1 231 ? 19.703 14.291 -19.523 1.00 96.56 231 GLY A O 1
ATOM 1845 N N . THR A 1 232 ? 19.080 15.689 -21.156 1.00 94.06 232 THR A N 1
ATOM 1846 C CA . THR A 1 232 ? 17.704 15.911 -20.663 1.00 94.06 232 THR A CA 1
ATOM 1847 C C . THR A 1 232 ? 16.665 15.167 -21.510 1.00 94.06 232 THR A C 1
ATOM 1849 O O . THR A 1 232 ? 15.609 15.717 -21.826 1.00 94.06 232 THR A O 1
ATOM 1852 N N . SER A 1 233 ? 16.995 13.954 -21.960 1.00 92.75 233 SER A N 1
ATOM 1853 C CA . SER A 1 233 ? 16.083 13.067 -22.694 1.00 92.75 233 SER A CA 1
ATOM 1854 C C . SER A 1 233 ? 14.950 12.539 -21.814 1.00 92.75 233 SER A C 1
ATOM 1856 O O . SER A 1 233 ? 15.082 12.437 -20.594 1.00 92.75 233 SER A O 1
ATOM 1858 N N . SER A 1 234 ? 13.834 12.194 -22.450 1.00 89.00 234 SER A N 1
ATOM 1859 C CA . SER A 1 234 ? 12.619 11.685 -21.808 1.00 89.00 234 SER A CA 1
ATOM 1860 C C . SER A 1 234 ? 11.954 10.620 -22.685 1.00 89.00 234 SER A C 1
ATOM 1862 O O . SER A 1 234 ? 12.426 10.331 -23.784 1.00 89.00 234 SER A O 1
ATOM 1864 N N . GLY A 1 235 ? 10.860 10.023 -22.214 1.00 85.94 235 GLY A N 1
ATOM 1865 C CA . GLY A 1 235 ? 10.147 8.965 -22.932 1.00 85.94 235 GLY A CA 1
ATOM 1866 C C . GLY A 1 235 ? 10.199 7.619 -22.209 1.00 85.94 235 GLY A C 1
ATOM 1867 O O . GLY A 1 235 ? 11.036 7.405 -21.335 1.00 85.94 235 GLY A O 1
ATOM 1868 N N . ALA A 1 236 ? 9.291 6.723 -22.589 1.00 83.56 236 ALA A N 1
ATOM 1869 C CA . ALA A 1 236 ? 9.300 5.322 -22.175 1.00 83.56 236 ALA A CA 1
ATOM 1870 C C . ALA A 1 236 ? 10.029 4.454 -23.219 1.00 83.56 236 ALA A C 1
ATOM 1872 O O . ALA A 1 236 ? 10.340 4.926 -24.317 1.00 83.56 236 ALA A O 1
ATOM 1873 N N . CYS A 1 237 ? 10.280 3.182 -22.903 1.00 87.31 237 CYS A N 1
ATOM 1874 C CA . CYS A 1 237 ? 10.869 2.241 -23.858 1.00 87.31 237 CYS A CA 1
ATOM 1875 C C . CYS A 1 237 ? 10.031 2.138 -25.149 1.00 87.31 237 CYS A C 1
ATOM 1877 O O . CYS A 1 237 ? 8.802 2.151 -25.100 1.00 87.31 237 CYS A O 1
ATOM 1879 N N . GLY A 1 238 ? 10.682 2.110 -26.316 1.00 84.75 238 GLY A N 1
ATOM 1880 C CA . GLY A 1 238 ? 10.022 2.182 -27.627 1.00 84.75 238 GLY A CA 1
ATOM 1881 C C . GLY A 1 238 ? 9.542 3.584 -28.040 1.00 84.75 238 GLY A C 1
ATOM 1882 O O . GLY A 1 238 ? 9.167 3.779 -29.194 1.00 84.75 238 GLY A O 1
ATOM 1883 N N . GLN A 1 239 ? 9.556 4.572 -27.134 1.00 85.12 239 GLN A N 1
ATOM 1884 C CA . GLN A 1 239 ? 9.108 5.955 -27.374 1.00 85.12 239 GLN A CA 1
ATOM 1885 C C . GLN A 1 239 ? 10.071 7.006 -26.785 1.00 85.12 239 GLN A C 1
ATOM 1887 O O . GLN A 1 239 ? 9.656 8.107 -26.407 1.00 85.12 239 GLN A O 1
ATOM 1892 N N . MET A 1 240 ? 11.360 6.670 -26.689 1.00 90.94 240 MET A N 1
ATOM 1893 C CA . MET A 1 240 ? 12.393 7.576 -26.183 1.00 90.94 240 MET A CA 1
ATOM 1894 C C . MET A 1 240 ? 12.595 8.780 -27.113 1.00 90.94 240 MET A C 1
ATOM 1896 O O . MET A 1 240 ? 12.547 8.664 -28.339 1.00 90.94 240 MET A O 1
ATOM 1900 N N . LYS A 1 241 ? 12.817 9.955 -26.521 1.00 91.81 241 LYS A N 1
ATOM 1901 C CA . LYS A 1 241 ? 12.998 11.236 -27.211 1.00 91.81 241 LYS A CA 1
ATOM 1902 C C . LYS A 1 241 ? 14.245 11.941 -26.688 1.00 91.81 241 LYS A C 1
ATOM 1904 O O . LYS A 1 241 ? 14.452 12.078 -25.480 1.00 91.81 241 LYS A O 1
ATOM 1909 N N . GLN A 1 242 ? 15.070 12.420 -27.616 1.00 94.38 242 GLN A N 1
ATOM 1910 C CA . GLN A 1 242 ? 16.221 13.261 -27.302 1.00 94.38 242 GLN A CA 1
ATOM 1911 C C . GLN A 1 242 ? 15.758 14.581 -26.667 1.00 94.38 242 GLN A C 1
ATOM 1913 O O . GLN A 1 242 ? 14.741 15.155 -27.059 1.00 94.38 242 GLN A O 1
ATOM 1918 N N . GLY A 1 243 ? 16.500 15.044 -25.660 1.00 92.00 243 GLY A N 1
ATOM 1919 C CA . GLY A 1 243 ? 16.245 16.315 -24.990 1.00 92.00 243 GLY A CA 1
ATOM 1920 C C . GLY A 1 243 ? 16.857 17.509 -25.721 1.00 92.00 243 GLY A C 1
ATOM 1921 O O . GLY A 1 243 ? 17.653 17.355 -26.641 1.00 92.00 243 GLY A O 1
ATOM 1922 N N . THR A 1 244 ? 16.556 18.721 -25.249 1.00 93.00 244 THR A N 1
ATOM 1923 C CA . THR A 1 244 ? 17.243 19.947 -25.704 1.00 93.00 244 THR A CA 1
ATOM 1924 C C . THR A 1 244 ? 18.700 20.034 -25.237 1.00 93.00 244 THR A C 1
ATOM 1926 O O . THR A 1 244 ? 19.465 20.831 -25.770 1.00 93.00 244 THR A O 1
ATOM 1929 N N . CYS A 1 245 ? 19.090 19.216 -24.256 1.00 95.31 245 CYS A N 1
ATOM 1930 C CA . CYS A 1 245 ? 20.473 18.886 -23.936 1.00 95.31 245 CYS A CA 1
ATOM 1931 C C . CYS A 1 245 ? 20.728 17.405 -24.234 1.00 95.31 245 CYS A C 1
ATOM 1933 O O . CYS A 1 245 ? 19.949 16.546 -23.807 1.00 95.31 245 CYS A O 1
ATOM 1935 N N . HIS A 1 246 ? 21.837 17.128 -24.915 1.00 97.00 246 HIS A N 1
ATOM 1936 C CA . HIS A 1 246 ? 22.298 15.801 -25.304 1.00 97.00 246 HIS A CA 1
ATOM 1937 C C . HIS A 1 246 ? 23.820 15.830 -25.521 1.00 97.00 246 HIS A C 1
ATOM 1939 O O . HIS A 1 246 ? 24.346 16.826 -26.017 1.00 97.00 246 HIS A O 1
ATOM 1945 N N . ALA A 1 247 ? 24.532 14.766 -25.151 1.00 97.88 247 ALA A N 1
ATOM 1946 C CA . ALA A 1 247 ? 25.924 14.559 -25.544 1.00 97.88 247 ALA A CA 1
ATOM 1947 C C . ALA A 1 247 ? 25.975 13.797 -26.877 1.00 97.88 247 ALA A C 1
ATOM 1949 O O . ALA A 1 247 ? 25.655 12.613 -26.907 1.00 97.88 247 ALA A O 1
ATOM 1950 N N . GLU A 1 248 ? 26.400 14.452 -27.960 1.00 96.88 248 GLU A N 1
ATOM 1951 C CA . GLU A 1 248 ? 26.394 13.906 -29.337 1.00 96.88 248 GLU A CA 1
ATOM 1952 C C . GLU A 1 248 ? 27.118 12.549 -29.492 1.00 96.88 248 GLU A C 1
ATOM 1954 O O . GLU A 1 248 ? 26.782 11.741 -30.354 1.00 96.88 248 GLU A O 1
ATOM 1959 N N . ASN A 1 249 ? 28.090 12.253 -28.624 1.00 97.38 249 ASN A N 1
ATOM 1960 C CA . ASN A 1 249 ? 28.823 10.982 -28.588 1.00 97.38 249 ASN A CA 1
ATOM 1961 C C . ASN A 1 249 ? 28.065 9.833 -27.881 1.00 97.38 249 ASN A C 1
ATOM 1963 O O . ASN A 1 249 ? 28.586 8.718 -27.813 1.00 97.38 249 ASN A O 1
ATOM 1967 N N . SER A 1 250 ? 26.853 10.067 -27.356 1.00 98.19 250 SER A N 1
ATOM 1968 C CA . SER A 1 250 ? 26.098 9.089 -26.550 1.00 98.19 250 SER A CA 1
ATOM 1969 C C . SER A 1 250 ? 25.917 7.757 -27.275 1.00 98.19 250 SER A C 1
ATOM 1971 O O . SER A 1 250 ? 26.189 6.697 -26.710 1.00 98.19 250 SER A O 1
ATOM 1973 N N . SER A 1 251 ? 25.488 7.807 -28.539 1.00 97.88 251 SER A N 1
ATOM 1974 C CA . SER A 1 251 ? 25.250 6.603 -29.343 1.00 97.88 251 SER A CA 1
ATOM 1975 C C . SER A 1 251 ? 26.543 5.884 -29.714 1.00 97.88 251 SER A C 1
ATOM 1977 O O . SER A 1 251 ? 26.601 4.667 -29.578 1.00 97.88 251 SER A O 1
ATOM 1979 N N . GLU A 1 252 ? 27.602 6.605 -30.087 1.00 98.19 252 GLU A N 1
ATOM 1980 C CA . GLU A 1 252 ? 28.909 6.010 -30.402 1.00 98.19 252 GLU A CA 1
ATOM 1981 C C . GLU A 1 252 ? 29.504 5.270 -29.191 1.00 98.19 252 GLU A C 1
ATOM 1983 O O . GLU A 1 252 ? 29.949 4.125 -29.303 1.00 98.19 252 GLU A O 1
ATOM 1988 N N . ILE A 1 253 ? 29.464 5.893 -28.007 1.00 98.38 253 ILE A N 1
ATOM 1989 C CA . ILE A 1 253 ? 29.963 5.294 -26.764 1.00 98.38 253 ILE A CA 1
ATOM 1990 C C . ILE A 1 253 ? 29.180 4.026 -26.420 1.00 98.38 253 ILE A C 1
ATOM 1992 O O . ILE A 1 253 ? 29.791 2.990 -26.158 1.00 98.38 253 ILE A O 1
ATOM 1996 N N . VAL A 1 254 ? 27.846 4.083 -26.438 1.00 98.38 254 VAL A N 1
ATOM 1997 C CA . VAL A 1 254 ? 27.006 2.929 -26.081 1.00 98.38 254 VAL A CA 1
ATOM 1998 C C . VAL A 1 254 ? 27.150 1.802 -27.106 1.00 98.38 254 VAL A C 1
ATOM 2000 O O . VAL A 1 254 ? 27.274 0.646 -26.710 1.00 98.38 254 VAL A O 1
ATOM 2003 N N . GLN A 1 255 ? 27.232 2.110 -28.403 1.00 98.44 255 GLN A N 1
ATOM 2004 C CA . GLN A 1 255 ? 27.504 1.111 -29.444 1.00 98.44 255 GLN A CA 1
ATOM 2005 C C . GLN A 1 255 ? 28.847 0.409 -29.215 1.00 98.44 255 GLN A C 1
ATOM 2007 O O . GLN A 1 255 ? 28.896 -0.820 -29.195 1.00 98.44 255 GLN A O 1
ATOM 2012 N N . ARG A 1 256 ? 29.918 1.175 -28.967 1.00 97.94 256 ARG A N 1
ATOM 2013 C CA . ARG A 1 256 ? 31.274 0.655 -28.724 1.00 97.94 256 ARG A CA 1
ATOM 2014 C C . ARG A 1 256 ? 31.378 -0.227 -27.476 1.00 97.94 256 ARG A C 1
ATOM 2016 O O . ARG A 1 256 ? 32.210 -1.129 -27.455 1.00 97.94 256 ARG A O 1
ATOM 2023 N N . VAL A 1 257 ? 30.594 0.053 -26.434 1.00 96.94 257 VAL A N 1
ATOM 2024 C CA . VAL A 1 257 ? 30.627 -0.703 -25.168 1.00 96.94 257 VAL A CA 1
ATOM 2025 C C . VAL A 1 257 ? 29.680 -1.908 -25.195 1.00 96.94 257 VAL A C 1
ATOM 2027 O O . VAL A 1 257 ? 30.024 -2.947 -24.636 1.00 96.94 257 VAL A O 1
ATOM 2030 N N . CYS A 1 258 ? 28.514 -1.798 -25.839 1.00 98.06 258 CYS A N 1
ATOM 2031 C CA . CYS A 1 258 ? 27.469 -2.818 -25.749 1.00 98.06 258 CYS A CA 1
ATOM 2032 C C . CYS A 1 258 ? 27.399 -3.798 -26.929 1.00 98.06 258 CYS A C 1
ATOM 2034 O O . CYS A 1 258 ? 27.043 -4.952 -26.702 1.00 98.06 258 CYS A O 1
ATOM 2036 N N . ILE A 1 259 ? 27.689 -3.393 -28.174 1.00 98.38 259 ILE A N 1
ATOM 2037 C CA . ILE A 1 259 ? 27.447 -4.272 -29.335 1.00 98.38 259 ILE A CA 1
ATOM 2038 C C . ILE A 1 259 ? 28.320 -5.534 -29.264 1.00 98.38 259 ILE A C 1
ATOM 2040 O O . ILE A 1 259 ? 29.511 -5.483 -28.957 1.00 98.38 259 ILE A O 1
ATOM 2044 N N . GLY A 1 260 ? 27.703 -6.685 -29.542 1.00 97.56 260 GLY A N 1
ATOM 2045 C CA . GLY A 1 260 ? 28.333 -8.004 -29.470 1.00 97.56 260 GLY A CA 1
ATOM 2046 C C . GLY A 1 260 ? 28.495 -8.557 -28.050 1.00 97.56 260 GLY A C 1
ATOM 2047 O O . GLY A 1 260 ? 28.907 -9.706 -27.901 1.00 97.56 260 GLY A O 1
ATOM 2048 N N . GLN A 1 261 ? 28.151 -7.793 -27.008 1.00 97.75 261 GLN A N 1
ATOM 2049 C CA . GLN A 1 261 ? 28.136 -8.285 -25.631 1.00 97.75 261 GLN A CA 1
ATOM 2050 C C . GLN A 1 261 ? 26.810 -8.976 -25.310 1.00 97.75 261 GLN A C 1
ATOM 2052 O O . GLN A 1 261 ? 25.757 -8.592 -25.817 1.00 97.75 261 GLN A O 1
ATOM 2057 N N . LYS A 1 262 ? 26.845 -9.971 -24.418 1.00 96.88 262 LYS A N 1
ATOM 2058 C CA . LYS A 1 262 ? 25.622 -10.547 -23.833 1.00 96.88 262 LYS A CA 1
ATOM 2059 C C . LYS A 1 262 ? 24.997 -9.607 -22.806 1.00 96.88 262 LYS A C 1
ATOM 2061 O O . LYS A 1 262 ? 23.785 -9.427 -22.793 1.00 96.88 262 LYS A O 1
ATOM 2066 N N . THR A 1 263 ? 25.842 -8.987 -21.985 1.00 97.06 263 THR A N 1
ATOM 2067 C CA . THR A 1 263 ? 25.476 -8.008 -20.960 1.00 97.06 263 THR A CA 1
ATOM 2068 C C . THR A 1 263 ? 26.279 -6.728 -21.148 1.00 97.06 263 THR A C 1
ATOM 2070 O O . THR A 1 263 ? 27.451 -6.771 -21.519 1.00 97.06 263 THR A O 1
ATOM 2073 N N . CYS A 1 264 ? 25.667 -5.574 -20.894 1.00 96.69 264 CYS A N 1
ATOM 2074 C CA . CYS A 1 264 ? 26.333 -4.278 -20.973 1.00 96.69 264 CYS A CA 1
ATOM 2075 C C . CYS A 1 264 ? 26.040 -3.444 -19.728 1.00 96.69 264 CYS A C 1
ATOM 2077 O O . CYS A 1 264 ? 24.887 -3.302 -19.325 1.00 96.69 264 CYS A O 1
ATOM 2079 N N . ASN A 1 265 ? 27.089 -2.869 -19.139 1.00 97.38 265 ASN A N 1
ATOM 2080 C CA . ASN A 1 265 ? 26.997 -1.966 -17.997 1.00 97.38 265 ASN A CA 1
ATOM 2081 C C . ASN A 1 265 ? 27.490 -0.576 -18.418 1.00 97.38 265 ASN A C 1
ATOM 2083 O O . ASN A 1 265 ? 28.644 -0.440 -18.825 1.00 97.38 265 ASN A O 1
ATOM 2087 N N . VAL A 1 266 ? 26.639 0.450 -18.325 1.00 97.94 266 VAL A N 1
ATOM 2088 C CA . VAL A 1 266 ? 26.954 1.815 -18.792 1.00 97.94 266 VAL A CA 1
ATOM 2089 C C . VAL A 1 266 ? 26.754 2.837 -17.664 1.00 97.94 266 VAL A C 1
ATOM 2091 O O . VAL A 1 266 ? 25.612 3.098 -17.277 1.00 97.94 266 VAL A O 1
ATOM 2094 N N . PRO A 1 267 ? 27.837 3.424 -17.112 1.00 97.31 267 PRO A N 1
ATOM 2095 C CA . PRO A 1 267 ? 27.748 4.468 -16.089 1.00 97.31 267 PRO A CA 1
ATOM 2096 C C . PRO A 1 267 ? 27.245 5.804 -16.654 1.00 97.31 267 PRO A C 1
ATOM 2098 O O . PRO A 1 267 ? 27.852 6.375 -17.560 1.00 97.31 267 PRO A O 1
ATOM 2101 N N . SER A 1 268 ? 26.181 6.350 -16.070 1.00 96.94 268 SER A N 1
ATOM 2102 C CA . SER A 1 268 ? 25.542 7.622 -16.440 1.00 96.94 268 SER A CA 1
ATOM 2103 C C . SER A 1 268 ? 26.343 8.834 -15.928 1.00 96.94 268 SER A C 1
ATOM 2105 O O . SER A 1 268 ? 25.886 9.577 -15.066 1.00 96.94 268 SER A O 1
ATOM 2107 N N . THR A 1 269 ? 27.586 9.006 -16.387 1.00 96.69 269 THR A N 1
ATOM 2108 C CA . THR A 1 269 ? 28.545 9.951 -15.775 1.00 96.69 269 THR A CA 1
ATOM 2109 C C . THR A 1 269 ? 29.117 10.975 -16.753 1.00 96.69 269 THR A C 1
ATOM 2111 O O . THR A 1 269 ? 29.408 10.668 -17.913 1.00 96.69 269 THR A O 1
ATOM 2114 N N . ASN A 1 270 ? 29.406 12.176 -16.239 1.00 96.38 270 ASN A N 1
ATOM 2115 C CA . ASN A 1 270 ? 30.124 13.221 -16.978 1.00 96.38 270 ASN A CA 1
ATOM 2116 C C . ASN A 1 270 ? 31.532 12.786 -17.420 1.00 96.38 270 ASN A C 1
ATOM 2118 O O . ASN A 1 270 ? 32.032 13.275 -18.427 1.00 96.38 270 ASN A O 1
ATOM 2122 N N . ASN A 1 271 ? 32.168 11.858 -16.698 1.00 96.38 271 ASN A N 1
ATOM 2123 C CA . ASN A 1 271 ? 33.484 11.330 -17.068 1.00 96.38 271 ASN A CA 1
ATOM 2124 C C . ASN A 1 271 ? 33.437 10.480 -18.346 1.00 96.38 271 ASN A C 1
ATOM 2126 O O . ASN A 1 271 ? 34.428 10.427 -19.070 1.00 96.38 271 ASN A O 1
ATOM 2130 N N . LEU A 1 272 ? 32.308 9.815 -18.620 1.00 96.81 272 LEU A N 1
ATOM 2131 C CA . LEU A 1 272 ? 32.143 8.974 -19.805 1.00 96.81 272 LEU A CA 1
ATOM 2132 C C . LEU A 1 272 ? 31.634 9.773 -21.013 1.00 96.81 272 LEU A C 1
ATOM 2134 O O . LEU A 1 272 ? 32.173 9.624 -22.106 1.00 96.81 272 LEU A O 1
ATOM 2138 N N . PHE A 1 273 ? 30.623 10.624 -20.820 1.00 97.31 273 PHE A N 1
ATOM 2139 C CA . PHE A 1 273 ? 29.925 11.321 -21.912 1.00 97.31 273 PHE A CA 1
ATOM 2140 C C . PHE A 1 273 ? 30.308 12.804 -22.076 1.00 97.31 273 PHE A C 1
ATOM 2142 O O . PHE A 1 273 ? 29.935 13.429 -23.067 1.00 97.31 273 PHE A O 1
ATOM 2149 N N . GLY A 1 274 ? 31.059 13.385 -21.136 1.00 96.38 274 GLY A N 1
ATOM 2150 C CA . GLY A 1 274 ? 31.193 14.839 -20.986 1.00 96.38 274 GLY A CA 1
ATOM 2151 C C . GLY A 1 274 ? 29.994 15.455 -20.250 1.00 96.38 274 GLY A C 1
ATOM 2152 O O . GLY A 1 274 ? 29.056 14.754 -19.885 1.00 96.38 274 GLY A O 1
ATOM 2153 N N . ASP A 1 275 ? 30.009 16.774 -20.027 1.00 95.88 275 ASP A N 1
ATOM 2154 C CA . ASP A 1 275 ? 28.873 17.505 -19.440 1.00 95.88 275 ASP A CA 1
ATOM 2155 C C . ASP A 1 275 ? 28.139 18.344 -20.509 1.00 95.88 275 ASP A C 1
ATOM 2157 O O . ASP A 1 275 ? 28.496 19.507 -20.725 1.00 95.88 275 ASP A O 1
ATOM 2161 N N . PRO A 1 276 ? 27.130 17.781 -21.206 1.00 95.62 276 PRO A N 1
ATOM 2162 C CA . PRO A 1 276 ? 26.402 18.479 -22.271 1.00 95.62 276 PRO A CA 1
ATOM 2163 C C . PRO A 1 276 ? 25.498 19.610 -21.759 1.00 95.62 276 PRO A C 1
ATOM 2165 O O . PRO A 1 276 ? 25.071 20.465 -22.535 1.00 95.62 276 PRO A O 1
ATOM 2168 N N . CYS A 1 277 ? 25.188 19.640 -20.460 1.00 91.81 277 CYS A N 1
ATOM 2169 C CA . CYS A 1 277 ? 24.470 20.744 -19.838 1.00 91.81 277 CYS A CA 1
ATOM 2170 C C . CYS A 1 277 ? 24.854 20.894 -18.369 1.00 91.81 277 CYS A C 1
ATOM 2172 O O . CYS A 1 277 ? 24.296 20.243 -17.478 1.00 91.81 277 CYS A O 1
ATOM 2174 N N . LYS A 1 278 ? 25.760 21.847 -18.142 1.00 90.50 278 LYS A N 1
ATOM 2175 C CA . LYS A 1 278 ? 26.106 22.363 -16.819 1.00 90.50 278 LYS A CA 1
ATOM 2176 C C . LYS A 1 278 ? 24.848 22.767 -16.053 1.00 90.50 278 LYS A C 1
ATOM 2178 O O . LYS A 1 278 ? 23.869 23.225 -16.647 1.00 90.50 278 LYS A O 1
ATOM 2183 N N . ASP A 1 279 ? 24.889 22.551 -14.743 1.00 88.25 279 ASP A N 1
ATOM 2184 C CA . ASP A 1 279 ? 23.856 22.938 -13.773 1.00 88.25 279 ASP A CA 1
ATOM 2185 C C . ASP A 1 279 ? 22.458 22.323 -14.008 1.00 88.25 279 ASP A C 1
ATOM 2187 O O . ASP A 1 279 ? 21.493 22.670 -13.327 1.00 88.25 279 ASP A O 1
ATOM 2191 N N . LYS A 1 280 ? 22.335 21.360 -14.934 1.00 90.00 280 LYS A N 1
ATOM 2192 C CA . LYS A 1 280 ? 21.132 20.540 -15.131 1.00 90.00 280 LYS A CA 1
ATOM 2193 C C . LYS A 1 280 ? 21.390 19.102 -14.704 1.00 90.00 280 LYS A C 1
ATOM 2195 O O . LYS A 1 280 ? 22.421 18.521 -15.056 1.00 90.00 280 LYS A O 1
ATOM 2200 N N . LEU A 1 281 ? 20.416 18.512 -14.010 1.00 86.75 281 LEU A N 1
ATOM 2201 C CA . LEU A 1 281 ? 20.385 17.073 -13.765 1.00 86.75 281 LEU A CA 1
ATOM 2202 C C . LEU A 1 281 ? 20.258 16.348 -15.109 1.00 86.75 281 LEU A C 1
ATOM 2204 O O . LEU A 1 281 ? 19.351 16.635 -15.894 1.00 86.75 281 LEU A O 1
ATOM 2208 N N . LYS A 1 282 ? 21.181 15.424 -15.365 1.00 94.25 282 LYS A N 1
ATOM 2209 C CA . LYS A 1 282 ? 21.217 14.613 -16.582 1.00 94.25 282 LYS A CA 1
ATOM 2210 C C . LYS A 1 282 ? 20.659 13.218 -16.305 1.00 94.25 282 LYS A C 1
ATOM 2212 O O . LYS A 1 282 ? 20.651 12.756 -15.164 1.00 94.25 282 LYS A O 1
ATOM 2217 N N . ARG A 1 283 ? 20.181 12.557 -17.353 1.00 94.38 283 ARG A N 1
ATOM 2218 C CA . ARG A 1 283 ? 19.808 11.140 -17.376 1.00 94.38 283 ARG A CA 1
ATOM 2219 C C . ARG A 1 283 ? 20.454 10.477 -18.582 1.00 94.38 283 ARG A C 1
ATOM 2221 O O . ARG A 1 283 ? 20.593 11.117 -19.626 1.00 94.38 283 ARG A O 1
ATOM 2228 N N . LEU A 1 284 ? 20.792 9.204 -18.443 1.00 96.88 284 LEU A N 1
ATOM 2229 C CA . LEU A 1 284 ? 21.129 8.319 -19.546 1.00 96.88 284 LEU A CA 1
ATOM 2230 C C . LEU A 1 284 ? 19.890 7.484 -19.881 1.00 96.88 284 LEU A C 1
ATOM 2232 O O . LEU A 1 284 ? 19.377 6.760 -19.027 1.00 96.88 284 LEU A O 1
ATOM 2236 N N . LEU A 1 285 ? 19.410 7.600 -21.117 1.00 96.25 285 LEU A N 1
ATOM 2237 C CA . LEU A 1 285 ? 18.378 6.738 -21.692 1.00 96.25 285 LEU A CA 1
ATOM 2238 C C . LEU A 1 285 ? 19.003 5.923 -22.829 1.00 96.25 285 LEU A C 1
ATOM 2240 O O . LEU A 1 285 ? 19.658 6.504 -23.695 1.00 96.25 285 LEU A O 1
ATOM 2244 N N . ILE A 1 286 ? 18.802 4.605 -22.831 1.00 97.38 286 ILE A N 1
ATOM 2245 C CA . ILE A 1 286 ? 19.284 3.675 -23.863 1.00 97.38 286 ILE A CA 1
ATOM 2246 C C . ILE A 1 286 ? 18.143 2.744 -24.287 1.00 97.38 286 ILE A C 1
ATOM 2248 O O . ILE A 1 286 ? 17.416 2.242 -23.431 1.00 97.38 286 ILE A O 1
ATOM 2252 N N . GLN A 1 287 ? 18.048 2.463 -25.588 1.00 96.50 287 GLN A N 1
ATOM 2253 C CA . GLN A 1 287 ? 17.233 1.402 -26.182 1.00 96.50 287 GLN A CA 1
ATOM 2254 C C . GLN A 1 287 ? 18.094 0.535 -27.108 1.00 96.50 287 GLN A C 1
ATOM 2256 O O . GLN A 1 287 ? 18.806 1.051 -27.977 1.00 96.50 287 GLN A O 1
ATOM 2261 N N . ILE A 1 288 ? 17.991 -0.782 -26.951 1.00 96.75 288 ILE A N 1
ATOM 2262 C CA . ILE A 1 288 ? 18.713 -1.781 -27.744 1.00 96.75 288 ILE A CA 1
ATOM 2263 C C . ILE A 1 288 ? 17.786 -2.869 -28.300 1.00 96.75 288 ILE A C 1
ATOM 2265 O O . ILE A 1 288 ? 16.652 -3.041 -27.843 1.00 96.75 288 ILE A O 1
ATOM 2269 N N . GLN A 1 289 ? 18.320 -3.638 -29.249 1.00 95.62 289 GLN A N 1
ATOM 2270 C CA . GLN A 1 289 ? 17.768 -4.915 -29.702 1.00 95.62 289 GLN A CA 1
ATOM 2271 C C . GLN A 1 289 ? 18.797 -6.034 -29.505 1.00 95.62 289 GLN A C 1
ATOM 2273 O O . GLN A 1 289 ? 20.010 -5.810 -29.576 1.00 95.62 289 GLN A O 1
ATOM 2278 N N . CYS A 1 290 ? 18.286 -7.241 -29.279 1.00 96.62 290 CYS A N 1
ATOM 2279 C CA . CYS A 1 290 ? 19.063 -8.468 -29.146 1.00 96.62 290 CYS A CA 1
ATOM 2280 C C . CYS A 1 290 ? 19.020 -9.292 -30.440 1.00 96.62 290 CYS A C 1
ATOM 2282 O O . CYS A 1 290 ? 18.042 -9.227 -31.186 1.00 96.62 290 CYS A O 1
ATOM 2284 N N . ASP A 1 291 ? 20.052 -10.097 -30.685 1.00 95.94 291 ASP A N 1
ATOM 2285 C CA . ASP A 1 291 ? 20.036 -11.183 -31.670 1.00 95.94 291 ASP A CA 1
ATOM 2286 C C . ASP A 1 291 ? 20.474 -12.504 -30.996 1.00 95.94 291 ASP A C 1
ATOM 2288 O O . ASP A 1 291 ? 21.622 -12.588 -30.542 1.00 95.94 291 ASP A O 1
ATOM 2292 N N . PRO A 1 292 ? 19.583 -13.512 -30.859 1.00 95.00 292 PRO A N 1
ATOM 2293 C CA . PRO A 1 292 ? 18.180 -13.494 -31.281 1.00 95.00 292 PRO A CA 1
ATOM 2294 C C . PRO A 1 292 ? 17.337 -12.463 -30.503 1.00 95.00 292 PRO A C 1
ATOM 2296 O O . PRO A 1 292 ? 17.667 -12.153 -29.352 1.00 95.00 292 PRO A O 1
ATOM 2299 N N . PRO A 1 293 ? 16.235 -11.946 -31.079 1.00 92.19 293 PRO A N 1
ATOM 2300 C CA . PRO A 1 293 ? 15.327 -11.049 -30.369 1.00 92.19 293 PRO A CA 1
ATOM 2301 C C . PRO A 1 293 ? 14.749 -11.694 -29.103 1.00 92.19 293 PRO A C 1
ATOM 2303 O O . PRO A 1 293 ? 14.490 -12.898 -29.072 1.00 92.19 293 PRO A O 1
ATOM 2306 N N . GLN A 1 294 ? 14.513 -10.888 -28.067 1.00 90.12 294 GLN A N 1
ATOM 2307 C CA . GLN A 1 294 ? 13.914 -11.328 -26.803 1.00 90.12 294 GLN A CA 1
ATOM 2308 C C . GLN A 1 294 ? 12.745 -10.416 -26.418 1.00 90.12 294 GLN A C 1
ATOM 2310 O O . GLN A 1 294 ? 12.757 -9.234 -26.756 1.00 90.12 294 GLN A O 1
ATOM 2315 N N . ASN A 1 295 ? 11.764 -10.951 -25.689 1.00 89.81 295 ASN A N 1
ATOM 2316 C CA . ASN A 1 295 ? 10.643 -10.171 -25.168 1.00 89.81 295 ASN A CA 1
ATOM 2317 C C . ASN A 1 295 ? 10.950 -9.650 -23.754 1.00 89.81 295 ASN A C 1
ATOM 2319 O O . ASN A 1 295 ? 11.332 -10.417 -22.869 1.00 89.81 295 ASN A O 1
ATOM 2323 N N . ASN A 1 296 ? 10.762 -8.347 -23.543 1.00 88.06 296 ASN A N 1
ATOM 2324 C CA . ASN A 1 296 ? 11.160 -7.629 -22.337 1.00 88.06 296 ASN A CA 1
ATOM 2325 C C . ASN A 1 296 ? 9.955 -7.015 -21.609 1.00 88.06 296 ASN A C 1
ATOM 2327 O O . ASN A 1 296 ? 9.215 -6.184 -22.151 1.00 88.06 296 ASN A O 1
ATOM 2331 N N . THR A 1 297 ? 9.857 -7.401 -20.343 1.00 91.81 297 THR A N 1
ATOM 2332 C CA . THR A 1 297 ? 9.003 -6.898 -19.264 1.00 91.81 297 THR A CA 1
ATOM 2333 C C . THR A 1 297 ? 9.903 -6.538 -18.078 1.00 91.81 297 THR A C 1
ATOM 2335 O O . THR A 1 297 ? 10.990 -7.119 -17.933 1.00 91.81 297 THR A O 1
ATOM 2338 N N . TYR A 1 298 ? 9.493 -5.566 -17.259 1.00 90.31 298 TYR A N 1
ATOM 2339 C CA . TYR A 1 298 ? 10.373 -4.856 -16.313 1.00 90.31 298 TYR A CA 1
ATOM 2340 C C . TYR A 1 298 ? 10.013 -5.087 -14.841 1.00 90.31 298 TYR A C 1
ATOM 2342 O O . TYR A 1 298 ? 10.219 -4.223 -13.988 1.00 90.31 298 TYR A O 1
ATOM 2350 N N . TYR A 1 299 ? 9.502 -6.279 -14.541 1.00 92.94 299 TYR A N 1
ATOM 2351 C CA . TYR A 1 299 ? 9.245 -6.722 -13.177 1.00 92.94 299 TYR A CA 1
ATOM 2352 C C . TYR A 1 299 ? 10.521 -6.751 -12.319 1.00 92.94 299 TYR A C 1
ATOM 2354 O O . TYR A 1 299 ? 11.518 -7.386 -12.670 1.00 92.94 299 TYR A O 1
ATOM 2362 N N . ASN A 1 300 ? 10.465 -6.090 -11.166 1.00 91.56 300 ASN A N 1
ATOM 2363 C CA . ASN A 1 300 ? 11.500 -6.033 -10.147 1.00 91.56 300 ASN A CA 1
ATOM 2364 C C . ASN A 1 300 ? 10.859 -6.075 -8.751 1.00 91.56 300 ASN A C 1
ATOM 2366 O O . ASN A 1 300 ? 10.306 -5.090 -8.265 1.00 91.56 300 ASN A O 1
ATOM 2370 N N . PHE A 1 301 ? 10.986 -7.221 -8.089 1.00 92.94 301 PHE A N 1
ATOM 2371 C CA . PHE A 1 301 ? 10.424 -7.458 -6.762 1.00 92.94 301 PHE A CA 1
ATOM 2372 C C . PHE A 1 301 ? 11.431 -7.256 -5.612 1.00 92.94 301 PHE A C 1
ATOM 2374 O O . PHE A 1 301 ? 11.053 -7.372 -4.450 1.00 92.94 301 PHE A O 1
ATOM 2381 N N . THR A 1 302 ? 12.691 -6.879 -5.899 1.00 87.69 302 THR A N 1
ATOM 2382 C CA . THR A 1 302 ? 13.824 -6.868 -4.939 1.00 87.69 302 THR A CA 1
ATOM 2383 C C . THR A 1 302 ? 13.536 -6.169 -3.605 1.00 87.69 302 THR A C 1
ATOM 2385 O O . THR A 1 302 ? 14.056 -6.587 -2.572 1.00 87.69 302 THR A O 1
ATOM 2388 N N . TYR A 1 303 ? 12.735 -5.101 -3.612 1.00 86.19 303 TYR A N 1
ATOM 2389 C CA . TYR A 1 303 ? 12.355 -4.382 -2.392 1.00 86.19 303 TYR A CA 1
ATOM 2390 C C . TYR A 1 303 ? 11.006 -4.841 -1.820 1.00 86.19 303 TYR A C 1
ATOM 2392 O O . TYR A 1 303 ? 10.874 -4.931 -0.600 1.00 86.19 303 TYR A O 1
ATOM 2400 N N . LEU A 1 304 ? 10.034 -5.157 -2.686 1.00 88.12 304 LEU A N 1
ATOM 2401 C CA . LEU A 1 304 ? 8.687 -5.595 -2.302 1.00 88.12 304 LEU A CA 1
ATOM 2402 C C . LEU A 1 304 ? 8.749 -6.908 -1.508 1.00 88.12 304 LEU A C 1
ATOM 2404 O O . LEU A 1 304 ? 8.191 -6.982 -0.414 1.00 88.12 304 LEU A O 1
ATOM 2408 N N . ASP A 1 305 ? 9.477 -7.895 -2.039 1.00 91.38 305 ASP A N 1
ATOM 2409 C CA . ASP A 1 305 ? 9.618 -9.239 -1.471 1.00 91.38 305 ASP A CA 1
ATOM 2410 C C . ASP A 1 305 ? 10.117 -9.183 -0.025 1.00 91.38 305 ASP A C 1
ATOM 2412 O O . ASP A 1 305 ? 9.445 -9.646 0.889 1.00 91.38 305 ASP A O 1
ATOM 2416 N N . THR A 1 306 ? 11.257 -8.527 0.208 1.00 87.00 306 THR A N 1
ATOM 2417 C CA . THR A 1 306 ? 11.903 -8.520 1.533 1.00 87.00 306 THR A CA 1
ATOM 2418 C C . THR A 1 306 ? 11.071 -7.872 2.642 1.00 87.00 306 THR A C 1
ATOM 2420 O O . THR A 1 306 ? 11.169 -8.295 3.791 1.00 87.00 306 THR A O 1
ATOM 2423 N N . MET A 1 307 ? 10.259 -6.857 2.320 1.00 84.94 307 MET A N 1
ATOM 2424 C CA . MET A 1 307 ? 9.375 -6.214 3.300 1.00 84.94 307 MET A CA 1
ATOM 2425 C C . MET A 1 307 ? 8.106 -7.034 3.549 1.00 84.94 307 MET A C 1
ATOM 2427 O O . MET A 1 307 ? 7.611 -7.051 4.676 1.00 84.94 307 MET A O 1
ATOM 2431 N N . LEU A 1 308 ? 7.589 -7.716 2.519 1.00 87.94 308 LEU A N 1
ATOM 2432 C CA . LEU A 1 308 ? 6.470 -8.638 2.679 1.00 87.94 308 LEU A CA 1
ATOM 2433 C C . LEU A 1 308 ? 6.891 -9.850 3.521 1.00 87.94 308 LEU A C 1
ATOM 2435 O O . LEU A 1 308 ? 6.166 -10.203 4.443 1.00 87.94 308 LEU A O 1
ATOM 2439 N N . GLU A 1 309 ? 8.061 -10.442 3.259 1.00 90.00 309 GLU A N 1
ATOM 2440 C CA . GLU A 1 309 ? 8.641 -11.527 4.068 1.00 90.00 309 GLU A CA 1
ATOM 2441 C C . GLU A 1 309 ? 8.702 -11.152 5.555 1.00 90.00 309 GLU A C 1
ATOM 2443 O O . GLU A 1 309 ? 8.133 -11.855 6.384 1.00 90.00 309 GLU A O 1
ATOM 2448 N N . ASP A 1 310 ? 9.328 -10.015 5.894 1.00 86.00 310 ASP A N 1
ATOM 2449 C CA . ASP A 1 310 ? 9.408 -9.529 7.280 1.00 86.00 310 ASP A CA 1
ATOM 2450 C C . ASP A 1 310 ? 8.020 -9.344 7.923 1.00 86.00 310 ASP A C 1
ATOM 2452 O O . ASP A 1 310 ? 7.823 -9.673 9.096 1.00 86.00 310 ASP A O 1
ATOM 2456 N N . TYR A 1 311 ? 7.050 -8.814 7.170 1.00 87.50 311 TYR A N 1
ATOM 2457 C CA . TYR A 1 311 ? 5.679 -8.643 7.646 1.00 87.50 311 TYR A CA 1
ATOM 2458 C C . TYR A 1 311 ? 4.988 -9.992 7.893 1.00 87.50 311 TYR A C 1
ATOM 2460 O O . TYR A 1 311 ? 4.368 -10.167 8.946 1.00 87.50 311 TYR A O 1
ATOM 2468 N N . LEU A 1 312 ? 5.114 -10.951 6.972 1.00 88.06 312 LEU A N 1
ATOM 2469 C CA . LEU A 1 312 ? 4.523 -12.284 7.097 1.00 88.06 312 LEU A CA 1
ATOM 2470 C C . LEU A 1 312 ? 5.161 -13.074 8.253 1.00 88.06 312 LEU A C 1
ATOM 2472 O O . LEU A 1 312 ? 4.424 -13.653 9.043 1.00 88.06 312 LEU A O 1
ATOM 2476 N N . ASP A 1 313 ? 6.484 -13.019 8.433 1.00 87.69 313 ASP A N 1
ATOM 2477 C CA . ASP A 1 313 ? 7.201 -13.646 9.561 1.00 87.69 313 ASP A CA 1
ATOM 2478 C C . ASP A 1 313 ? 6.786 -13.057 10.928 1.00 87.69 313 ASP A C 1
ATOM 2480 O O . ASP A 1 313 ? 6.753 -13.750 11.961 1.00 87.69 313 ASP A O 1
ATOM 2484 N N . ALA A 1 314 ? 6.483 -11.756 10.956 1.00 83.44 314 ALA A N 1
ATOM 2485 C CA . ALA A 1 314 ? 6.032 -11.041 12.147 1.00 83.44 314 ALA A CA 1
ATOM 2486 C C . ALA A 1 314 ? 4.545 -11.258 12.471 1.00 83.44 314 ALA A C 1
ATOM 2488 O O . ALA A 1 314 ? 4.157 -11.071 13.622 1.00 83.44 314 ALA A O 1
ATOM 2489 N N . THR A 1 315 ? 3.737 -11.657 11.486 1.00 83.12 315 THR A N 1
ATOM 2490 C CA . THR A 1 315 ? 2.280 -11.870 11.599 1.00 83.12 315 THR A CA 1
ATOM 2491 C C . THR A 1 315 ? 1.864 -13.320 11.325 1.00 83.12 315 THR A C 1
ATOM 2493 O O . THR A 1 315 ? 0.698 -13.610 11.060 1.00 83.12 315 THR A O 1
ATOM 2496 N N . ASP A 1 316 ? 2.819 -14.248 11.396 1.00 84.31 316 ASP A N 1
ATOM 2497 C CA . ASP A 1 316 ? 2.572 -15.679 11.259 1.00 84.31 316 ASP A CA 1
ATOM 2498 C C . ASP A 1 316 ? 1.566 -16.177 12.310 1.00 84.31 316 ASP A C 1
ATOM 2500 O O . ASP A 1 316 ? 1.606 -15.767 13.470 1.00 84.31 316 ASP A O 1
ATOM 2504 N N . GLY A 1 317 ? 0.654 -17.050 11.883 1.00 79.94 317 GLY A N 1
ATOM 2505 C CA . GLY A 1 317 ? -0.480 -17.519 12.683 1.00 79.94 317 GLY A CA 1
ATOM 2506 C C . GLY A 1 317 ? -1.704 -16.589 12.748 1.00 79.94 317 GLY A C 1
ATOM 2507 O O . GLY A 1 317 ? -2.717 -17.029 13.280 1.00 79.94 317 GLY A O 1
ATOM 2508 N N . HIS A 1 318 ? -1.652 -15.370 12.193 1.00 79.56 318 HIS A N 1
ATOM 2509 C CA . HIS A 1 318 ? -2.745 -14.383 12.267 1.00 79.56 318 HIS A CA 1
ATOM 2510 C C . HIS A 1 318 ? -3.456 -14.112 10.930 1.00 79.56 318 HIS A C 1
ATOM 2512 O O . HIS A 1 318 ? -2.943 -14.394 9.836 1.00 79.56 318 HIS A O 1
ATOM 2518 N N . SER A 1 319 ? -4.634 -13.492 11.021 1.00 80.69 319 SER A N 1
ATOM 2519 C CA . SER A 1 319 ? -5.418 -12.997 9.888 1.00 80.69 319 SER A CA 1
ATOM 2520 C C . SER A 1 319 ? -4.784 -11.744 9.255 1.00 80.69 319 SER A C 1
ATOM 2522 O O . SER A 1 319 ? -4.471 -10.748 9.916 1.00 80.69 319 SER A O 1
ATOM 2524 N N . ARG A 1 320 ? -4.568 -11.779 7.934 1.00 81.75 320 ARG A N 1
ATOM 2525 C CA . ARG A 1 320 ? -3.773 -10.778 7.196 1.00 81.75 320 ARG A CA 1
ATOM 2526 C C . ARG A 1 320 ? -4.517 -10.278 5.960 1.00 81.75 320 ARG A C 1
ATOM 2528 O O . ARG A 1 320 ? -4.961 -11.083 5.146 1.00 81.75 320 ARG A O 1
ATOM 2535 N N . VAL A 1 321 ? -4.607 -8.957 5.808 1.00 87.31 321 VAL A N 1
ATOM 2536 C CA . VAL A 1 321 ? -5.145 -8.276 4.620 1.00 87.31 321 VAL A CA 1
ATOM 2537 C C . VAL A 1 321 ? -3.983 -7.699 3.818 1.00 87.31 321 VAL A C 1
ATOM 2539 O O . VAL A 1 321 ? -3.344 -6.734 4.244 1.00 87.31 321 VAL A O 1
ATOM 2542 N N . ILE A 1 322 ? -3.704 -8.268 2.649 1.00 88.81 322 ILE A N 1
ATOM 2543 C CA . ILE A 1 322 ? -2.641 -7.775 1.764 1.00 88.81 322 ILE A CA 1
ATOM 2544 C C . ILE A 1 322 ? -3.230 -6.729 0.809 1.00 88.81 322 ILE A C 1
ATOM 2546 O O . ILE A 1 322 ? -4.225 -6.978 0.139 1.00 88.81 322 ILE A O 1
ATOM 2550 N N . SER A 1 323 ? -2.652 -5.532 0.749 1.00 89.19 323 SER A N 1
ATOM 2551 C CA . SER A 1 323 ? -3.156 -4.413 -0.055 1.00 89.19 323 SER A CA 1
ATOM 2552 C C . SER A 1 323 ? -2.044 -3.875 -0.951 1.00 89.19 323 SER A C 1
ATOM 2554 O O . SER A 1 323 ? -1.193 -3.088 -0.530 1.00 89.19 323 SER A O 1
ATOM 2556 N N . TYR A 1 324 ? -2.032 -4.313 -2.213 1.00 88.50 324 TYR A N 1
ATOM 2557 C CA . TYR A 1 324 ? -1.157 -3.740 -3.239 1.00 88.50 324 TYR A CA 1
ATOM 2558 C C . TYR A 1 324 ? -1.809 -2.489 -3.831 1.00 88.50 324 TYR A C 1
ATOM 2560 O O . TYR A 1 324 ? -2.402 -2.508 -4.908 1.00 88.50 324 TYR A O 1
ATOM 2568 N N . CYS A 1 325 ? -1.733 -1.389 -3.086 1.00 86.19 325 CYS A N 1
ATOM 2569 C CA . CYS A 1 325 ? -2.491 -0.180 -3.382 1.00 86.19 325 CYS A CA 1
ATOM 2570 C C . CYS A 1 325 ? -2.095 0.458 -4.718 1.00 86.19 325 CYS A C 1
ATOM 2572 O O . CYS A 1 325 ? -2.950 0.812 -5.525 1.00 86.19 325 CYS A O 1
ATOM 2574 N N . THR A 1 326 ? -0.783 0.590 -4.922 1.00 88.44 326 THR A N 1
ATOM 2575 C CA . THR A 1 326 ? -0.192 1.460 -5.944 1.00 88.44 326 THR A CA 1
ATOM 2576 C C . THR A 1 326 ? -0.266 0.843 -7.339 1.00 88.44 326 THR A C 1
ATOM 2578 O O . THR A 1 326 ? 0.359 -0.187 -7.605 1.00 88.44 326 THR A O 1
ATOM 2581 N N . GLN A 1 327 ? -0.976 1.498 -8.258 1.00 91.94 327 GLN A N 1
ATOM 2582 C CA . GLN A 1 327 ? -1.074 1.074 -9.654 1.00 91.94 327 GLN A CA 1
ATOM 2583 C C . GLN A 1 327 ? 0.112 1.623 -10.474 1.00 91.94 327 GLN A C 1
ATOM 2585 O O . GLN A 1 327 ? 0.434 2.803 -10.351 1.00 91.94 327 GLN A O 1
ATOM 2590 N N . PRO A 1 328 ? 0.734 0.841 -11.376 1.00 92.88 328 PRO A N 1
ATOM 2591 C CA . PRO A 1 328 ? 1.731 1.367 -12.303 1.00 92.88 328 PRO A CA 1
ATOM 2592 C C . PRO A 1 328 ? 1.207 2.511 -13.181 1.00 92.88 328 PRO A C 1
ATOM 2594 O O . PRO A 1 328 ? 0.259 2.336 -13.949 1.00 92.88 328 PRO A O 1
ATOM 2597 N N . ASN A 1 329 ? 1.889 3.658 -13.166 1.00 91.81 329 ASN A N 1
ATOM 2598 C CA . ASN A 1 329 ? 1.535 4.819 -13.995 1.00 91.81 329 ASN A CA 1
ATOM 2599 C C . ASN A 1 329 ? 1.395 4.516 -15.494 1.00 91.81 329 ASN A C 1
ATOM 2601 O O . ASN A 1 329 ? 0.597 5.161 -16.173 1.00 91.81 329 ASN A O 1
ATOM 2605 N N . TRP A 1 330 ? 2.148 3.558 -16.046 1.00 90.44 330 TRP A N 1
ATOM 2606 C CA . TRP A 1 330 ? 2.053 3.208 -17.470 1.00 90.44 330 TRP A CA 1
ATOM 2607 C C . TRP A 1 330 ? 0.707 2.581 -17.864 1.00 90.44 330 TRP A C 1
ATOM 2609 O O . TRP A 1 330 ? 0.367 2.562 -19.047 1.00 90.44 330 TRP A O 1
ATOM 2619 N N . LEU A 1 331 ? -0.096 2.132 -16.893 1.00 92.19 331 LEU A N 1
ATOM 2620 C CA . LEU A 1 331 ? -1.487 1.748 -17.127 1.00 92.19 331 LEU A CA 1
ATOM 2621 C C . LEU A 1 331 ? -2.362 2.958 -17.496 1.00 92.19 331 LEU A C 1
ATOM 2623 O O . LEU A 1 331 ? -3.409 2.766 -18.116 1.00 92.19 331 LEU A O 1
ATOM 2627 N N . PHE A 1 332 ? -1.948 4.186 -17.163 1.00 92.06 332 PHE A N 1
ATOM 2628 C CA . PHE A 1 332 ? -2.693 5.431 -17.365 1.00 92.06 332 PHE A CA 1
ATOM 2629 C C . PHE A 1 332 ? -2.187 6.252 -18.558 1.00 92.06 332 PHE A C 1
ATOM 2631 O O . PHE A 1 332 ? -1.010 6.253 -18.915 1.00 92.06 332 PHE A O 1
ATOM 2638 N N . LYS A 1 333 ? -3.110 6.993 -19.179 1.00 90.56 333 LYS A N 1
ATOM 2639 C CA . LYS A 1 333 ? -2.833 7.988 -20.219 1.00 90.56 333 LYS A CA 1
ATOM 2640 C C . LYS A 1 333 ? -2.085 9.165 -19.580 1.00 90.56 333 LYS A C 1
ATOM 2642 O O . LYS A 1 333 ? -2.629 9.837 -18.706 1.00 90.56 333 LYS A O 1
ATOM 2647 N N . GLN A 1 334 ? -0.858 9.402 -20.039 1.00 87.12 334 GLN A N 1
ATOM 2648 C CA . GLN A 1 334 ? 0.031 10.479 -19.595 1.00 87.12 334 GLN A CA 1
ATOM 2649 C C . GLN A 1 334 ? 0.409 11.362 -20.793 1.00 87.12 334 GLN A C 1
ATOM 2651 O O . GLN A 1 334 ? 0.751 10.835 -21.851 1.00 87.12 334 GLN A O 1
ATOM 2656 N N . ASP A 1 335 ? 0.414 12.687 -20.622 1.00 83.50 335 ASP A N 1
ATOM 2657 C CA . ASP A 1 335 ? 0.878 13.624 -21.663 1.00 83.50 335 ASP A CA 1
ATOM 2658 C C . ASP A 1 335 ? 2.406 13.562 -21.852 1.00 83.50 335 ASP A C 1
ATOM 2660 O O . ASP A 1 335 ? 2.933 13.704 -22.958 1.00 83.50 335 ASP A O 1
ATOM 2664 N N . THR A 1 336 ? 3.128 13.309 -20.757 1.00 79.88 336 THR A N 1
ATOM 2665 C CA . THR A 1 336 ? 4.577 13.088 -20.716 1.00 79.88 336 THR A CA 1
ATOM 2666 C C . THR A 1 336 ? 4.887 11.953 -19.742 1.00 79.88 336 THR A C 1
ATOM 2668 O O . THR A 1 336 ? 4.367 12.008 -18.627 1.00 79.88 336 THR A O 1
ATOM 2671 N N . PRO A 1 337 ? 5.745 10.975 -20.093 1.00 82.00 337 PRO A N 1
ATOM 2672 C CA . PRO A 1 337 ? 6.123 9.904 -19.175 1.00 82.00 337 PRO A CA 1
ATOM 2673 C C . PRO A 1 337 ? 6.723 10.434 -17.875 1.00 82.00 337 PRO A C 1
ATOM 2675 O O . PRO A 1 337 ? 7.652 11.248 -17.895 1.00 82.00 337 PRO A O 1
ATOM 2678 N N . HIS A 1 338 ? 6.178 9.968 -16.756 1.00 87.88 338 HIS A N 1
ATOM 2679 C CA . HIS A 1 338 ? 6.624 10.349 -15.422 1.00 87.88 338 HIS A CA 1
ATOM 2680 C C . HIS A 1 338 ? 8.040 9.832 -15.122 1.00 87.88 338 HIS A C 1
ATOM 2682 O O . HIS A 1 338 ? 8.405 8.727 -15.519 1.00 87.88 338 HIS A O 1
ATOM 2688 N N . ILE A 1 339 ? 8.846 10.636 -14.421 1.00 86.31 339 ILE A N 1
ATOM 2689 C CA . ILE A 1 339 ? 10.233 10.295 -14.063 1.00 86.31 339 ILE A CA 1
ATOM 2690 C C . ILE A 1 339 ? 10.316 10.081 -12.553 1.00 86.31 339 ILE A C 1
ATOM 2692 O O . ILE A 1 339 ? 10.200 11.033 -11.778 1.00 86.31 339 ILE A O 1
ATOM 2696 N N . TYR A 1 340 ? 10.558 8.831 -12.164 1.00 88.69 340 TYR A N 1
ATOM 2697 C CA . TYR A 1 340 ? 10.704 8.408 -10.773 1.00 88.69 340 TYR A CA 1
ATOM 2698 C C . TYR A 1 340 ? 12.102 8.738 -10.208 1.00 88.69 340 TYR A C 1
ATOM 2700 O O . TYR A 1 340 ? 13.073 8.792 -10.971 1.00 88.69 340 TYR A O 1
ATOM 2708 N N . PRO A 1 341 ? 12.254 8.887 -8.878 1.00 89.50 341 PRO A N 1
ATOM 2709 C CA . PRO A 1 341 ? 13.561 8.975 -8.230 1.00 89.50 341 PRO A CA 1
ATOM 2710 C C . PRO A 1 341 ? 14.421 7.728 -8.480 1.00 89.50 341 PRO A C 1
ATOM 2712 O O . PRO A 1 341 ? 13.950 6.594 -8.381 1.00 89.50 341 PRO A O 1
ATOM 2715 N N . ASP A 1 342 ? 15.711 7.918 -8.761 1.00 89.31 342 ASP A N 1
ATOM 2716 C CA . ASP A 1 342 ? 16.617 6.795 -9.022 1.00 89.31 342 ASP A CA 1
ATOM 2717 C C . ASP A 1 342 ? 16.996 6.018 -7.751 1.00 89.31 342 ASP A C 1
ATOM 2719 O O . ASP A 1 342 ? 17.142 4.795 -7.808 1.00 89.31 342 ASP A O 1
ATOM 2723 N N . ASN A 1 343 ? 17.083 6.695 -6.603 1.00 87.75 343 ASN A N 1
ATOM 2724 C CA . ASN A 1 343 ? 17.247 6.061 -5.296 1.00 87.75 343 ASN A CA 1
ATOM 2725 C C . ASN A 1 343 ? 15.881 5.616 -4.742 1.00 87.75 343 ASN A C 1
ATOM 2727 O O . ASN A 1 343 ? 14.970 6.430 -4.596 1.00 87.75 343 ASN A O 1
ATOM 2731 N N . ALA A 1 344 ? 15.764 4.334 -4.391 1.00 87.81 344 ALA A N 1
ATOM 2732 C CA . ALA A 1 344 ? 14.530 3.724 -3.907 1.00 87.81 344 ALA A CA 1
ATOM 2733 C C . ALA A 1 344 ? 14.064 4.206 -2.519 1.00 87.81 344 ALA A C 1
ATOM 2735 O O . ALA A 1 344 ? 12.896 4.017 -2.189 1.00 87.81 344 ALA A O 1
ATOM 2736 N N . SER A 1 345 ? 14.925 4.851 -1.721 1.00 83.19 345 SER A N 1
ATOM 2737 C CA . SER A 1 345 ? 14.525 5.423 -0.426 1.00 83.19 345 SER A CA 1
ATOM 2738 C C . SER A 1 345 ? 13.907 6.827 -0.509 1.00 83.19 345 SER A C 1
ATOM 2740 O O . SER A 1 345 ? 13.472 7.361 0.513 1.00 83.19 345 SER A O 1
ATOM 2742 N N . LEU A 1 346 ? 13.868 7.443 -1.696 1.00 83.31 346 LEU A N 1
ATOM 2743 C CA . LEU A 1 346 ? 13.336 8.794 -1.892 1.00 83.31 346 LEU A CA 1
ATOM 2744 C C . LEU A 1 346 ? 11.836 8.792 -2.190 1.00 83.31 346 LEU A C 1
ATOM 2746 O O . LEU A 1 346 ? 11.318 7.882 -2.837 1.00 83.31 346 LEU A O 1
ATOM 2750 N N . THR A 1 347 ? 11.157 9.850 -1.742 1.00 84.62 347 THR A N 1
ATOM 2751 C CA . THR A 1 347 ? 9.727 10.041 -1.978 1.00 84.62 347 THR A CA 1
ATOM 2752 C C . THR A 1 347 ? 9.421 10.686 -3.331 1.00 84.62 347 THR A C 1
ATOM 2754 O O . THR A 1 347 ? 10.186 11.507 -3.838 1.00 84.62 347 THR A O 1
ATOM 2757 N N . ASP A 1 348 ? 8.251 10.375 -3.888 1.00 87.62 348 ASP A N 1
ATOM 2758 C CA . ASP A 1 348 ? 7.664 11.041 -5.049 1.00 87.62 348 ASP A CA 1
ATOM 2759 C C . ASP A 1 348 ? 6.155 11.240 -4.868 1.00 87.62 348 ASP A C 1
ATOM 2761 O O . ASP A 1 348 ? 5.319 10.500 -5.379 1.00 87.62 348 ASP A O 1
ATOM 2765 N N . TRP A 1 349 ? 5.788 12.301 -4.153 1.00 87.00 349 TRP A N 1
ATOM 2766 C CA . TRP A 1 349 ? 4.392 12.683 -3.901 1.00 87.00 349 TRP A CA 1
ATOM 2767 C C . TRP A 1 349 ? 3.588 13.062 -5.155 1.00 87.00 349 TRP A C 1
ATOM 2769 O O . TRP A 1 349 ? 2.389 13.305 -5.065 1.00 87.00 349 TRP A O 1
ATOM 2779 N N . ARG A 1 350 ? 4.230 13.118 -6.327 1.00 88.12 350 ARG A N 1
ATOM 2780 C CA . ARG A 1 350 ? 3.572 13.340 -7.623 1.00 88.12 350 ARG A CA 1
ATOM 2781 C C . ARG A 1 350 ? 3.257 12.027 -8.341 1.00 88.12 350 ARG A C 1
ATOM 2783 O O . ARG A 1 350 ? 2.828 12.089 -9.486 1.00 88.12 350 ARG A O 1
ATOM 2790 N N . TYR A 1 351 ? 3.498 10.873 -7.707 1.00 89.25 351 TYR A N 1
ATOM 2791 C CA . TYR A 1 351 ? 3.368 9.567 -8.343 1.00 89.25 351 TYR A CA 1
ATOM 2792 C C . TYR A 1 351 ? 2.041 9.333 -9.082 1.00 89.25 351 TYR A C 1
ATOM 2794 O O . TYR A 1 351 ? 2.153 8.890 -10.216 1.00 89.25 351 TYR A O 1
ATOM 2802 N N . PRO A 1 352 ? 0.830 9.598 -8.542 1.00 88.94 352 PRO A N 1
ATOM 2803 C CA . PRO A 1 352 ? -0.418 9.207 -9.208 1.00 88.94 352 PRO A CA 1
ATOM 2804 C C . PRO A 1 352 ? -0.732 10.107 -10.420 1.00 88.94 352 PRO A C 1
ATOM 2806 O O . PRO A 1 352 ? -1.526 11.049 -10.341 1.00 88.94 352 PRO A O 1
ATOM 2809 N N . VAL A 1 353 ? -0.083 9.834 -11.556 1.00 88.88 353 VAL A N 1
ATOM 2810 C CA . VAL A 1 353 ? -0.180 10.630 -12.788 1.00 88.88 353 VAL A CA 1
ATOM 2811 C C . VAL A 1 353 ? -1.219 10.033 -13.737 1.00 88.88 353 VAL A C 1
ATOM 2813 O O . VAL A 1 353 ? -1.185 8.853 -14.077 1.00 88.88 353 VAL A O 1
ATOM 2816 N N . GLY A 1 354 ? -2.112 10.891 -14.235 1.00 90.06 354 GLY A N 1
ATOM 2817 C CA . GLY A 1 354 ? -3.187 10.512 -15.152 1.00 90.06 354 GLY A CA 1
ATOM 2818 C C . GLY A 1 354 ? -4.418 9.959 -14.428 1.00 90.06 354 GLY A C 1
ATOM 2819 O O . GLY A 1 354 ? -4.328 9.407 -13.340 1.00 90.06 354 GLY A O 1
ATOM 2820 N N . THR A 1 355 ? -5.595 10.126 -15.035 1.00 90.19 355 THR A N 1
ATOM 2821 C CA . THR A 1 355 ? -6.903 9.782 -14.427 1.00 90.19 355 THR A CA 1
ATOM 2822 C C . THR A 1 355 ? -7.732 8.817 -15.284 1.00 90.19 355 THR A C 1
ATOM 2824 O O . THR A 1 355 ? -8.899 8.542 -15.009 1.00 90.19 355 THR A O 1
ATOM 2827 N N . LYS A 1 356 ? -7.150 8.311 -16.379 1.00 89.31 356 LYS A N 1
ATOM 2828 C CA . LYS A 1 356 ? -7.794 7.406 -17.342 1.00 89.31 356 LYS A CA 1
ATOM 2829 C C . LYS A 1 356 ? -6.798 6.346 -17.779 1.00 89.31 356 LYS A C 1
ATOM 2831 O O . LYS A 1 356 ? -5.678 6.699 -18.134 1.00 89.31 356 LYS A O 1
ATOM 2836 N N . LEU A 1 357 ? -7.204 5.080 -17.825 1.00 89.88 357 LEU A N 1
ATOM 2837 C CA . LEU A 1 357 ? -6.355 4.005 -18.349 1.00 89.88 357 LEU A CA 1
ATOM 2838 C C . LEU A 1 357 ? -6.048 4.192 -19.838 1.00 89.88 357 LEU A C 1
ATOM 2840 O O . LEU A 1 357 ? -6.845 4.770 -20.583 1.00 89.88 357 LEU A O 1
ATOM 2844 N N . VAL A 1 358 ? -4.916 3.650 -20.285 1.00 86.75 358 VAL A N 1
ATOM 2845 C CA . VAL A 1 358 ? -4.549 3.522 -21.703 1.00 86.75 358 VAL A CA 1
ATOM 2846 C C . VAL A 1 358 ? -5.606 2.703 -22.447 1.00 86.75 358 VAL A C 1
ATOM 2848 O O . VAL A 1 358 ? -6.077 3.136 -23.499 1.00 86.75 358 VAL A O 1
ATOM 2851 N N . ASN A 1 359 ? -6.042 1.584 -21.859 1.00 78.12 359 ASN A N 1
ATOM 2852 C CA . ASN A 1 359 ? -7.063 0.692 -22.406 1.00 78.12 359 ASN A CA 1
ATOM 2853 C C . ASN A 1 359 ? -8.322 0.660 -21.517 1.00 78.12 359 ASN A C 1
ATOM 2855 O O . ASN A 1 359 ? -8.272 0.247 -20.356 1.00 78.12 359 ASN A O 1
ATOM 2859 N N . ASP A 1 360 ? -9.465 1.054 -22.083 1.00 75.56 360 ASP A N 1
ATOM 2860 C CA . ASP A 1 360 ? -10.733 1.192 -21.360 1.00 75.56 360 ASP A CA 1
ATOM 2861 C C . ASP A 1 360 ? -11.384 -0.157 -20.978 1.00 75.56 360 ASP A C 1
ATOM 2863 O O . ASP A 1 360 ? -12.307 -0.170 -20.157 1.00 75.56 360 ASP A O 1
ATOM 2867 N N . THR A 1 361 ? -10.883 -1.294 -21.492 1.00 81.50 361 THR A N 1
ATOM 2868 C CA . THR A 1 361 ? -11.316 -2.644 -21.068 1.00 81.50 361 THR A CA 1
ATOM 2869 C C . THR A 1 361 ? -10.862 -3.014 -19.657 1.00 81.50 361 THR A C 1
ATOM 2871 O O . THR A 1 361 ? -11.373 -3.982 -19.104 1.00 81.50 361 THR A O 1
ATOM 2874 N N . ARG A 1 362 ? -9.893 -2.287 -19.073 1.00 89.62 362 ARG A N 1
ATOM 2875 C CA . ARG A 1 362 ? -9.243 -2.597 -17.777 1.00 89.62 362 ARG A CA 1
ATOM 2876 C C . ARG A 1 362 ? -8.532 -3.954 -17.720 1.00 89.62 362 ARG A C 1
ATOM 2878 O O . ARG A 1 362 ? -7.997 -4.302 -16.672 1.00 89.62 362 ARG A O 1
ATOM 2885 N N . GLN A 1 363 ? -8.438 -4.690 -18.829 1.00 91.25 363 GLN A N 1
ATOM 2886 C CA . GLN A 1 363 ? -7.798 -6.004 -18.831 1.00 91.25 363 GLN A CA 1
ATOM 2887 C C . GLN A 1 363 ? -6.331 -5.925 -18.377 1.00 91.25 363 GLN A C 1
ATOM 2889 O O . GLN A 1 363 ? -5.938 -6.699 -17.516 1.00 91.25 363 GLN A O 1
ATOM 2894 N N . ALA A 1 364 ? -5.556 -4.954 -18.876 1.00 92.94 364 ALA A N 1
ATOM 2895 C CA . ALA A 1 364 ? -4.153 -4.774 -18.486 1.00 92.94 364 ALA A CA 1
ATOM 2896 C C . ALA A 1 364 ? -3.972 -4.464 -16.986 1.00 92.94 364 ALA A C 1
ATOM 2898 O O . ALA A 1 364 ? -3.016 -4.935 -16.379 1.00 92.94 364 ALA A O 1
ATOM 2899 N N . LEU A 1 365 ? -4.913 -3.727 -16.378 1.00 94.94 365 LEU A N 1
ATOM 2900 C CA . LEU A 1 365 ? -4.942 -3.482 -14.933 1.00 94.94 365 LEU A CA 1
ATOM 2901 C C . LEU A 1 365 ? -5.157 -4.803 -14.180 1.00 94.94 365 LEU A C 1
ATOM 2903 O O . LEU A 1 365 ? -4.372 -5.146 -13.300 1.00 94.94 365 LEU A O 1
ATOM 2907 N N . GLY A 1 366 ? -6.173 -5.574 -14.574 1.00 95.94 366 GLY A N 1
ATOM 2908 C CA . GLY A 1 366 ? -6.438 -6.890 -13.994 1.00 95.94 366 GLY A CA 1
ATOM 2909 C C . GLY A 1 366 ? -5.277 -7.868 -14.167 1.00 95.94 366 GLY A C 1
ATOM 2910 O O . GLY A 1 366 ? -4.871 -8.518 -13.212 1.00 95.94 366 GLY A O 1
ATOM 2911 N N . ASP A 1 367 ? -4.703 -7.954 -15.365 1.00 96.19 367 ASP A N 1
ATOM 2912 C CA . ASP A 1 367 ? -3.600 -8.869 -15.667 1.00 96.19 367 ASP A CA 1
ATOM 2913 C C . ASP A 1 367 ? -2.280 -8.441 -15.003 1.00 96.19 367 ASP A C 1
ATOM 2915 O O . ASP A 1 367 ? -1.470 -9.306 -14.683 1.00 96.19 367 ASP A O 1
ATOM 2919 N N . TYR A 1 368 ? -2.046 -7.149 -14.733 1.00 96.62 368 TYR A N 1
ATOM 2920 C CA . TYR A 1 368 ? -0.933 -6.716 -13.876 1.00 96.62 368 TYR A CA 1
ATOM 2921 C C . TYR A 1 368 ? -1.107 -7.243 -12.444 1.00 96.62 368 TYR A C 1
ATOM 2923 O O . TYR A 1 368 ? -0.221 -7.924 -11.927 1.00 96.62 368 TYR A O 1
ATOM 2931 N N . TYR A 1 369 ? -2.268 -6.996 -11.827 1.00 96.75 369 TYR A N 1
ATOM 2932 C CA . TYR A 1 369 ? -2.539 -7.440 -10.458 1.00 96.75 369 TYR A CA 1
ATOM 2933 C C . TYR A 1 369 ? -2.604 -8.964 -10.326 1.00 96.75 369 TYR A C 1
ATOM 2935 O O . TYR A 1 369 ? -2.067 -9.520 -9.374 1.00 96.75 369 TYR A O 1
ATOM 2943 N N . GLY A 1 370 ? -3.169 -9.663 -11.309 1.00 97.06 370 GLY A N 1
ATOM 2944 C CA . GLY A 1 370 ? -3.171 -11.122 -11.335 1.00 97.06 370 GLY A CA 1
ATOM 2945 C C . GLY A 1 370 ? -1.762 -11.714 -11.361 1.00 97.06 370 GLY A C 1
ATOM 2946 O O . GLY A 1 370 ? -1.478 -12.635 -10.599 1.00 97.06 370 GLY A O 1
ATOM 2947 N N . ARG A 1 371 ? -0.856 -11.148 -12.168 1.00 97.94 371 ARG A N 1
ATOM 2948 C CA . ARG A 1 371 ? 0.558 -11.559 -12.215 1.00 97.94 371 ARG A CA 1
ATOM 2949 C C . ARG A 1 371 ? 1.302 -11.240 -10.919 1.00 97.94 371 ARG A C 1
ATOM 2951 O O . ARG A 1 371 ? 2.006 -12.103 -10.401 1.00 97.94 371 ARG A O 1
ATOM 2958 N N . LEU A 1 372 ? 1.082 -10.053 -10.352 1.00 96.62 372 LEU A N 1
ATOM 2959 C CA . LEU A 1 372 ? 1.604 -9.651 -9.041 1.00 96.62 372 LEU A CA 1
ATOM 2960 C C . LEU A 1 372 ? 1.171 -10.616 -7.923 1.00 96.62 372 LEU A C 1
ATOM 2962 O O . LEU A 1 372 ? 1.979 -10.967 -7.073 1.00 96.62 372 LEU A O 1
ATOM 2966 N N . PHE A 1 373 ? -0.069 -11.103 -7.941 1.00 96.38 373 PHE A N 1
ATOM 2967 C CA . PHE A 1 373 ? -0.559 -12.055 -6.938 1.00 96.38 373 PHE A CA 1
ATOM 2968 C C . PHE A 1 373 ? -0.062 -13.479 -7.211 1.00 96.38 373 PHE A C 1
ATOM 2970 O O . PHE A 1 373 ? 0.285 -14.202 -6.278 1.00 96.38 373 PHE A O 1
ATOM 2977 N N . ALA A 1 374 ? 0.043 -13.888 -8.477 1.00 97.44 374 ALA A N 1
ATOM 2978 C CA . ALA A 1 374 ? 0.614 -15.180 -8.858 1.00 97.44 374 ALA A CA 1
ATOM 2979 C C . ALA A 1 374 ? 2.115 -15.290 -8.512 1.00 97.44 374 ALA A C 1
ATOM 2981 O O . ALA A 1 374 ? 2.568 -16.358 -8.101 1.00 97.44 374 ALA A O 1
ATOM 2982 N N . TRP A 1 375 ? 2.865 -14.180 -8.550 1.00 97.69 375 TRP A N 1
ATOM 2983 C CA . TRP A 1 375 ? 4.237 -14.116 -8.025 1.00 97.69 375 TRP A CA 1
ATOM 2984 C C . TRP A 1 375 ? 4.337 -14.599 -6.571 1.00 97.69 375 TRP A C 1
ATOM 2986 O O . TRP A 1 375 ? 5.273 -15.319 -6.242 1.00 97.69 375 TRP A O 1
ATOM 2996 N N . TYR A 1 376 ? 3.367 -14.267 -5.719 1.00 95.81 376 TYR A N 1
ATOM 2997 C CA . TYR A 1 376 ? 3.390 -14.629 -4.299 1.00 95.81 376 TYR A CA 1
ATOM 2998 C C . TYR A 1 376 ? 2.648 -15.924 -3.952 1.00 95.81 376 TYR A C 1
ATOM 3000 O O . TYR A 1 376 ? 2.979 -16.567 -2.958 1.00 95.81 376 TYR A O 1
ATOM 3008 N N . THR A 1 377 ? 1.647 -16.308 -4.747 1.00 95.06 377 THR A N 1
ATOM 3009 C CA . THR A 1 377 ? 0.722 -17.412 -4.422 1.00 95.06 377 THR A CA 1
ATOM 3010 C C . THR A 1 377 ? 0.892 -18.654 -5.307 1.00 95.06 377 THR A C 1
ATOM 3012 O O . THR A 1 377 ? 0.317 -19.698 -5.000 1.00 95.06 377 THR A O 1
ATOM 3015 N N . ARG A 1 378 ? 1.649 -18.572 -6.416 1.00 96.31 378 ARG A N 1
ATOM 3016 C CA . ARG A 1 378 ? 1.754 -19.625 -7.455 1.00 96.31 378 ARG A CA 1
ATOM 3017 C C . ARG A 1 378 ? 3.188 -19.956 -7.901 1.00 96.31 378 ARG A C 1
ATOM 3019 O O . ARG A 1 378 ? 3.352 -20.604 -8.935 1.00 96.31 378 ARG A O 1
ATOM 3026 N N . GLY A 1 379 ? 4.217 -19.494 -7.190 1.00 96.31 379 GLY A N 1
ATOM 3027 C CA . GLY A 1 379 ? 5.618 -19.672 -7.595 1.00 96.31 379 GLY A CA 1
ATOM 3028 C C . GLY A 1 379 ? 6.022 -18.860 -8.835 1.00 96.31 379 GLY A C 1
ATOM 3029 O O . GLY A 1 379 ? 7.015 -19.185 -9.491 1.00 96.31 379 GLY A O 1
ATOM 3030 N N . GLY A 1 380 ? 5.252 -17.829 -9.207 1.00 97.12 380 GLY A N 1
ATOM 3031 C CA . GLY A 1 380 ? 5.508 -17.013 -10.394 1.00 97.12 380 GLY A CA 1
ATOM 3032 C C . GLY A 1 380 ? 4.329 -16.911 -11.362 1.00 97.12 380 GLY A C 1
ATOM 3033 O O . GLY A 1 380 ? 3.195 -17.270 -11.054 1.00 97.12 380 GLY A O 1
ATOM 3034 N N . PHE A 1 381 ? 4.598 -16.394 -12.561 1.00 97.44 381 PHE A N 1
ATOM 3035 C CA . PHE A 1 381 ? 3.592 -16.159 -13.601 1.00 97.44 381 PHE A CA 1
ATOM 3036 C C . PHE A 1 381 ? 4.187 -16.224 -15.015 1.00 97.44 381 PHE A C 1
ATOM 3038 O O . PHE A 1 381 ? 5.401 -16.294 -15.210 1.00 97.44 381 PHE A O 1
ATOM 3045 N N . THR A 1 382 ? 3.319 -16.195 -16.028 1.00 95.06 382 THR A N 1
ATOM 3046 C CA . THR A 1 382 ? 3.705 -15.958 -17.429 1.00 95.06 382 THR A CA 1
ATOM 3047 C C . THR A 1 382 ? 3.185 -14.587 -17.855 1.00 95.06 382 THR A C 1
ATOM 3049 O O . THR A 1 382 ? 2.042 -14.250 -17.552 1.00 95.06 382 THR A O 1
ATOM 3052 N N . ASP A 1 383 ? 4.027 -13.773 -18.490 1.00 93.44 383 ASP A N 1
ATOM 3053 C CA . ASP A 1 383 ? 3.680 -12.414 -18.918 1.00 93.44 383 ASP A CA 1
ATOM 3054 C C . ASP A 1 383 ? 2.957 -12.365 -20.280 1.00 93.44 383 ASP A C 1
ATOM 3056 O O . ASP A 1 383 ? 2.740 -13.395 -20.926 1.00 93.44 383 ASP A O 1
ATOM 3060 N N . GLU A 1 384 ? 2.549 -11.170 -20.722 1.00 91.12 384 GLU A N 1
ATOM 3061 C CA . GLU A 1 384 ? 1.780 -10.981 -21.966 1.00 91.12 384 GLU A CA 1
ATOM 3062 C C . GLU A 1 384 ? 2.559 -11.346 -23.239 1.00 91.12 384 GLU A C 1
ATOM 3064 O O . GLU A 1 384 ? 1.965 -11.483 -24.310 1.00 91.12 384 GLU A O 1
ATOM 3069 N N . TYR A 1 385 ? 3.873 -11.547 -23.125 1.00 91.31 385 TYR A N 1
ATOM 3070 C CA . TYR A 1 385 ? 4.747 -11.973 -24.210 1.00 91.31 385 TYR A CA 1
ATOM 3071 C C . TYR A 1 385 ? 5.208 -13.434 -24.079 1.00 91.31 385 TYR A C 1
ATOM 3073 O O . TYR A 1 385 ? 6.106 -13.867 -24.810 1.00 91.31 385 TYR A O 1
ATOM 3081 N N . GLY A 1 386 ? 4.590 -14.202 -23.175 1.00 88.94 386 GLY A N 1
ATOM 3082 C CA . GLY A 1 386 ? 4.854 -15.626 -22.972 1.00 88.94 386 GLY A CA 1
ATOM 3083 C C . GLY A 1 386 ? 6.110 -15.932 -22.152 1.00 88.94 386 GLY A C 1
ATOM 3084 O O . GLY A 1 386 ? 6.481 -17.104 -22.035 1.00 88.94 386 GLY A O 1
ATOM 3085 N N . ARG A 1 387 ? 6.778 -14.924 -21.575 1.00 87.94 387 ARG A N 1
ATOM 3086 C CA . ARG A 1 387 ? 7.962 -15.131 -20.733 1.00 87.94 387 ARG A CA 1
ATOM 3087 C C . ARG A 1 387 ? 7.529 -15.534 -19.325 1.00 87.94 387 ARG A C 1
ATOM 3089 O O . ARG A 1 387 ? 6.648 -14.927 -18.720 1.00 87.94 387 ARG A O 1
ATOM 3096 N N . LYS A 1 388 ? 8.174 -16.573 -18.795 1.00 92.12 388 LYS A N 1
ATOM 3097 C CA . LYS A 1 388 ? 7.980 -17.031 -17.416 1.00 92.12 388 LYS A CA 1
ATOM 3098 C C . LYS A 1 388 ? 8.834 -16.208 -16.459 1.00 92.12 388 LYS A C 1
ATOM 3100 O O . LYS A 1 388 ? 10.032 -16.040 -16.688 1.00 92.12 388 LYS A O 1
ATOM 3105 N N . HIS A 1 389 ? 8.223 -15.773 -15.368 1.00 93.94 389 HIS A N 1
ATOM 3106 C CA . HIS A 1 389 ? 8.883 -15.195 -14.202 1.00 93.94 389 HIS A CA 1
ATOM 3107 C C . HIS A 1 389 ? 8.645 -16.159 -13.045 1.00 93.94 389 HIS A C 1
ATOM 3109 O O . HIS A 1 389 ? 7.508 -16.568 -12.827 1.00 93.94 389 HIS A O 1
ATOM 3115 N N . ILE A 1 390 ? 9.712 -16.577 -12.368 1.00 95.69 390 ILE A N 1
ATOM 3116 C CA . ILE A 1 390 ? 9.683 -17.640 -11.355 1.00 95.69 390 ILE A CA 1
ATOM 3117 C C . ILE A 1 390 ? 10.026 -17.021 -10.004 1.00 95.69 390 ILE A C 1
ATOM 3119 O O . ILE A 1 390 ? 11.028 -16.311 -9.900 1.00 95.69 390 ILE A O 1
ATOM 3123 N N . SER A 1 391 ? 9.218 -17.322 -8.995 1.00 96.88 391 SER A N 1
ATOM 3124 C CA . SER A 1 391 ? 9.474 -17.010 -7.590 1.00 96.88 391 SER A CA 1
ATOM 3125 C C . SER A 1 391 ? 9.614 -18.306 -6.785 1.00 96.88 391 SER A C 1
ATOM 3127 O O . SER A 1 391 ? 9.383 -19.400 -7.300 1.00 96.88 391 SER A O 1
ATOM 3129 N N . ASN A 1 392 ? 9.967 -18.182 -5.506 1.00 95.69 392 ASN A N 1
ATOM 3130 C CA . ASN A 1 392 ? 9.979 -19.304 -4.563 1.00 95.69 392 ASN A CA 1
ATOM 3131 C C . ASN A 1 392 ? 8.800 -19.231 -3.567 1.00 95.69 392 ASN A C 1
ATOM 3133 O O . ASN A 1 392 ? 8.891 -19.796 -2.478 1.00 95.69 392 ASN A O 1
ATOM 3137 N N . TYR A 1 393 ? 7.728 -18.500 -3.902 1.00 95.38 393 TYR A N 1
ATOM 3138 C CA . TYR A 1 393 ? 6.621 -18.193 -2.988 1.00 95.38 393 TYR A CA 1
ATOM 3139 C C . TYR A 1 393 ? 5.331 -18.943 -3.344 1.00 95.38 393 TYR A C 1
ATOM 3141 O O . TYR A 1 393 ? 4.843 -18.877 -4.473 1.00 95.38 393 TYR A O 1
ATOM 3149 N N . GLU A 1 394 ? 4.742 -19.599 -2.344 1.00 94.06 394 GLU A N 1
ATOM 3150 C CA . GLU A 1 394 ? 3.441 -20.281 -2.418 1.00 94.06 394 GLU A CA 1
ATOM 3151 C C . GLU A 1 394 ? 2.571 -19.888 -1.208 1.00 94.06 394 GLU A C 1
ATOM 3153 O O . GLU A 1 394 ? 2.060 -20.731 -0.471 1.00 94.06 394 GLU A O 1
ATOM 3158 N N . TYR A 1 395 ? 2.454 -18.585 -0.940 1.00 90.69 395 TYR A N 1
ATOM 3159 C CA . TYR A 1 395 ? 1.660 -18.086 0.183 1.00 90.69 395 TYR A CA 1
ATOM 3160 C C . TYR A 1 395 ? 0.158 -18.312 -0.042 1.00 90.69 395 TYR A C 1
ATOM 3162 O O . TYR A 1 395 ? -0.357 -18.078 -1.136 1.00 90.69 395 TYR A O 1
ATOM 3170 N N . ASN A 1 396 ? -0.564 -18.689 1.018 1.00 86.00 396 ASN A N 1
ATOM 3171 C CA . ASN A 1 396 ? -2.022 -18.592 1.044 1.00 86.00 396 ASN A CA 1
ATOM 3172 C C . ASN A 1 396 ? -2.436 -17.207 1.557 1.00 86.00 396 ASN A C 1
ATOM 3174 O O . ASN A 1 396 ? -1.997 -16.798 2.633 1.00 86.00 396 ASN A O 1
ATOM 3178 N N . TRP A 1 397 ? -3.271 -16.499 0.795 1.00 84.88 397 TRP A N 1
ATOM 3179 C CA . TRP A 1 397 ? -3.820 -15.191 1.157 1.00 84.88 397 TRP A CA 1
ATOM 3180 C C . TRP A 1 397 ? -5.343 -15.276 1.197 1.00 84.88 397 TRP A C 1
ATOM 3182 O O . TRP A 1 397 ? -5.985 -15.442 0.160 1.00 84.88 397 TRP A O 1
ATOM 3192 N N . ASP A 1 398 ? -5.904 -15.135 2.396 1.00 79.19 398 ASP A N 1
ATOM 3193 C CA . ASP A 1 398 ? -7.349 -15.229 2.620 1.00 79.19 398 ASP A CA 1
ATOM 3194 C C . ASP A 1 398 ? -8.069 -13.900 2.342 1.00 79.19 398 ASP A C 1
ATOM 3196 O O . ASP A 1 398 ? -9.229 -13.901 1.936 1.00 79.19 398 ASP A O 1
ATOM 3200 N N . TYR A 1 399 ? -7.377 -12.765 2.518 1.00 88.12 399 TYR A N 1
ATOM 3201 C CA . TYR A 1 399 ? -7.924 -11.423 2.319 1.00 88.12 399 TYR A CA 1
ATOM 3202 C C . TYR A 1 399 ? -6.976 -10.540 1.509 1.00 88.12 399 TYR A C 1
ATOM 3204 O O . TYR A 1 399 ? -5.787 -10.412 1.821 1.00 88.12 399 TYR A O 1
ATOM 3212 N N . THR A 1 400 ? -7.533 -9.836 0.529 1.00 92.44 400 THR A N 1
ATOM 3213 C CA . THR A 1 400 ? -6.854 -8.732 -0.147 1.00 92.44 400 THR A CA 1
ATOM 3214 C C . THR A 1 400 ? -7.732 -7.498 -0.188 1.00 92.44 400 THR A C 1
ATOM 3216 O O . THR A 1 400 ? -8.948 -7.593 -0.311 1.00 92.44 400 THR A O 1
ATOM 3219 N N . GLU A 1 401 ? -7.123 -6.321 -0.142 1.00 92.69 401 GLU A N 1
ATOM 3220 C CA . GLU A 1 401 ? -7.832 -5.063 -0.364 1.00 92.69 401 GLU A CA 1
ATOM 3221 C C . GLU A 1 401 ? -7.423 -4.445 -1.699 1.00 92.69 401 GLU A C 1
ATOM 3223 O O . GLU A 1 401 ? -6.253 -4.487 -2.090 1.00 92.69 401 GLU A O 1
ATOM 3228 N N . ILE A 1 402 ? -8.403 -3.895 -2.414 1.00 94.62 402 ILE A N 1
ATOM 3229 C CA . ILE A 1 402 ? -8.200 -3.352 -3.753 1.00 94.62 402 ILE A CA 1
ATOM 3230 C C . ILE A 1 402 ? -8.135 -1.824 -3.698 1.00 94.62 402 ILE A C 1
ATOM 3232 O O . ILE A 1 402 ? -9.164 -1.145 -3.697 1.00 94.62 402 ILE A O 1
ATOM 3236 N N . PHE A 1 403 ? -6.901 -1.319 -3.752 1.00 91.81 403 PHE A N 1
ATOM 3237 C CA . PHE A 1 403 ? -6.514 0.100 -3.746 1.00 91.81 403 PHE A CA 1
ATOM 3238 C C . PHE A 1 403 ? -6.703 0.817 -2.398 1.00 91.81 403 PHE A C 1
ATOM 3240 O O . PHE A 1 403 ? -7.244 0.276 -1.437 1.00 91.81 403 PHE A O 1
ATOM 3247 N N . ASN A 1 404 ? -6.183 2.042 -2.331 1.00 88.62 404 ASN A N 1
ATOM 3248 C CA . ASN A 1 404 ? -6.114 2.895 -1.151 1.00 88.62 404 ASN A CA 1
ATOM 3249 C C . ASN A 1 404 ? -6.600 4.303 -1.528 1.00 88.62 404 ASN A C 1
ATOM 3251 O O . ASN A 1 404 ? -6.318 4.745 -2.636 1.00 88.62 404 ASN A O 1
ATOM 3255 N N . GLU A 1 405 ? -7.340 4.983 -0.644 1.00 88.56 405 GLU A N 1
ATOM 3256 C CA . GLU A 1 405 ? -7.797 6.375 -0.827 1.00 88.56 405 GLU A CA 1
ATOM 3257 C C . GLU A 1 405 ? -8.339 6.659 -2.243 1.00 88.56 405 GLU A C 1
ATOM 3259 O O . GLU A 1 405 ? -7.933 7.610 -2.914 1.00 88.56 405 GLU A O 1
ATOM 3264 N N . VAL A 1 406 ? -9.228 5.794 -2.736 1.00 90.62 406 VAL A N 1
ATOM 3265 C CA . VAL A 1 406 ? -9.605 5.723 -4.162 1.00 90.62 406 VAL A CA 1
ATOM 3266 C C . VAL A 1 406 ? -10.286 6.983 -4.699 1.00 90.62 406 VAL A C 1
ATOM 3268 O O . VAL A 1 406 ? -10.286 7.214 -5.906 1.00 90.62 406 VAL A O 1
ATOM 3271 N N . GLU A 1 407 ? -10.838 7.831 -3.829 1.00 89.62 407 GLU A N 1
ATOM 3272 C CA . GLU A 1 407 ? -11.354 9.146 -4.225 1.00 89.62 407 GLU A CA 1
ATOM 3273 C C . GLU A 1 407 ? -10.252 10.192 -4.502 1.00 89.62 407 GLU A C 1
ATOM 3275 O O . GLU A 1 407 ? -10.547 11.285 -4.989 1.00 89.62 407 GLU A O 1
ATOM 3280 N N . SER A 1 408 ? -9.002 9.875 -4.159 1.00 85.81 408 SER A N 1
ATOM 3281 C CA . SER A 1 408 ? -7.813 10.729 -4.239 1.00 85.81 408 SER A CA 1
ATOM 3282 C C . SER A 1 408 ? -6.795 10.155 -5.228 1.00 85.81 408 SER A C 1
ATOM 3284 O O . SER A 1 408 ? -6.413 10.834 -6.187 1.00 85.81 408 SER A O 1
ATOM 3286 N N . GLU A 1 409 ? -6.412 8.883 -5.062 1.00 85.56 409 GLU A N 1
ATOM 3287 C CA . GLU A 1 409 ? -5.474 8.186 -5.950 1.00 85.56 409 GLU A CA 1
ATOM 3288 C C . GLU A 1 409 ? -6.040 8.118 -7.380 1.00 85.56 409 GLU A C 1
ATOM 3290 O O . GLU A 1 409 ? -7.117 7.579 -7.627 1.00 85.56 409 GLU A O 1
ATOM 3295 N N . HIS A 1 410 ? -5.337 8.738 -8.336 1.00 88.56 410 HIS A N 1
ATOM 3296 C CA . HIS A 1 410 ? -5.775 8.916 -9.731 1.00 88.56 410 HIS A CA 1
ATOM 3297 C C . HIS A 1 410 ? -7.163 9.583 -9.920 1.00 88.56 410 HIS A C 1
ATOM 3299 O O . HIS A 1 410 ? -7.715 9.541 -11.023 1.00 88.56 410 HIS A O 1
ATOM 3305 N N . GLN A 1 411 ? -7.705 10.244 -8.885 1.00 87.81 411 GLN A N 1
ATOM 3306 C CA . GLN A 1 411 ? -9.005 10.939 -8.883 1.00 87.81 411 GLN A CA 1
ATOM 3307 C C . GLN A 1 411 ? -10.161 10.072 -9.421 1.00 87.81 411 GLN A C 1
ATOM 3309 O O . GLN A 1 411 ? -10.946 10.517 -10.267 1.00 87.81 411 GLN A O 1
ATOM 3314 N N . MET A 1 412 ? -10.256 8.811 -8.983 1.00 90.38 412 MET A N 1
ATOM 3315 C CA . MET A 1 412 ? -11.302 7.915 -9.477 1.00 90.38 412 MET A CA 1
ATOM 3316 C C . MET A 1 412 ? -12.696 8.390 -9.041 1.00 90.38 412 MET A C 1
ATOM 3318 O O . MET A 1 412 ? -12.904 8.859 -7.923 1.00 90.38 412 MET A O 1
ATOM 3322 N N . THR A 1 413 ? -13.686 8.221 -9.918 1.00 94.00 413 THR A N 1
ATOM 3323 C CA . THR A 1 413 ? -15.099 8.258 -9.514 1.00 94.00 413 THR A CA 1
ATOM 3324 C C . THR A 1 413 ? -15.509 6.885 -8.981 1.00 94.00 413 THR A C 1
ATOM 3326 O O . THR A 1 413 ? -14.876 5.882 -9.325 1.00 94.00 413 THR A O 1
ATOM 3329 N N . VAL A 1 414 ? -16.588 6.797 -8.196 1.00 95.12 414 VAL A N 1
ATOM 3330 C CA . VAL A 1 414 ? -17.040 5.499 -7.665 1.00 95.12 414 VAL A CA 1
ATOM 3331 C C . VAL A 1 414 ? -17.373 4.506 -8.780 1.00 95.12 414 VAL A C 1
ATOM 3333 O O . VAL A 1 414 ? -16.974 3.351 -8.710 1.00 95.12 414 VAL A O 1
ATOM 3336 N N . GLU A 1 415 ? -17.990 4.955 -9.874 1.00 95.25 415 GLU A N 1
ATOM 3337 C CA . GLU A 1 415 ? -18.326 4.093 -11.010 1.00 95.25 415 GLU A CA 1
ATOM 3338 C C . GLU A 1 415 ? -17.068 3.578 -11.715 1.00 95.25 415 GLU A C 1
ATOM 3340 O O . GLU A 1 415 ? -17.041 2.466 -12.246 1.00 95.25 415 GLU A O 1
ATOM 3345 N N . TYR A 1 416 ? -16.017 4.400 -11.762 1.00 93.12 416 TYR A N 1
ATOM 3346 C CA . TYR A 1 416 ? -14.728 3.989 -12.295 1.00 93.12 416 TYR A CA 1
ATOM 3347 C C . TYR A 1 416 ? -14.044 2.978 -11.372 1.00 93.12 416 TYR A C 1
ATOM 3349 O O . TYR A 1 416 ? -13.568 1.956 -11.875 1.00 93.12 416 TYR A O 1
ATOM 3357 N N . TYR A 1 417 ? -14.031 3.243 -10.062 1.00 94.81 417 TYR A N 1
ATOM 3358 C CA . TYR A 1 417 ? -13.457 2.355 -9.057 1.00 94.81 417 TYR A CA 1
ATOM 3359 C C . TYR A 1 417 ? -14.158 0.992 -9.039 1.00 94.81 417 TYR A C 1
ATOM 3361 O O . TYR A 1 417 ? -13.477 -0.019 -9.155 1.00 94.81 417 TYR A O 1
ATOM 3369 N N . THR A 1 418 ? -15.494 0.949 -9.020 1.00 96.19 418 THR A N 1
ATOM 3370 C CA . THR A 1 418 ? -16.295 -0.286 -9.114 1.00 96.19 418 THR A CA 1
ATOM 3371 C C . THR A 1 418 ? -15.849 -1.166 -10.288 1.00 96.19 418 THR A C 1
ATOM 3373 O O . THR A 1 418 ? -15.510 -2.330 -10.105 1.00 96.19 418 THR A O 1
ATOM 3376 N N . ARG A 1 419 ? -15.708 -0.596 -11.494 1.00 94.69 419 ARG A N 1
ATOM 3377 C CA . ARG A 1 419 ? -15.223 -1.352 -12.666 1.00 94.69 419 ARG A CA 1
ATOM 3378 C C . ARG A 1 419 ? -13.743 -1.744 -12.585 1.00 94.69 419 ARG A C 1
ATOM 3380 O O . ARG A 1 419 ? -13.318 -2.657 -13.289 1.00 94.69 419 ARG A O 1
ATOM 3387 N N . ALA A 1 420 ? -12.932 -1.017 -11.819 1.00 94.50 420 ALA A N 1
ATOM 3388 C CA . ALA A 1 420 ? -11.526 -1.341 -11.597 1.00 94.50 420 ALA A CA 1
ATOM 3389 C C . ALA A 1 420 ? -11.370 -2.485 -10.581 1.00 94.50 420 ALA A C 1
ATOM 3391 O O . ALA A 1 420 ? -10.592 -3.400 -10.838 1.00 94.50 420 ALA A O 1
ATOM 3392 N N . TYR A 1 421 ? -12.170 -2.474 -9.512 1.00 96.38 421 TYR A N 1
ATOM 3393 C CA . TYR A 1 421 ? -12.324 -3.554 -8.537 1.00 96.38 421 TYR A CA 1
ATOM 3394 C C . TYR A 1 421 ? -12.659 -4.878 -9.236 1.00 96.38 421 TYR A C 1
ATOM 3396 O O . TYR A 1 421 ? -11.887 -5.833 -9.139 1.00 96.38 421 TYR A O 1
ATOM 3404 N N . ASP A 1 422 ? -13.706 -4.892 -10.069 1.00 96.88 422 ASP A N 1
ATOM 3405 C CA . ASP A 1 422 ? -14.094 -6.060 -10.873 1.00 96.88 422 ASP A CA 1
ATOM 3406 C C . ASP A 1 422 ? -12.940 -6.600 -11.725 1.00 96.88 422 ASP A C 1
ATOM 3408 O O . ASP A 1 422 ? -12.658 -7.800 -11.738 1.00 96.88 422 ASP A O 1
ATOM 3412 N N . ALA A 1 423 ? -12.254 -5.707 -12.444 1.00 96.19 423 ALA A N 1
ATOM 3413 C CA . ALA A 1 423 ? -11.174 -6.080 -13.347 1.00 96.19 423 ALA A CA 1
ATOM 3414 C C . ALA A 1 423 ? -9.968 -6.669 -12.600 1.00 96.19 423 ALA A C 1
ATOM 3416 O O . ALA A 1 423 ? -9.351 -7.613 -13.102 1.00 96.19 423 ALA A O 1
ATOM 3417 N N . VAL A 1 424 ? -9.649 -6.147 -11.410 1.00 96.56 424 VAL A N 1
ATOM 3418 C CA . VAL A 1 424 ? -8.589 -6.673 -10.540 1.00 96.56 424 VAL A CA 1
ATOM 3419 C C . VAL A 1 424 ? -8.958 -8.056 -10.008 1.00 96.56 424 VAL A C 1
ATOM 3421 O O . VAL A 1 424 ? -8.156 -8.974 -10.163 1.00 96.56 424 VAL A O 1
ATOM 3424 N N . ILE A 1 425 ? -10.175 -8.256 -9.497 1.00 97.06 425 ILE A N 1
ATOM 3425 C CA . ILE A 1 425 ? -10.645 -9.566 -9.004 1.00 97.06 425 ILE A CA 1
ATOM 3426 C C . ILE A 1 425 ? -10.647 -10.614 -10.118 1.00 97.06 425 ILE A C 1
ATOM 3428 O O . ILE A 1 425 ? -10.136 -11.723 -9.944 1.00 97.06 425 ILE A O 1
ATOM 3432 N N . GLN A 1 426 ? -11.169 -10.268 -11.296 1.00 96.69 426 GLN A N 1
ATOM 3433 C CA . GLN A 1 426 ? -11.129 -11.153 -12.462 1.00 96.69 426 GLN A CA 1
ATOM 3434 C C . GLN A 1 426 ? -9.690 -11.463 -12.889 1.00 96.69 426 GLN A C 1
ATOM 3436 O O . GLN A 1 426 ? -9.403 -12.589 -13.287 1.00 96.69 426 GLN A O 1
ATOM 3441 N N . GLY A 1 427 ? -8.783 -10.489 -12.799 1.00 96.62 427 GLY A N 1
ATOM 3442 C CA . GLY A 1 427 ? -7.353 -10.674 -13.030 1.00 96.62 427 GLY A CA 1
ATOM 3443 C C . GLY A 1 427 ? -6.712 -11.650 -12.047 1.00 96.62 427 GLY A C 1
ATOM 3444 O O . GLY A 1 427 ? -6.102 -12.632 -12.467 1.00 96.62 427 GLY A O 1
ATOM 3445 N N . ILE A 1 428 ? -6.909 -11.439 -10.746 1.00 96.56 428 ILE A N 1
ATOM 344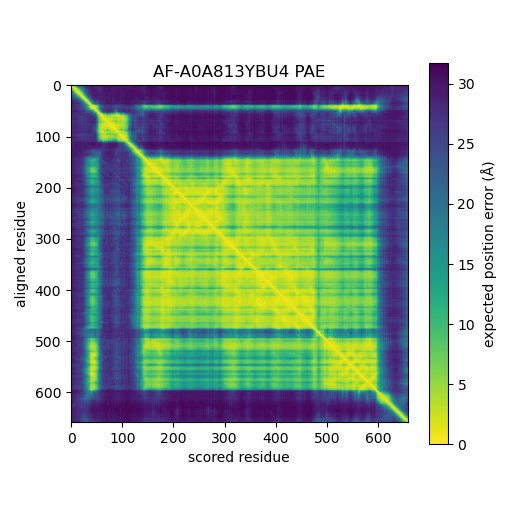6 C CA . ILE A 1 428 ? -6.432 -12.334 -9.684 1.00 96.56 428 ILE A CA 1
ATOM 3447 C C . ILE A 1 428 ? -6.950 -13.753 -9.926 1.00 96.56 428 ILE A C 1
ATOM 3449 O O . ILE A 1 428 ? -6.141 -14.677 -10.019 1.00 96.56 428 ILE A O 1
ATOM 3453 N N . ARG A 1 429 ? -8.256 -13.939 -10.153 1.00 95.88 429 ARG A N 1
ATOM 3454 C CA . ARG A 1 429 ? -8.844 -15.256 -10.460 1.00 95.88 429 ARG A CA 1
ATOM 3455 C C . ARG A 1 429 ? -8.246 -15.900 -11.718 1.00 95.88 429 ARG A C 1
ATOM 3457 O O . ARG A 1 429 ? -7.893 -17.075 -11.667 1.00 95.88 429 ARG A O 1
ATOM 3464 N N . ARG A 1 430 ? -8.050 -15.145 -12.812 1.00 95.94 430 ARG A N 1
ATOM 3465 C CA . ARG A 1 430 ? -7.424 -15.646 -14.058 1.00 95.94 430 ARG A CA 1
ATOM 3466 C C . ARG A 1 430 ? -5.998 -16.169 -13.859 1.00 95.94 430 ARG A C 1
ATOM 3468 O O . ARG A 1 430 ? -5.644 -17.167 -14.478 1.00 95.94 430 ARG A O 1
ATOM 3475 N N . HIS A 1 431 ? -5.180 -15.489 -13.054 1.00 96.81 431 HIS A N 1
ATOM 3476 C CA . HIS A 1 431 ? -3.746 -15.797 -12.919 1.00 96.81 431 HIS A CA 1
ATOM 3477 C C . HIS A 1 431 ? -3.412 -16.690 -11.715 1.00 96.81 431 HIS A C 1
ATOM 3479 O O . HIS A 1 431 ? -2.413 -17.406 -11.750 1.00 96.81 431 HIS A O 1
ATOM 3485 N N . THR A 1 432 ? -4.243 -16.694 -10.669 1.00 95.50 432 THR A N 1
ATOM 3486 C CA . THR A 1 432 ? -4.017 -17.493 -9.446 1.00 95.50 432 THR A CA 1
ATOM 3487 C C . THR A 1 432 ? -4.905 -18.732 -9.338 1.00 95.50 432 THR A C 1
ATOM 3489 O O . THR A 1 432 ? -4.543 -19.671 -8.633 1.00 95.50 432 THR A O 1
ATOM 3492 N N . ASN A 1 433 ? -6.058 -18.754 -10.018 1.00 93.25 433 ASN A N 1
ATOM 3493 C CA . ASN A 1 433 ? -7.134 -19.726 -9.792 1.00 93.25 433 ASN A CA 1
ATOM 3494 C C . ASN A 1 433 ? -7.628 -19.776 -8.323 1.00 93.25 433 ASN A C 1
ATOM 3496 O O . ASN A 1 433 ? -8.207 -20.774 -7.900 1.00 93.25 433 ASN A O 1
ATOM 3500 N N . ASN A 1 434 ? -7.412 -18.713 -7.538 1.00 90.25 434 ASN A N 1
ATOM 3501 C CA . ASN A 1 434 ? -7.961 -18.585 -6.191 1.00 90.25 434 ASN A CA 1
ATOM 3502 C C . ASN A 1 434 ? -9.342 -17.905 -6.253 1.00 90.25 434 ASN A C 1
ATOM 3504 O O . ASN A 1 434 ? -9.459 -16.740 -6.645 1.00 90.25 434 ASN A O 1
ATOM 3508 N N . TYR A 1 435 ? -10.382 -18.655 -5.885 1.00 91.62 435 TYR A N 1
ATOM 3509 C CA . TYR A 1 435 ? -11.769 -18.185 -5.810 1.00 91.62 435 TYR A CA 1
ATOM 3510 C C . TYR A 1 435 ? -12.267 -18.000 -4.368 1.00 91.62 435 TYR A C 1
ATOM 3512 O O . TYR A 1 435 ? -13.297 -17.351 -4.193 1.00 91.62 435 TYR A O 1
ATOM 3520 N N . ASP A 1 436 ? -11.525 -18.515 -3.382 1.00 90.88 436 ASP A N 1
ATOM 3521 C CA . ASP A 1 436 ? -11.854 -18.487 -1.950 1.00 90.88 436 ASP A CA 1
ATOM 3522 C C . ASP A 1 436 ? -11.328 -17.219 -1.244 1.00 90.88 436 ASP A C 1
ATOM 3524 O O . ASP A 1 436 ? -11.790 -16.870 -0.159 1.00 90.88 436 ASP A O 1
ATOM 3528 N N . MET A 1 437 ? -10.375 -16.514 -1.870 1.00 91.31 437 MET A N 1
ATOM 3529 C CA . MET A 1 437 ? -9.878 -15.207 -1.432 1.00 91.31 437 MET A CA 1
ATOM 3530 C C . MET A 1 437 ? -11.021 -14.195 -1.326 1.00 91.31 437 MET A C 1
ATOM 3532 O O . MET A 1 437 ? -11.800 -14.032 -2.269 1.00 91.31 437 MET A O 1
ATOM 3536 N N . LYS A 1 438 ? -11.070 -13.480 -0.203 1.00 92.06 438 LYS A N 1
ATOM 3537 C CA . LYS A 1 438 ? -12.034 -12.415 0.082 1.00 92.06 438 LYS A CA 1
ATOM 3538 C C . LYS A 1 438 ? -11.461 -11.042 -0.250 1.00 92.06 438 LYS A C 1
ATOM 3540 O O . LYS A 1 438 ? -10.260 -10.797 -0.094 1.00 92.06 438 LYS A O 1
ATOM 3545 N N . TYR A 1 439 ? -12.330 -10.127 -0.665 1.00 93.69 439 TYR A N 1
ATOM 3546 C CA . TYR A 1 439 ? -11.940 -8.841 -1.233 1.00 93.69 439 TYR A CA 1
ATOM 3547 C C . TYR A 1 439 ? -12.510 -7.654 -0.450 1.00 93.69 439 TYR A C 1
ATOM 3549 O O . TYR A 1 439 ? -13.719 -7.429 -0.392 1.00 93.69 439 TYR A O 1
ATOM 3557 N N . VAL A 1 440 ? -11.615 -6.833 0.096 1.00 91.38 440 VAL A N 1
ATOM 3558 C CA . VAL A 1 440 ? -11.934 -5.591 0.806 1.00 91.38 440 VAL A CA 1
ATOM 3559 C C . VAL A 1 440 ? -11.952 -4.415 -0.179 1.00 91.38 440 VAL A C 1
ATOM 3561 O O . VAL A 1 440 ? -11.025 -4.233 -0.975 1.00 91.38 440 VAL A O 1
ATOM 3564 N N . GLY A 1 441 ? -13.027 -3.627 -0.151 1.00 92.75 441 GLY A N 1
ATOM 3565 C CA . GLY A 1 441 ? -13.281 -2.531 -1.085 1.00 92.75 441 GLY A CA 1
ATOM 3566 C C . GLY A 1 441 ? -13.089 -1.116 -0.527 1.00 92.75 441 GLY A C 1
ATOM 3567 O O . GLY A 1 441 ? -13.337 -0.824 0.642 1.00 92.75 441 GLY A O 1
ATOM 3568 N N . MET A 1 442 ? -12.767 -0.214 -1.452 1.00 90.00 442 MET A N 1
ATOM 3569 C CA . MET A 1 442 ? -12.681 1.248 -1.370 1.00 90.00 442 MET A CA 1
ATOM 3570 C C . MET A 1 442 ? -11.537 1.846 -0.541 1.00 90.00 442 MET A C 1
ATOM 3572 O O . MET A 1 442 ? -10.830 2.691 -1.079 1.00 90.00 442 MET A O 1
ATOM 3576 N N . SER A 1 443 ? -11.327 1.470 0.724 1.00 89.81 443 SER A N 1
ATOM 3577 C CA . SER A 1 443 ? -10.260 2.065 1.556 1.00 89.81 443 SER A CA 1
ATOM 3578 C C . SER A 1 443 ? -10.298 3.610 1.573 1.00 89.81 443 SER A C 1
ATOM 3580 O O . SER A 1 443 ? -9.287 4.282 1.367 1.00 89.81 443 SER A O 1
ATOM 3582 N N . LEU A 1 444 ? -11.502 4.176 1.737 1.00 89.12 444 LEU A N 1
ATOM 3583 C CA . LEU A 1 444 ? -11.772 5.616 1.569 1.00 89.12 444 LEU A CA 1
ATOM 3584 C C . LEU A 1 444 ? -11.039 6.477 2.600 1.00 89.12 444 LEU A C 1
ATOM 3586 O O . LEU A 1 444 ? -10.940 6.082 3.758 1.00 89.12 444 LEU A O 1
ATOM 3590 N N . MET A 1 445 ? -10.677 7.714 2.246 1.00 81.75 445 MET A N 1
ATOM 3591 C CA . MET A 1 445 ? -10.002 8.661 3.161 1.00 81.75 445 MET A CA 1
ATOM 3592 C C . MET A 1 445 ? -10.795 8.985 4.447 1.00 81.75 445 MET A C 1
ATOM 3594 O O . MET A 1 445 ? -10.256 9.570 5.389 1.00 81.75 445 MET A O 1
ATOM 3598 N N . GLY A 1 446 ? -12.098 8.683 4.482 1.00 79.88 446 GLY A N 1
ATOM 3599 C CA . GLY A 1 446 ? -12.956 8.909 5.641 1.00 79.88 446 GLY A CA 1
ATOM 3600 C C . GLY A 1 446 ? -14.320 8.223 5.541 1.00 79.88 446 GLY A C 1
ATOM 3601 O O . GLY A 1 446 ? -14.809 7.915 4.457 1.00 79.88 446 GLY A O 1
ATOM 3602 N N . HIS A 1 447 ? -14.958 8.026 6.696 1.00 78.88 447 HIS A N 1
ATOM 3603 C CA . HIS A 1 447 ? -16.196 7.251 6.860 1.00 78.88 447 HIS A CA 1
ATOM 3604 C C . HIS A 1 447 ? -17.480 7.917 6.321 1.00 78.88 447 HIS A C 1
ATOM 3606 O O . HIS A 1 447 ? -18.532 7.290 6.271 1.00 78.88 447 HIS A O 1
ATOM 3612 N N . ASN A 1 448 ? -17.459 9.202 5.956 1.00 78.19 448 ASN A N 1
ATOM 3613 C CA . ASN A 1 448 ? -18.671 9.987 5.663 1.00 78.19 448 ASN A CA 1
ATOM 3614 C C . ASN A 1 448 ? -19.094 9.977 4.176 1.00 78.19 448 ASN A C 1
ATOM 3616 O O . ASN A 1 448 ? -19.803 10.871 3.709 1.00 78.19 448 ASN A O 1
ATOM 3620 N N . LYS A 1 449 ? -18.654 8.975 3.412 1.00 81.69 449 LYS A N 1
ATOM 3621 C CA . LYS A 1 449 ? -18.738 8.921 1.943 1.00 81.69 449 LYS A CA 1
ATOM 3622 C C . LYS A 1 449 ? -19.941 8.106 1.442 1.00 81.69 449 LYS A C 1
ATOM 3624 O O . LYS A 1 449 ? -19.809 7.296 0.532 1.00 81.69 449 LYS A O 1
ATOM 3629 N N . PHE A 1 450 ? -21.136 8.334 1.989 1.00 82.56 450 PHE A N 1
ATOM 3630 C CA . PHE A 1 450 ? -22.322 7.485 1.754 1.00 82.56 450 PHE A CA 1
ATOM 3631 C C . PHE A 1 450 ? -22.680 7.208 0.281 1.00 82.56 450 PHE A C 1
ATOM 3633 O O . PHE A 1 450 ? -23.111 6.102 -0.038 1.00 82.56 450 PHE A O 1
ATOM 3640 N N . ASN A 1 451 ? -22.455 8.158 -0.634 1.00 85.94 451 ASN A N 1
ATOM 3641 C CA . ASN A 1 451 ? -22.684 7.937 -2.068 1.00 85.94 451 ASN A CA 1
ATOM 3642 C C . ASN A 1 451 ? -21.738 6.883 -2.673 1.00 85.94 451 ASN A C 1
ATOM 3644 O O . ASN A 1 451 ? -22.146 6.171 -3.588 1.00 85.94 451 ASN A O 1
ATOM 3648 N N . TRP A 1 452 ? -20.509 6.759 -2.154 1.00 91.75 452 TRP A N 1
ATOM 3649 C CA . TRP A 1 452 ? -19.577 5.707 -2.562 1.00 91.75 452 TRP A CA 1
ATOM 3650 C C . TRP A 1 452 ? -20.091 4.340 -2.115 1.00 91.75 452 TRP A C 1
ATOM 3652 O O . TRP A 1 452 ? -20.297 3.469 -2.956 1.00 91.75 452 TRP A O 1
ATOM 3662 N N . TYR A 1 453 ? -20.410 4.191 -0.824 1.00 86.12 453 TYR A N 1
ATOM 3663 C CA . TYR A 1 453 ? -20.962 2.947 -0.276 1.00 86.12 453 TYR A CA 1
ATOM 3664 C C . TYR A 1 453 ? -22.239 2.515 -1.003 1.00 86.12 453 TYR A C 1
ATOM 3666 O O . TYR A 1 453 ? -22.343 1.368 -1.421 1.00 86.12 453 TYR A O 1
ATOM 3674 N N . ARG A 1 454 ? -23.187 3.437 -1.222 1.00 86.00 454 ARG A N 1
ATOM 3675 C CA . ARG A 1 454 ? -24.463 3.140 -1.892 1.00 86.00 454 ARG A CA 1
ATOM 3676 C C . ARG A 1 454 ? -24.284 2.680 -3.341 1.00 86.00 454 ARG A C 1
ATOM 3678 O O . ARG A 1 454 ? -25.062 1.850 -3.803 1.00 86.00 454 ARG A O 1
ATOM 3685 N N . TYR A 1 455 ? -23.315 3.236 -4.070 1.00 93.06 455 TYR A N 1
ATOM 3686 C CA . TYR A 1 455 ? -23.055 2.814 -5.445 1.00 93.06 455 TYR A CA 1
ATOM 3687 C C . TYR A 1 455 ? -22.285 1.489 -5.489 1.00 93.06 455 TYR A C 1
ATOM 3689 O O . TYR A 1 455 ? -22.661 0.607 -6.255 1.00 93.06 455 TYR A O 1
ATOM 3697 N N . PHE A 1 456 ? -21.240 1.341 -4.673 1.00 94.06 456 PHE A N 1
ATOM 3698 C CA . PHE A 1 456 ? -20.394 0.147 -4.642 1.00 94.06 456 PHE A CA 1
ATOM 3699 C C . PHE A 1 456 ? -21.156 -1.085 -4.128 1.00 94.06 456 PHE A C 1
ATOM 3701 O O . PHE A 1 456 ? -21.210 -2.100 -4.802 1.00 94.06 456 PHE A O 1
ATOM 3708 N N . LEU A 1 457 ? -21.860 -0.986 -2.997 1.00 89.31 457 LEU A N 1
ATOM 3709 C CA . LEU A 1 457 ? -22.604 -2.119 -2.420 1.00 89.31 457 LEU A CA 1
ATOM 3710 C C . LEU A 1 457 ? -23.818 -2.572 -3.254 1.00 89.31 457 LEU A C 1
ATOM 3712 O O . LEU A 1 457 ? -24.456 -3.573 -2.933 1.00 89.31 457 LEU A O 1
ATOM 3716 N N . ASN A 1 458 ? -24.163 -1.861 -4.330 1.00 88.69 458 ASN A N 1
ATOM 3717 C CA . ASN A 1 458 ? -25.176 -2.324 -5.263 1.00 88.69 458 ASN A CA 1
ATOM 3718 C C . ASN A 1 458 ? -24.562 -3.302 -6.278 1.00 88.69 458 ASN A C 1
ATOM 3720 O O . ASN A 1 458 ? -23.991 -2.882 -7.286 1.00 88.69 458 ASN A O 1
ATOM 3724 N N . HIS A 1 459 ? -24.781 -4.603 -6.067 1.00 91.38 459 HIS A N 1
ATOM 3725 C CA . HIS A 1 459 ? -24.349 -5.675 -6.973 1.00 91.38 459 HIS A CA 1
ATOM 3726 C C . HIS A 1 459 ? -24.718 -5.449 -8.454 1.00 91.38 459 HIS A C 1
ATOM 3728 O O . HIS A 1 459 ? -23.996 -5.926 -9.323 1.00 91.38 459 HIS A O 1
ATOM 3734 N N . SER A 1 460 ? -25.780 -4.696 -8.787 1.00 93.94 460 SER A N 1
ATOM 3735 C CA . SER A 1 460 ? -26.118 -4.411 -10.196 1.00 93.94 460 SER A CA 1
ATOM 3736 C C . SER A 1 460 ? -25.111 -3.501 -10.915 1.00 93.94 460 SER A C 1
ATOM 3738 O O . SER A 1 460 ? -25.215 -3.326 -12.128 1.00 93.94 460 SER A O 1
ATOM 3740 N N . ASN A 1 461 ? -24.199 -2.861 -10.178 1.00 95.25 461 ASN A N 1
ATOM 3741 C CA . ASN A 1 461 ? -23.138 -2.011 -10.720 1.00 95.25 461 ASN A CA 1
ATOM 3742 C C . ASN A 1 461 ? -21.832 -2.781 -10.982 1.00 95.25 461 ASN A C 1
ATOM 3744 O O . ASN A 1 461 ? -20.939 -2.240 -11.636 1.00 95.25 461 ASN A O 1
ATOM 3748 N N . HIS A 1 462 ? -21.739 -4.017 -10.487 1.00 97.06 462 HIS A N 1
ATOM 3749 C CA . HIS A 1 462 ? -20.592 -4.907 -10.625 1.00 97.06 462 HIS A CA 1
ATOM 3750 C C . HIS A 1 462 ? -20.793 -5.914 -11.767 1.00 97.06 462 HIS A C 1
ATOM 3752 O O . HIS A 1 462 ? -21.914 -6.205 -12.196 1.00 97.06 462 HIS A O 1
ATOM 3758 N N . ALA A 1 463 ? -19.693 -6.471 -12.267 1.00 95.44 463 ALA A N 1
ATOM 3759 C CA . ALA A 1 463 ? -19.726 -7.644 -13.132 1.00 95.44 463 ALA A CA 1
ATOM 3760 C C . ALA A 1 463 ? -20.314 -8.875 -12.395 1.00 95.44 463 ALA A C 1
ATOM 3762 O O . ALA A 1 463 ? -20.248 -8.947 -11.165 1.00 95.44 463 ALA A O 1
ATOM 3763 N N . PRO A 1 464 ? -20.860 -9.872 -13.123 1.00 94.06 464 PRO A N 1
ATOM 3764 C CA . PRO A 1 464 ? -21.328 -11.117 -12.517 1.00 94.06 464 PRO A CA 1
ATOM 3765 C C . PRO A 1 464 ? -20.245 -11.822 -11.691 1.00 94.06 464 PRO A C 1
ATOM 3767 O O . PRO A 1 464 ? -19.056 -11.749 -12.011 1.00 94.06 464 PRO A O 1
ATOM 3770 N N . ASP A 1 465 ? -20.684 -12.522 -10.645 1.00 89.69 465 ASP A N 1
ATOM 3771 C CA . ASP A 1 465 ? -19.870 -13.351 -9.746 1.00 89.69 465 ASP A CA 1
ATOM 3772 C C . ASP A 1 465 ? -18.741 -12.614 -8.992 1.00 89.69 465 ASP A C 1
ATOM 3774 O O . ASP A 1 465 ? -17.850 -13.252 -8.420 1.00 89.69 465 ASP A O 1
ATOM 3778 N N . ILE A 1 466 ? -18.769 -11.277 -8.950 1.00 95.50 466 ILE A N 1
ATOM 3779 C CA . ILE A 1 466 ? -17.881 -10.471 -8.105 1.00 95.50 466 ILE A CA 1
ATOM 3780 C C . ILE A 1 466 ? -18.416 -10.450 -6.661 1.00 95.50 466 ILE A C 1
ATOM 3782 O O . ILE A 1 466 ? -19.553 -10.017 -6.445 1.00 95.50 466 ILE A O 1
ATOM 3786 N N . PRO A 1 467 ? -17.632 -10.914 -5.668 1.00 93.06 467 PRO A N 1
ATOM 3787 C CA . PRO A 1 467 ? -18.008 -10.832 -4.263 1.00 93.06 467 PRO A CA 1
ATOM 3788 C C . PRO A 1 467 ? -17.802 -9.406 -3.736 1.00 93.06 467 PRO A C 1
ATOM 3790 O O . PRO A 1 467 ? -16.958 -8.666 -4.239 1.00 93.06 467 PRO A O 1
ATOM 3793 N N . LEU A 1 468 ? -18.566 -9.040 -2.707 1.00 89.75 468 LEU A N 1
ATOM 3794 C CA . LEU A 1 468 ? -18.451 -7.772 -1.981 1.00 89.75 468 LEU A CA 1
ATOM 3795 C C . LEU A 1 468 ? -18.251 -8.082 -0.492 1.00 89.75 468 LEU A C 1
ATOM 3797 O O . LEU A 1 468 ? -19.100 -7.764 0.335 1.00 89.75 468 LEU A O 1
ATOM 3801 N N . ASP A 1 469 ? -17.164 -8.788 -0.169 1.00 88.31 469 ASP A N 1
ATOM 3802 C CA . ASP A 1 469 ? -16.970 -9.394 1.156 1.00 88.31 469 ASP A CA 1
ATOM 3803 C C . ASP A 1 469 ? -16.857 -8.354 2.276 1.00 88.31 469 ASP A C 1
ATOM 3805 O O . ASP A 1 469 ? -17.362 -8.563 3.377 1.00 88.31 469 ASP A O 1
ATOM 3809 N N . MET A 1 470 ? -16.148 -7.251 2.015 1.00 86.94 470 MET A N 1
ATOM 3810 C CA . MET A 1 470 ? -15.827 -6.231 3.013 1.00 86.94 470 MET A CA 1
ATOM 3811 C C . MET A 1 470 ? -15.669 -4.848 2.377 1.00 86.94 470 MET A C 1
ATOM 3813 O O . MET A 1 470 ? -15.282 -4.710 1.216 1.00 86.94 470 MET A O 1
ATOM 3817 N N . ILE A 1 471 ? -15.878 -3.803 3.178 1.00 87.12 471 ILE A N 1
ATOM 3818 C CA . ILE A 1 471 ? -15.550 -2.417 2.828 1.00 87.12 471 ILE A CA 1
ATOM 3819 C C . ILE A 1 471 ? -14.652 -1.800 3.900 1.00 87.12 471 ILE A C 1
ATOM 3821 O O . ILE A 1 471 ? -14.758 -2.150 5.073 1.00 87.12 471 ILE A O 1
ATOM 3825 N N . SER A 1 472 ? -13.786 -0.868 3.510 1.00 85.44 472 SER A N 1
ATOM 3826 C CA . SER A 1 472 ? -12.859 -0.192 4.420 1.00 85.44 472 SER A CA 1
ATOM 3827 C C . SER A 1 472 ? -12.846 1.328 4.233 1.00 85.44 472 SER A C 1
ATOM 3829 O O . SER A 1 472 ? -13.193 1.880 3.183 1.00 85.44 472 SER A O 1
ATOM 3831 N N . TYR A 1 473 ? -12.446 2.020 5.297 1.00 85.06 473 TYR A N 1
ATOM 3832 C CA . TYR A 1 473 ? -12.194 3.457 5.328 1.00 85.06 473 TYR A CA 1
ATOM 3833 C C . TYR A 1 473 ? -11.093 3.762 6.348 1.00 85.06 473 TYR A C 1
ATOM 3835 O O . TYR A 1 473 ? -10.859 2.995 7.283 1.00 85.06 473 TYR A O 1
ATOM 3843 N N . HIS A 1 474 ? -10.428 4.901 6.196 1.00 77.25 474 HIS A N 1
ATOM 3844 C CA . HIS A 1 474 ? -9.417 5.390 7.124 1.00 77.25 474 HIS A CA 1
ATOM 3845 C C . HIS A 1 474 ? -10.022 6.321 8.171 1.00 77.25 474 HIS A C 1
ATOM 3847 O O . HIS A 1 474 ? -11.036 6.993 7.962 1.00 77.25 474 HIS A O 1
ATOM 3853 N N . PHE A 1 475 ? -9.358 6.380 9.322 1.00 72.81 475 PHE A N 1
ATOM 3854 C CA . PHE A 1 475 ? -9.657 7.330 10.382 1.00 72.81 475 PHE A CA 1
ATOM 3855 C C . PHE A 1 475 ? -8.366 8.018 10.832 1.00 72.81 475 PHE A C 1
ATOM 3857 O O . PHE A 1 475 ? -7.583 7.483 11.619 1.00 72.81 475 PHE A O 1
ATOM 3864 N N . TYR A 1 476 ? -8.130 9.219 10.307 1.00 65.38 476 TYR A N 1
ATOM 3865 C CA . TYR A 1 476 ? -6.927 9.998 10.589 1.00 65.38 476 TYR A CA 1
ATOM 3866 C C . TYR A 1 476 ? -7.018 10.730 11.935 1.00 65.38 476 TYR A C 1
ATOM 3868 O O . TYR A 1 476 ? -7.443 11.881 12.017 1.00 65.38 476 TYR A O 1
ATOM 3876 N N . ALA A 1 477 ? -6.567 10.068 13.001 1.00 59.53 477 ALA A N 1
ATOM 3877 C CA . ALA A 1 477 ? -6.406 10.668 14.325 1.00 59.53 477 ALA A CA 1
ATOM 3878 C C . ALA A 1 477 ? -5.014 11.319 14.485 1.00 59.53 477 ALA A C 1
ATOM 3880 O O . ALA A 1 477 ? -4.065 10.681 14.959 1.00 59.53 477 ALA A O 1
ATOM 3881 N N . GLY A 1 478 ? -4.889 12.598 14.108 1.00 55.81 478 GLY A N 1
ATOM 3882 C CA . GLY A 1 478 ? -3.634 13.350 14.225 1.00 55.81 478 GLY A CA 1
ATOM 3883 C C . GLY A 1 478 ? -3.775 14.777 14.746 1.00 55.81 478 GLY A C 1
ATOM 3884 O O . GLY A 1 478 ? -4.341 15.635 14.079 1.00 55.81 478 GLY A O 1
ATOM 3885 N N . TYR A 1 479 ? -3.223 15.021 15.937 1.00 50.31 479 TYR A N 1
ATOM 3886 C CA . TYR A 1 479 ? -3.091 16.331 16.581 1.00 50.31 479 TYR A CA 1
ATOM 3887 C C . TYR A 1 479 ? -2.045 16.235 17.716 1.00 50.31 479 TYR A C 1
ATOM 3889 O O . TYR A 1 479 ? -1.958 15.160 18.323 1.00 50.31 479 TYR A O 1
ATOM 3897 N N . PRO A 1 480 ? -1.296 17.304 18.059 1.00 51.66 480 PRO A N 1
ATOM 3898 C CA . PRO A 1 480 ? -1.161 18.590 17.359 1.00 51.66 480 PRO A CA 1
ATOM 3899 C C . PRO A 1 480 ? -0.175 18.533 16.177 1.00 51.66 480 PRO A C 1
ATOM 3901 O O . PRO A 1 480 ? 0.505 17.530 15.968 1.00 51.66 480 PRO A O 1
ATOM 3904 N N . GLU A 1 481 ? -0.093 19.625 15.406 1.00 52.31 481 GLU A N 1
ATOM 3905 C CA . GLU A 1 481 ? 0.975 19.847 14.416 1.00 52.31 481 GLU A CA 1
ATOM 3906 C C . GLU A 1 481 ? 2.370 19.746 15.054 1.00 52.31 481 GLU A C 1
ATOM 3908 O O . GLU A 1 481 ? 2.578 20.200 16.179 1.00 52.31 481 GLU A O 1
ATOM 3913 N N . LEU A 1 482 ? 3.339 19.198 14.309 1.00 52.88 482 LEU A N 1
ATOM 3914 C CA . LEU A 1 482 ? 4.752 19.115 14.705 1.00 52.88 482 LEU A CA 1
ATOM 3915 C C . LEU A 1 482 ? 5.632 19.885 13.696 1.00 52.88 482 LEU A C 1
ATOM 3917 O O . LEU A 1 482 ? 6.262 19.260 12.837 1.00 52.88 482 LEU A O 1
ATOM 3921 N N . PRO A 1 483 ? 5.692 21.235 13.774 1.00 49.25 483 PRO A N 1
ATOM 3922 C CA . PRO A 1 483 ? 6.339 22.072 12.756 1.00 49.25 483 PRO A CA 1
ATOM 3923 C C . PRO A 1 483 ? 7.816 21.734 12.525 1.00 49.25 483 PRO A C 1
ATOM 3925 O O . PRO A 1 483 ? 8.285 21.749 11.388 1.00 49.25 483 PRO A O 1
ATOM 3928 N N . ASP A 1 484 ? 8.527 21.359 13.592 1.00 45.91 484 ASP A N 1
ATOM 3929 C CA . ASP A 1 484 ? 9.960 21.039 13.573 1.00 45.91 484 ASP A CA 1
ATOM 3930 C C . ASP A 1 484 ? 10.307 19.821 12.695 1.00 45.91 484 ASP A C 1
ATOM 3932 O O . ASP A 1 484 ? 11.449 19.682 12.258 1.00 45.91 484 ASP A O 1
ATOM 3936 N N . LEU A 1 485 ? 9.335 18.941 12.420 1.00 45.78 485 LEU A N 1
ATOM 3937 C CA . LEU A 1 485 ? 9.515 17.761 11.567 1.00 45.78 485 LEU A CA 1
ATOM 3938 C C . LEU A 1 485 ? 9.151 18.011 10.096 1.00 45.78 485 LEU A C 1
ATOM 3940 O O . LEU A 1 485 ? 9.419 17.147 9.266 1.00 45.78 485 LEU A O 1
ATOM 3944 N N . GLN A 1 486 ? 8.522 19.147 9.765 1.00 52.62 486 GLN A N 1
ATOM 3945 C CA . GLN A 1 486 ? 7.959 19.445 8.433 1.00 52.62 486 GLN A CA 1
ATOM 3946 C C . GLN A 1 486 ? 6.988 18.367 7.895 1.00 52.62 486 GLN A C 1
ATOM 3948 O O . GLN A 1 486 ? 6.710 18.302 6.698 1.00 52.62 486 GLN A O 1
ATOM 3953 N N . LEU A 1 487 ? 6.442 17.529 8.782 1.00 49.38 487 LEU A N 1
ATOM 3954 C CA . LEU A 1 487 ? 5.439 16.515 8.473 1.00 49.38 487 LEU A CA 1
ATOM 3955 C C . LEU A 1 487 ? 4.059 17.001 8.919 1.00 49.38 487 LEU A C 1
ATOM 3957 O O . LEU A 1 487 ? 3.917 17.584 9.993 1.00 49.38 487 LEU A O 1
ATOM 3961 N N . GLN A 1 488 ? 3.033 16.700 8.122 1.00 55.78 488 GLN A N 1
ATOM 3962 C CA . GLN A 1 488 ? 1.643 16.868 8.551 1.00 55.78 488 GLN A CA 1
ATOM 3963 C C . GLN A 1 488 ? 1.395 16.032 9.822 1.00 55.78 488 GLN A C 1
ATOM 3965 O O . GLN A 1 488 ? 1.871 14.891 9.863 1.00 55.78 488 GLN A O 1
ATOM 3970 N N . PRO A 1 489 ? 0.668 16.549 10.835 1.00 55.56 489 PRO A N 1
ATOM 3971 C CA . PRO A 1 489 ? 0.529 15.936 12.161 1.00 55.56 489 PRO A CA 1
ATOM 3972 C C . PRO A 1 489 ? 0.210 14.444 12.139 1.00 55.56 489 PRO A C 1
ATOM 3974 O O . PRO A 1 489 ? 0.821 13.683 12.887 1.00 55.56 489 PRO A O 1
ATOM 3977 N N . GLN A 1 490 ? -0.693 14.021 11.249 1.00 54.38 490 GLN A N 1
ATOM 3978 C CA . GLN A 1 490 ? -1.138 12.638 11.128 1.00 54.38 490 GLN A CA 1
ATOM 3979 C C . GLN A 1 490 ? -0.004 11.640 10.867 1.00 54.38 490 GLN A C 1
ATOM 3981 O O . GLN A 1 490 ? -0.105 10.514 11.334 1.00 54.38 490 GLN A O 1
ATOM 3986 N N . PHE A 1 491 ? 1.088 12.010 10.188 1.00 56.47 491 PHE A N 1
ATOM 3987 C CA . PHE A 1 491 ? 2.149 11.051 9.848 1.00 56.47 491 PHE A CA 1
ATOM 3988 C C . PHE A 1 491 ? 2.996 10.610 11.060 1.00 56.47 491 PHE A C 1
ATOM 3990 O O . PHE A 1 491 ? 3.066 9.408 11.322 1.00 56.47 491 PHE A O 1
ATOM 3997 N N . PRO A 1 492 ? 3.616 11.514 11.850 1.00 49.59 492 PRO A N 1
ATOM 3998 C CA . PRO A 1 492 ? 4.305 11.121 13.074 1.00 49.59 492 PRO A CA 1
ATOM 3999 C C . PRO A 1 492 ? 3.332 10.747 14.198 1.00 49.59 492 PRO A C 1
ATOM 4001 O O . PRO A 1 492 ? 3.696 9.932 15.042 1.00 49.59 492 PRO A O 1
ATOM 4004 N N . SER A 1 493 ? 2.108 11.294 14.240 1.00 50.53 493 SER A N 1
ATOM 4005 C CA . SER A 1 493 ? 1.191 11.021 15.351 1.00 50.53 493 SER A CA 1
ATOM 4006 C C . SER A 1 493 ? 0.566 9.630 15.299 1.00 50.53 493 SER A C 1
ATOM 4008 O O . SER A 1 493 ? 0.290 9.081 16.363 1.00 50.53 493 SER A O 1
ATOM 4010 N N . VAL A 1 494 ? 0.299 9.043 14.124 1.00 54.47 494 VAL A N 1
ATOM 4011 C CA . VAL A 1 494 ? -0.233 7.662 14.042 1.00 54.47 494 VAL A CA 1
ATOM 4012 C C . VAL A 1 494 ? 0.840 6.595 14.288 1.00 54.47 494 VAL A C 1
ATOM 4014 O O . VAL A 1 494 ? 0.515 5.418 14.414 1.00 54.47 494 VAL A O 1
ATOM 4017 N N . ALA A 1 495 ? 2.112 6.990 14.405 1.00 65.94 495 ALA A N 1
ATOM 4018 C CA . ALA A 1 495 ? 3.216 6.073 14.640 1.00 65.94 495 ALA A CA 1
ATOM 4019 C C . ALA A 1 495 ? 3.099 5.368 16.002 1.00 65.94 495 ALA A C 1
ATOM 4021 O O . ALA A 1 495 ? 3.171 5.985 17.071 1.00 65.94 495 ALA A O 1
ATOM 4022 N N . LEU A 1 496 ? 2.987 4.040 15.967 1.00 72.06 496 LEU A N 1
ATOM 4023 C CA . LEU A 1 496 ? 3.069 3.219 17.173 1.00 72.06 496 LEU A CA 1
ATOM 4024 C C . LEU A 1 496 ? 4.509 3.104 17.700 1.00 72.06 496 LEU A C 1
ATOM 4026 O O . LEU A 1 496 ? 4.695 2.832 18.881 1.00 72.06 496 LEU A O 1
ATOM 4030 N N . LEU A 1 497 ? 5.530 3.349 16.873 1.00 71.31 497 LEU A N 1
ATOM 4031 C CA . LEU A 1 497 ? 6.939 3.144 17.223 1.00 71.31 497 LEU A CA 1
ATOM 4032 C C . LEU A 1 497 ? 7.765 4.433 17.133 1.00 71.31 497 LEU A C 1
ATOM 4034 O O . LEU A 1 497 ? 7.476 5.331 16.343 1.00 71.31 497 LEU A O 1
ATOM 4038 N N . ASN A 1 498 ? 8.823 4.509 17.936 1.00 69.62 498 ASN A N 1
ATOM 4039 C CA . ASN A 1 498 ? 9.831 5.558 17.872 1.00 69.62 498 ASN A CA 1
ATOM 4040 C C . ASN A 1 498 ? 10.682 5.387 16.603 1.00 69.62 498 ASN A C 1
ATOM 4042 O O . ASN A 1 498 ? 11.402 4.401 16.457 1.00 69.62 498 ASN A O 1
ATOM 4046 N N . TRP A 1 499 ? 10.643 6.377 15.711 1.00 63.19 499 TRP A N 1
ATOM 4047 C CA . TRP A 1 499 ? 11.325 6.360 14.411 1.00 63.19 499 TRP A CA 1
ATOM 4048 C C . TRP A 1 499 ? 12.860 6.239 14.460 1.00 63.19 499 TRP A C 1
ATOM 4050 O O . TRP A 1 499 ? 13.471 5.954 13.434 1.00 63.19 499 TRP A O 1
ATOM 4060 N N . THR A 1 500 ? 13.488 6.449 15.622 1.00 62.41 500 THR A N 1
ATOM 4061 C CA . THR A 1 500 ? 14.951 6.393 15.796 1.00 62.41 500 THR A CA 1
ATOM 4062 C C . THR A 1 500 ? 15.413 5.125 16.514 1.00 62.41 500 THR A C 1
ATOM 4064 O O . THR A 1 500 ? 16.495 4.622 16.220 1.00 62.41 500 THR A O 1
ATOM 4067 N N . THR A 1 501 ? 14.632 4.610 17.470 1.00 66.50 501 THR A N 1
ATOM 4068 C CA . THR A 1 501 ? 15.014 3.450 18.304 1.00 66.50 501 THR A CA 1
ATOM 4069 C C . THR A 1 501 ? 14.217 2.183 17.998 1.00 66.50 501 THR A C 1
ATOM 4071 O O . THR A 1 501 ? 14.610 1.097 18.414 1.00 66.50 501 THR A O 1
ATOM 4074 N N . GLY A 1 502 ? 13.094 2.303 17.287 1.00 65.06 502 GLY A N 1
ATOM 4075 C CA . GLY A 1 502 ? 12.127 1.229 17.071 1.00 65.06 502 GLY A CA 1
ATOM 4076 C C . GLY A 1 502 ? 11.254 0.911 18.291 1.00 65.06 502 GLY A C 1
ATOM 4077 O O . GLY A 1 502 ? 10.340 0.107 18.159 1.00 65.06 502 GLY A O 1
ATOM 4078 N N . GLU A 1 503 ? 11.494 1.516 19.460 1.00 74.12 503 GLU A N 1
ATOM 4079 C CA . GLU A 1 503 ? 10.763 1.239 20.709 1.00 74.12 503 GLU A CA 1
ATOM 4080 C C . GLU A 1 503 ? 9.270 1.603 20.618 1.00 74.12 503 GLU A C 1
ATOM 4082 O O . GLU A 1 503 ? 8.892 2.559 19.939 1.00 74.12 503 GLU A O 1
ATOM 4087 N N . GLY A 1 504 ? 8.413 0.870 21.334 1.00 73.19 504 GLY A N 1
ATOM 4088 C CA . GLY A 1 504 ? 6.977 1.155 21.393 1.00 73.19 504 GLY A CA 1
ATOM 4089 C C . GLY A 1 504 ? 6.668 2.492 22.069 1.00 73.19 504 GLY A C 1
ATOM 4090 O O . GLY A 1 504 ? 7.117 2.751 23.185 1.00 73.19 504 GLY A O 1
ATOM 4091 N N . THR A 1 505 ? 5.877 3.346 21.417 1.00 77.94 505 THR A N 1
ATOM 4092 C CA . THR A 1 505 ? 5.341 4.573 22.028 1.00 77.94 505 THR A CA 1
ATOM 4093 C C . THR A 1 505 ? 4.206 4.251 23.002 1.00 77.94 505 THR A C 1
ATOM 4095 O O . THR A 1 505 ? 3.690 3.132 23.044 1.00 77.94 505 THR A O 1
ATOM 4098 N N . ALA A 1 506 ? 3.739 5.256 23.748 1.00 79.38 506 ALA A N 1
ATOM 4099 C CA . ALA A 1 506 ? 2.525 5.131 24.555 1.00 79.38 506 ALA A CA 1
ATOM 4100 C C . ALA A 1 506 ? 1.317 4.630 23.735 1.00 79.38 506 ALA A C 1
ATOM 4102 O O . ALA A 1 506 ? 0.456 3.949 24.287 1.00 79.38 506 ALA A O 1
ATOM 4103 N N . LYS A 1 507 ? 1.266 4.895 22.417 1.00 78.50 507 LYS A N 1
ATOM 4104 C CA . LYS A 1 507 ? 0.221 4.353 21.538 1.00 78.50 507 LYS A CA 1
ATOM 4105 C C . LYS A 1 507 ? 0.363 2.843 21.368 1.00 78.50 507 LYS A C 1
ATOM 4107 O O . LYS A 1 507 ? -0.608 2.145 21.618 1.00 78.50 507 LYS A O 1
ATOM 4112 N N . TYR A 1 508 ? 1.561 2.333 21.059 1.00 79.25 508 TYR A N 1
ATOM 4113 C CA . TYR A 1 508 ? 1.818 0.885 20.996 1.00 79.25 508 TYR A CA 1
ATOM 4114 C C . TYR A 1 508 ? 1.422 0.179 22.293 1.00 79.25 508 TYR A C 1
ATOM 4116 O O . TYR A 1 508 ? 0.686 -0.801 22.257 1.00 79.25 508 TYR A O 1
ATOM 4124 N N . TRP A 1 509 ? 1.855 0.700 23.444 1.00 82.19 509 TRP A N 1
ATOM 4125 C CA . TRP A 1 509 ? 1.566 0.065 24.731 1.00 82.19 509 TRP A CA 1
ATOM 4126 C C . TRP A 1 509 ? 0.097 0.172 25.143 1.00 82.19 509 TRP A C 1
ATOM 4128 O O . TRP A 1 509 ? -0.411 -0.758 25.761 1.00 82.19 509 TRP A O 1
ATOM 4138 N N . THR A 1 510 ? -0.607 1.241 24.757 1.00 83.00 510 THR A N 1
ATOM 4139 C CA . THR A 1 510 ? -2.065 1.347 24.947 1.00 83.00 510 THR A CA 1
ATOM 4140 C C . THR A 1 510 ? -2.809 0.367 24.038 1.00 83.00 510 THR A C 1
ATOM 4142 O O . THR A 1 510 ? -3.696 -0.339 24.506 1.00 83.00 510 THR A O 1
ATOM 4145 N N . THR A 1 511 ? -2.426 0.260 22.761 1.00 79.50 511 THR A N 1
ATOM 4146 C CA . THR A 1 511 ? -2.997 -0.720 21.823 1.00 79.50 511 THR A CA 1
ATOM 4147 C C . THR A 1 511 ? -2.753 -2.148 22.305 1.00 79.50 511 THR A C 1
ATOM 4149 O O . THR A 1 511 ? -3.689 -2.940 22.333 1.00 79.50 511 THR A O 1
ATOM 4152 N N . LYS A 1 512 ? -1.534 -2.466 22.757 1.00 79.00 512 LYS A N 1
ATOM 4153 C CA . LYS A 1 512 ? -1.194 -3.779 23.318 1.00 79.00 512 LYS A CA 1
ATOM 4154 C C . LYS A 1 512 ? -2.004 -4.088 24.575 1.00 79.00 512 LYS A C 1
ATOM 4156 O O . LYS A 1 512 ? -2.567 -5.169 24.663 1.00 79.00 512 LYS A O 1
ATOM 4161 N N . LEU A 1 513 ? -2.119 -3.130 25.499 1.00 83.06 513 LEU A N 1
ATOM 4162 C CA . LEU A 1 513 ? -2.940 -3.270 26.703 1.00 83.06 513 LEU A CA 1
ATOM 4163 C C . LEU A 1 513 ? -4.403 -3.583 26.358 1.00 83.06 513 LEU A C 1
ATOM 4165 O O . LEU A 1 513 ? -5.002 -4.442 26.997 1.00 83.06 513 LEU A O 1
ATOM 4169 N N . LEU A 1 514 ? -4.970 -2.928 25.341 1.00 81.50 514 LEU A N 1
ATOM 4170 C CA . LEU A 1 514 ? -6.322 -3.227 24.866 1.00 81.50 514 LEU A CA 1
ATOM 4171 C C . LEU A 1 514 ? -6.413 -4.629 24.244 1.00 81.50 514 LEU A C 1
ATOM 4173 O O . LEU A 1 514 ? -7.303 -5.375 24.629 1.00 81.50 514 LEU A O 1
ATOM 4177 N N . ILE A 1 515 ? -5.478 -5.023 23.372 1.00 73.44 515 ILE A N 1
ATOM 4178 C CA . ILE A 1 515 ? -5.436 -6.374 22.769 1.00 73.44 515 ILE A CA 1
ATOM 4179 C C . ILE A 1 515 ? -5.307 -7.475 23.839 1.00 73.44 515 ILE A C 1
ATOM 4181 O O . ILE A 1 515 ? -5.938 -8.517 23.728 1.00 73.44 515 ILE A O 1
ATOM 4185 N N . GLU A 1 516 ? -4.522 -7.249 24.895 1.00 80.06 516 GLU A N 1
ATOM 4186 C CA . GLU A 1 516 ? -4.338 -8.208 25.997 1.00 80.06 516 GLU A CA 1
ATOM 4187 C C . GLU A 1 516 ? -5.495 -8.204 27.020 1.00 80.06 516 GLU A C 1
ATOM 4189 O O . GLU A 1 516 ? -5.583 -9.115 27.846 1.00 80.06 516 GLU A O 1
ATOM 4194 N N . THR A 1 517 ? -6.377 -7.195 26.988 1.00 81.19 517 THR A N 1
ATOM 4195 C CA . THR A 1 517 ? -7.488 -7.033 27.948 1.00 81.19 517 THR A CA 1
ATOM 4196 C C . THR A 1 517 ? -8.855 -7.361 27.349 1.00 81.19 517 THR A C 1
ATOM 4198 O O . THR A 1 517 ? -9.692 -7.925 28.054 1.00 81.19 517 THR A O 1
ATOM 4201 N N . VAL A 1 518 ? -9.110 -6.990 26.097 1.00 79.81 518 VAL A N 1
ATOM 4202 C CA . VAL A 1 518 ? -10.422 -7.108 25.447 1.00 79.81 518 VAL A CA 1
ATOM 4203 C C . VAL A 1 518 ? -10.586 -8.504 24.854 1.00 79.81 518 VAL A C 1
ATOM 4205 O O . VAL A 1 518 ? -9.786 -8.924 24.024 1.00 79.81 518 VAL A O 1
ATOM 4208 N N . ASP A 1 519 ? -11.655 -9.195 25.236 1.00 76.62 519 ASP A N 1
ATOM 4209 C CA . ASP A 1 519 ? -12.117 -10.412 24.565 1.00 76.62 519 ASP A CA 1
ATOM 4210 C C . ASP A 1 519 ? -13.288 -10.015 23.653 1.00 76.62 519 ASP A C 1
ATOM 4212 O O . ASP A 1 519 ? -14.434 -9.969 24.092 1.00 76.62 519 ASP A O 1
ATOM 4216 N N . ILE A 1 520 ? -12.987 -9.614 22.410 1.00 67.19 520 ILE A N 1
ATOM 4217 C CA . ILE A 1 520 ? -13.938 -8.902 21.528 1.00 67.19 520 ILE A CA 1
ATOM 4218 C C . ILE A 1 520 ? -15.209 -9.703 21.212 1.00 67.19 520 ILE A C 1
ATOM 4220 O O . ILE A 1 520 ? -16.258 -9.109 20.990 1.00 67.19 520 ILE A O 1
ATOM 4224 N N . ASP A 1 521 ? -15.126 -11.033 21.248 1.00 67.75 521 ASP A N 1
ATOM 4225 C CA . ASP A 1 521 ? -16.259 -11.923 20.987 1.00 67.75 521 ASP A CA 1
ATOM 4226 C C . ASP A 1 521 ? -17.095 -12.211 22.252 1.00 67.75 521 ASP A C 1
ATOM 4228 O O . ASP A 1 521 ? -18.088 -12.932 22.172 1.00 67.75 521 ASP A O 1
ATOM 4232 N N . ASN A 1 522 ? -16.658 -11.763 23.442 1.00 77.44 522 ASN A N 1
ATOM 4233 C CA . ASN A 1 522 ? -17.182 -12.253 24.729 1.00 77.44 522 ASN A CA 1
ATOM 4234 C C . ASN A 1 522 ? -17.228 -11.232 25.884 1.00 77.44 522 ASN A C 1
ATOM 4236 O O . ASN A 1 522 ? -17.595 -11.618 26.999 1.00 77.44 522 ASN A O 1
ATOM 4240 N N . ASP A 1 523 ? -16.805 -9.986 25.668 1.00 77.06 523 ASP A N 1
ATOM 4241 C CA . ASP A 1 523 ? -16.930 -8.881 26.621 1.00 77.06 523 ASP A CA 1
ATOM 4242 C C . ASP A 1 523 ? -18.142 -8.004 26.266 1.00 77.06 523 ASP A C 1
ATOM 4244 O O . ASP A 1 523 ? -18.167 -7.333 25.237 1.00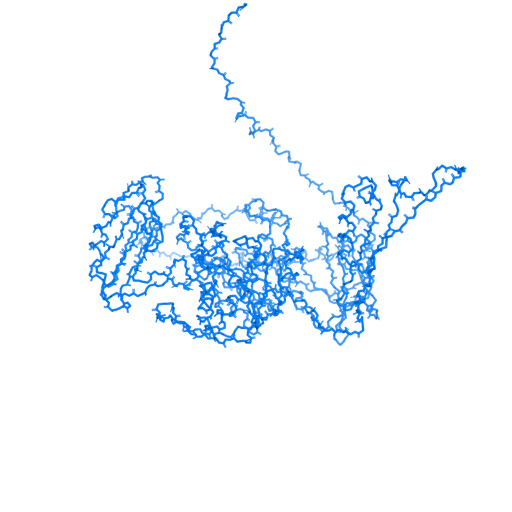 77.06 523 ASP A O 1
ATOM 4248 N N . GLU A 1 524 ? -19.121 -7.953 27.165 1.00 77.06 524 GLU A N 1
ATOM 4249 C CA . GLU A 1 524 ? -20.361 -7.185 27.019 1.00 77.06 524 GLU A CA 1
ATOM 4250 C C . GLU A 1 524 ? -20.254 -5.830 27.743 1.00 77.06 524 GLU A C 1
ATOM 4252 O O . GLU A 1 524 ? -19.747 -5.743 28.870 1.00 77.06 524 GLU A O 1
ATOM 4257 N N . GLY A 1 525 ? -20.743 -4.756 27.115 1.00 76.62 525 GLY A N 1
ATOM 4258 C CA . GLY A 1 525 ? -20.773 -3.412 27.698 1.00 76.62 525 GLY A CA 1
ATOM 4259 C C . GLY A 1 525 ? -21.884 -3.254 28.744 1.00 76.62 525 GLY A C 1
ATOM 4260 O O . GLY A 1 525 ? -23.056 -3.522 28.476 1.00 76.62 525 GLY A O 1
ATOM 4261 N N . VAL A 1 526 ? -21.540 -2.780 29.946 1.00 73.44 526 VAL A N 1
ATOM 4262 C CA . VAL A 1 526 ? -22.517 -2.548 31.031 1.00 73.44 526 VAL A CA 1
ATOM 4263 C C . VAL A 1 526 ? -22.673 -1.070 31.372 1.00 73.44 526 VAL A C 1
ATOM 4265 O O . VAL A 1 526 ? -21.739 -0.281 31.191 1.00 73.44 526 VAL A O 1
ATOM 4268 N N . VAL A 1 527 ? -23.849 -0.697 31.896 1.00 75.94 527 VAL A N 1
ATOM 4269 C CA . VAL A 1 527 ? -24.205 0.713 32.121 1.00 75.94 527 VAL A CA 1
ATOM 4270 C C . VAL A 1 527 ? -23.177 1.368 33.037 1.00 75.94 527 VAL A C 1
ATOM 4272 O O . VAL A 1 527 ? -23.033 0.998 34.209 1.00 75.94 527 VAL A O 1
ATOM 4275 N N . THR A 1 528 ? -22.470 2.350 32.478 1.00 77.25 528 THR A N 1
ATOM 4276 C CA . THR A 1 528 ? -21.370 3.067 33.127 1.00 77.25 528 THR A CA 1
ATOM 4277 C C . THR A 1 528 ? -21.703 4.549 33.175 1.00 77.25 528 THR A C 1
ATOM 4279 O O . THR A 1 528 ? -21.649 5.247 32.165 1.00 77.25 528 THR A O 1
ATOM 4282 N N . GLN A 1 529 ? -22.063 5.040 34.356 1.00 83.69 529 GLN A N 1
ATOM 4283 C CA . GLN A 1 529 ? -22.377 6.448 34.580 1.00 83.69 529 GLN A CA 1
ATOM 4284 C C . GLN A 1 529 ? -21.178 7.157 35.205 1.00 83.69 529 GLN A C 1
ATOM 4286 O O . GLN A 1 529 ? -20.410 6.562 35.959 1.00 83.69 529 GLN A O 1
ATOM 4291 N N . THR A 1 530 ? -21.011 8.439 34.891 1.00 84.06 530 THR A N 1
ATOM 4292 C CA . THR A 1 530 ? -19.933 9.272 35.430 1.00 84.06 530 THR A CA 1
ATOM 4293 C C . THR A 1 530 ? -20.483 10.605 35.920 1.00 84.06 530 THR A C 1
ATOM 4295 O O . THR A 1 530 ? -21.375 11.182 35.294 1.00 84.06 530 THR A O 1
ATOM 4298 N N . SER A 1 531 ? -19.937 11.130 37.019 1.00 85.44 531 SER A N 1
ATOM 4299 C CA . SER A 1 531 ? -20.220 12.503 37.456 1.00 85.44 531 SER A CA 1
ATOM 4300 C C . SER A 1 531 ? -19.556 13.562 36.563 1.00 85.44 531 SER A C 1
ATOM 4302 O O . SER A 1 531 ? -19.813 14.754 36.733 1.00 85.44 531 SER A O 1
ATOM 4304 N N . ASP A 1 532 ? -18.729 13.155 35.593 1.00 80.69 532 ASP A N 1
ATOM 4305 C CA . ASP A 1 532 ? -18.236 14.008 34.508 1.00 80.69 532 ASP A CA 1
ATOM 4306 C C . ASP A 1 532 ? -19.331 14.241 33.455 1.00 80.69 532 ASP A C 1
ATOM 4308 O O . ASP A 1 532 ? -19.265 13.733 32.338 1.00 80.69 532 ASP A O 1
ATOM 4312 N N . VAL A 1 533 ? -20.371 14.999 33.815 1.00 76.75 533 VAL A N 1
ATOM 4313 C CA . VAL A 1 533 ? -21.573 15.193 32.976 1.00 76.75 533 VAL A CA 1
ATOM 4314 C C . VAL A 1 533 ? -21.258 15.827 31.610 1.00 76.75 533 VAL A C 1
ATOM 4316 O O . VAL A 1 533 ? -22.006 15.628 30.655 1.00 76.75 533 VAL A O 1
ATOM 4319 N N . SER A 1 534 ? -20.153 16.573 31.478 1.00 77.19 534 SER A N 1
ATOM 4320 C CA . SER A 1 534 ? -19.704 17.106 30.182 1.00 77.19 534 SER A CA 1
ATOM 4321 C C . SER A 1 534 ? -18.893 16.105 29.350 1.00 77.19 534 SER A C 1
ATOM 4323 O O . SER A 1 534 ? -18.658 16.349 28.166 1.00 77.19 534 SER A O 1
ATOM 4325 N N . GLY A 1 535 ? -18.438 15.000 29.951 1.00 77.25 535 GLY A N 1
ATOM 4326 C CA . GLY A 1 535 ? -17.554 14.011 29.335 1.00 77.25 535 GLY A CA 1
ATOM 4327 C C . GLY A 1 535 ? -16.219 14.591 28.866 1.00 77.25 535 GLY A C 1
ATOM 4328 O O . GLY A 1 535 ? -15.580 14.028 27.974 1.00 77.25 535 GLY A O 1
ATOM 4329 N N . GLU A 1 536 ? -15.807 15.758 29.368 1.00 80.88 536 GLU A N 1
ATOM 4330 C CA . GLU A 1 536 ? -14.589 16.435 28.917 1.00 80.88 536 GLU A CA 1
ATOM 4331 C C . GLU A 1 536 ? -13.332 16.005 29.678 1.00 80.88 536 GLU A C 1
ATOM 4333 O O . GLU A 1 536 ? -12.224 16.187 29.164 1.00 80.88 536 GLU A O 1
ATOM 4338 N N . ASN A 1 537 ? -13.477 15.498 30.902 1.00 82.00 537 ASN A N 1
ATOM 4339 C CA . ASN A 1 537 ? -12.367 15.208 31.802 1.00 82.00 537 ASN A CA 1
ATOM 4340 C C . ASN A 1 537 ? -11.907 13.755 31.680 1.00 82.00 537 ASN A C 1
ATOM 4342 O O . ASN A 1 537 ? -10.701 13.505 31.605 1.00 82.00 537 ASN A O 1
ATOM 4346 N N . ILE A 1 538 ? -12.846 12.811 31.601 1.00 85.06 538 ILE A N 1
ATOM 4347 C CA . ILE A 1 538 ? -12.568 11.389 31.386 1.00 85.06 538 ILE A CA 1
ATOM 4348 C C . ILE A 1 538 ? -13.487 10.775 30.325 1.00 85.06 538 ILE A C 1
ATOM 4350 O O . ILE A 1 538 ? -14.560 11.282 30.015 1.00 85.06 538 ILE A O 1
ATOM 4354 N N . PHE A 1 539 ? -13.059 9.644 29.776 1.00 85.31 539 PHE A N 1
ATOM 4355 C CA . PHE A 1 539 ? -13.954 8.637 29.211 1.00 85.31 539 PHE A CA 1
ATOM 4356 C C . PHE A 1 539 ? -13.896 7.398 30.107 1.00 85.31 539 PHE A C 1
ATOM 4358 O O . PHE A 1 539 ? -12.812 7.034 30.570 1.00 85.31 539 PHE A O 1
ATOM 4365 N N . SER A 1 540 ? -15.036 6.754 30.343 1.00 85.00 540 SER A N 1
ATOM 4366 C CA . SER A 1 540 ? -15.134 5.539 31.152 1.00 85.00 540 SER A CA 1
ATOM 4367 C C . SER A 1 540 ? -16.170 4.579 30.579 1.00 85.00 540 SER A C 1
ATOM 4369 O O . SER A 1 540 ? -17.305 4.995 30.364 1.00 85.00 540 SER A O 1
ATOM 4371 N N . GLN A 1 541 ? -15.804 3.310 30.403 1.00 87.62 541 GLN A N 1
ATOM 4372 C CA . GLN A 1 541 ? -16.724 2.234 30.018 1.00 87.62 541 GLN A CA 1
ATOM 4373 C C . GLN A 1 541 ? -16.343 0.950 30.759 1.00 87.62 541 GLN A C 1
ATOM 4375 O O . GLN A 1 541 ? -15.177 0.553 30.754 1.00 87.62 541 GLN A O 1
ATOM 4380 N N . ALA A 1 542 ? -17.313 0.311 31.405 1.00 82.38 542 ALA A N 1
ATOM 4381 C CA . ALA A 1 542 ? -17.150 -0.969 32.077 1.00 82.38 542 ALA A CA 1
ATOM 4382 C C . ALA A 1 542 ? -17.689 -2.128 31.235 1.00 82.38 542 ALA A C 1
ATOM 4384 O O . ALA A 1 542 ? -18.607 -1.959 30.426 1.00 82.38 542 ALA A O 1
ATOM 4385 N N . PHE A 1 543 ? -17.112 -3.305 31.468 1.00 85.69 543 PHE A N 1
ATOM 4386 C CA . PHE A 1 543 ? -17.373 -4.521 30.710 1.00 85.69 543 PHE A CA 1
ATOM 4387 C C . PHE A 1 543 ? -17.481 -5.740 31.628 1.00 85.69 543 PHE A C 1
ATOM 4389 O O . PHE A 1 543 ? -16.785 -5.837 32.653 1.00 85.69 543 PHE A O 1
ATOM 4396 N N . VAL A 1 544 ? -18.327 -6.690 31.235 1.00 83.50 544 VAL A N 1
ATOM 4397 C CA . VAL A 1 544 ? -18.427 -8.025 31.834 1.00 83.50 544 VAL A CA 1
ATOM 4398 C C . VAL A 1 544 ? -18.060 -9.056 30.776 1.00 83.50 544 VAL A C 1
ATOM 4400 O O . VAL A 1 544 ? -18.672 -9.104 29.721 1.00 83.50 544 VAL A O 1
ATOM 4403 N N . GLY A 1 545 ? -17.065 -9.886 31.075 1.00 78.56 545 GLY A N 1
ATOM 4404 C CA . GLY A 1 545 ? -16.634 -10.980 30.212 1.00 78.56 545 GLY A CA 1
ATOM 4405 C C . GLY A 1 545 ? -16.984 -12.358 30.768 1.00 78.56 545 GLY A C 1
ATOM 4406 O O . GLY A 1 545 ? -17.452 -12.507 31.908 1.00 78.56 545 GLY A O 1
ATOM 4407 N N . LYS A 1 546 ? -16.656 -13.392 29.984 1.00 81.12 546 LYS A N 1
ATOM 4408 C CA . LYS A 1 546 ? -16.740 -14.816 30.364 1.00 81.12 546 LYS A CA 1
ATOM 4409 C C . LYS A 1 546 ? -16.324 -15.088 31.817 1.00 81.12 546 LYS A C 1
ATOM 4411 O O . LYS A 1 546 ? -15.363 -14.527 32.344 1.00 81.12 546 LYS A O 1
ATOM 4416 N N . ASN A 1 547 ? -17.043 -16.014 32.455 1.00 84.31 547 ASN A N 1
ATOM 4417 C CA . ASN A 1 547 ? -16.862 -16.418 33.858 1.00 84.31 547 ASN A CA 1
ATOM 4418 C C . ASN A 1 547 ? -17.015 -15.274 34.886 1.00 84.31 547 ASN A C 1
ATOM 4420 O O . ASN A 1 547 ? -16.510 -15.378 36.003 1.00 84.31 547 ASN A O 1
ATOM 4424 N N . GLY A 1 548 ? -17.712 -14.188 34.531 1.00 81.44 548 GLY A N 1
ATOM 4425 C CA . GLY A 1 548 ? -17.929 -13.043 35.419 1.00 81.44 548 GLY A CA 1
ATOM 4426 C C . GLY A 1 548 ? -16.692 -12.159 35.593 1.00 81.44 548 GLY A C 1
ATOM 4427 O O . GLY A 1 548 ? -16.583 -11.451 36.598 1.00 81.44 548 GLY A O 1
ATOM 4428 N N . ARG A 1 549 ? -15.755 -12.197 34.635 1.00 86.44 549 ARG A N 1
ATOM 4429 C CA . ARG A 1 549 ? -14.631 -11.255 34.566 1.00 86.44 549 ARG A CA 1
ATOM 4430 C C . ARG A 1 549 ? -15.185 -9.833 34.470 1.00 86.44 549 ARG A C 1
ATOM 4432 O O . ARG A 1 549 ? -16.126 -9.590 33.730 1.00 86.44 549 ARG A O 1
ATOM 4439 N N . ARG A 1 550 ? -14.611 -8.894 35.219 1.00 88.06 550 ARG A N 1
ATOM 4440 C CA . ARG A 1 550 ? -15.054 -7.493 35.268 1.00 88.06 550 ARG A CA 1
ATOM 4441 C C . ARG A 1 550 ? -13.869 -6.570 35.084 1.00 88.06 550 ARG A C 1
ATOM 4443 O O . ARG A 1 550 ? -12.856 -6.751 35.762 1.00 88.06 550 ARG A O 1
ATOM 4450 N N . TRP A 1 551 ? -14.000 -5.589 34.203 1.00 88.94 551 TRP A N 1
ATOM 4451 C CA . TRP A 1 551 ? -12.967 -4.586 33.969 1.00 88.94 551 TRP A CA 1
ATOM 4452 C C . TRP A 1 551 ? -13.582 -3.246 33.542 1.00 88.94 551 TRP A C 1
ATOM 4454 O O . TRP A 1 551 ? -14.758 -3.176 33.189 1.00 88.94 551 TRP A O 1
ATOM 4464 N N . VAL A 1 552 ? -12.806 -2.166 33.658 1.00 87.75 552 VAL A N 1
ATOM 4465 C CA . VAL A 1 552 ? -13.238 -0.800 33.327 1.00 87.75 552 VAL A CA 1
ATOM 4466 C C . VAL A 1 552 ? -12.125 -0.108 32.552 1.00 87.75 552 VAL A C 1
ATOM 4468 O O . VAL A 1 552 ? -11.007 0.015 33.054 1.00 87.75 552 VAL A O 1
ATOM 4471 N N . LEU A 1 553 ? -12.429 0.358 31.343 1.00 88.38 553 LEU A N 1
ATOM 4472 C CA . LEU A 1 553 ? -11.578 1.277 30.599 1.00 88.38 553 LEU A CA 1
ATOM 4473 C C . LEU A 1 553 ? -11.768 2.684 31.163 1.00 88.38 553 LEU A C 1
ATOM 4475 O O . LEU A 1 553 ? -12.898 3.160 31.239 1.00 88.38 553 LEU A O 1
ATOM 4479 N N . ILE A 1 554 ? -10.676 3.359 31.523 1.00 88.75 554 ILE A N 1
ATOM 4480 C CA . ILE A 1 554 ? -10.685 4.762 31.953 1.00 88.75 554 ILE A CA 1
ATOM 4481 C C . ILE A 1 554 ? -9.605 5.506 31.167 1.00 88.75 554 ILE A C 1
ATOM 4483 O O . ILE A 1 554 ? -8.433 5.136 31.210 1.00 88.75 554 ILE A O 1
ATOM 4487 N N . ILE A 1 555 ? -9.993 6.567 30.461 1.00 89.25 555 ILE A N 1
ATOM 4488 C CA . ILE A 1 555 ? -9.087 7.434 29.702 1.00 89.25 555 ILE A CA 1
ATOM 4489 C C . ILE A 1 555 ? -9.161 8.833 30.303 1.00 89.25 555 ILE A C 1
ATOM 4491 O O . ILE A 1 555 ? -10.212 9.470 30.268 1.00 89.25 555 ILE A O 1
ATOM 4495 N N . ASN A 1 556 ? -8.040 9.335 30.817 1.00 85.44 556 ASN A N 1
ATOM 4496 C CA . ASN A 1 556 ? -7.922 10.736 31.208 1.00 85.44 556 ASN A CA 1
ATOM 4497 C C . ASN A 1 556 ? -7.791 11.609 29.949 1.00 85.44 556 ASN A C 1
ATOM 4499 O O . ASN A 1 556 ? -6.854 11.439 29.168 1.00 85.44 556 ASN A O 1
ATOM 4503 N N . LYS A 1 557 ? -8.729 12.538 29.754 1.00 83.56 557 LYS A N 1
ATOM 4504 C CA . LYS A 1 557 ? -8.782 13.451 28.600 1.00 83.56 557 LYS A CA 1
ATOM 4505 C C . LYS A 1 557 ? -8.092 14.793 28.874 1.00 83.56 557 LYS A C 1
ATOM 4507 O O . LYS A 1 557 ? -8.055 15.652 27.994 1.00 83.56 557 LYS A O 1
ATOM 4512 N N . ARG A 1 558 ? -7.554 15.002 30.081 1.00 78.00 558 ARG A N 1
ATOM 4513 C CA . ARG A 1 558 ? -6.855 16.230 30.488 1.00 78.00 558 ARG A CA 1
ATOM 4514 C C . ARG A 1 558 ? -5.350 16.010 30.594 1.00 78.00 558 ARG A C 1
ATOM 4516 O O . ARG A 1 558 ? -4.887 14.985 31.084 1.00 78.00 558 ARG A O 1
ATOM 4523 N N . TYR A 1 559 ? -4.579 17.046 30.263 1.00 72.88 559 TYR A N 1
ATOM 4524 C CA . TYR A 1 559 ? -3.146 17.123 30.572 1.00 72.88 559 TYR A CA 1
ATOM 4525 C C . TYR A 1 559 ? -2.904 17.543 32.040 1.00 72.88 559 TYR A C 1
ATOM 4527 O O . TYR A 1 559 ? -2.194 18.499 32.345 1.00 72.88 559 TYR A O 1
ATOM 4535 N N . ALA A 1 560 ? -3.590 16.864 32.959 1.00 75.81 560 ALA A N 1
ATOM 4536 C CA . ALA A 1 560 ? -3.558 17.077 34.402 1.00 75.81 560 ALA A CA 1
ATOM 4537 C C . ALA A 1 560 ? -3.997 15.788 35.109 1.00 75.81 560 ALA A C 1
ATOM 4539 O O . ALA A 1 560 ? -4.701 14.969 34.521 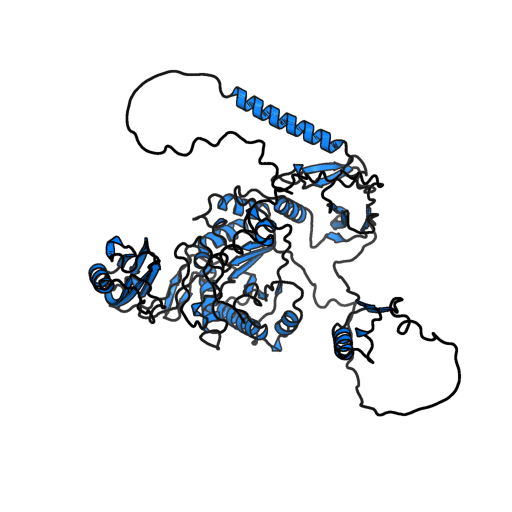1.00 75.81 560 ALA A O 1
ATOM 4540 N N . ASN A 1 561 ? -3.624 15.606 36.377 1.00 77.69 561 ASN A N 1
ATOM 4541 C CA . ASN A 1 561 ? -4.188 14.513 37.173 1.00 77.69 561 ASN A CA 1
ATOM 4542 C C . ASN A 1 561 ? -5.676 14.778 37.426 1.00 77.69 561 ASN A C 1
ATOM 4544 O O . ASN A 1 561 ? -6.037 15.877 37.847 1.00 77.69 561 ASN A O 1
ATOM 4548 N N . VAL A 1 562 ? -6.503 13.760 37.208 1.00 80.31 562 VAL A N 1
ATOM 4549 C CA . VAL A 1 562 ? -7.931 13.762 37.529 1.00 80.31 562 VAL A CA 1
ATOM 4550 C C . VAL A 1 562 ? -8.146 12.700 38.601 1.00 80.31 562 VAL A C 1
ATOM 4552 O O . VAL A 1 562 ? -7.859 11.528 38.364 1.00 80.31 562 VAL A O 1
ATOM 4555 N N . ASP A 1 563 ? -8.593 13.116 39.787 1.00 82.56 563 ASP A N 1
ATOM 4556 C CA . ASP A 1 563 ? -8.931 12.195 40.874 1.00 82.56 563 ASP A CA 1
ATOM 4557 C C . ASP A 1 563 ? -10.264 11.497 40.528 1.00 82.56 563 ASP A C 1
ATOM 4559 O O . ASP A 1 563 ? -11.250 12.162 40.198 1.00 82.56 563 ASP A O 1
ATOM 4563 N N . VAL A 1 564 ? -10.303 10.161 40.585 1.00 86.00 564 VAL A N 1
ATOM 4564 C CA . VAL A 1 564 ? -11.472 9.342 40.203 1.00 86.00 564 VAL A CA 1
ATOM 4565 C C . VAL A 1 564 ? -11.859 8.421 41.360 1.00 86.00 564 VAL A C 1
ATOM 4567 O O . VAL A 1 564 ? -10.993 7.839 42.013 1.00 86.00 564 VAL A O 1
ATOM 4570 N N . PHE A 1 565 ? -13.156 8.251 41.612 1.00 87.56 565 PHE A N 1
ATOM 4571 C CA . PHE A 1 565 ? -13.684 7.304 42.592 1.00 87.56 565 PHE A CA 1
ATOM 4572 C C . PHE A 1 565 ? -14.487 6.204 41.893 1.00 87.56 565 PHE A C 1
ATOM 4574 O O . PHE A 1 565 ? -15.492 6.480 41.241 1.00 87.56 565 PHE A O 1
ATOM 4581 N N . LEU A 1 566 ? -14.055 4.952 42.051 1.00 87.50 566 LEU A N 1
ATOM 4582 C CA . LEU A 1 566 ? -14.702 3.771 41.481 1.00 87.50 566 LEU A CA 1
ATOM 4583 C C . LEU A 1 566 ? -15.143 2.834 42.625 1.00 87.50 566 LEU A C 1
ATOM 4585 O O . LEU A 1 566 ? -14.305 2.161 43.235 1.00 87.50 566 LEU A O 1
ATOM 4589 N N . PRO A 1 567 ? -16.442 2.776 42.972 1.00 85.50 567 PRO A N 1
ATOM 4590 C CA . PRO A 1 567 ? -16.932 1.933 44.053 1.00 85.50 567 PRO A CA 1
ATOM 4591 C C . PRO A 1 567 ? -16.620 0.449 43.821 1.00 85.50 567 PRO A C 1
ATOM 4593 O O . PRO A 1 567 ? -16.909 -0.115 42.769 1.00 85.50 567 PRO A O 1
ATOM 4596 N N . GLY A 1 568 ? -16.063 -0.209 44.840 1.00 83.31 568 GLY A N 1
ATOM 4597 C CA . GLY A 1 568 ? -15.842 -1.657 44.834 1.00 83.31 568 GLY A CA 1
ATOM 4598 C C . GLY A 1 568 ? -14.600 -2.137 44.076 1.00 83.31 568 GLY A C 1
ATOM 4599 O O . GLY A 1 568 ? -14.435 -3.345 43.934 1.00 83.31 568 GLY A O 1
ATOM 4600 N N . CYS A 1 569 ? -13.704 -1.248 43.629 1.00 83.69 569 CYS A N 1
ATOM 4601 C CA . CYS A 1 569 ? -12.458 -1.653 42.965 1.00 83.69 569 CYS A CA 1
ATOM 4602 C C . CYS A 1 569 ? -11.312 -2.028 43.927 1.00 83.69 569 CYS A C 1
ATOM 4604 O O . CYS A 1 569 ? -10.266 -2.491 43.475 1.00 83.69 569 CYS A O 1
ATOM 4606 N N . THR A 1 570 ? -11.479 -1.841 45.242 1.00 85.25 570 THR A N 1
ATOM 4607 C CA . THR A 1 570 ? -10.483 -2.242 46.257 1.00 85.25 570 THR A CA 1
ATOM 4608 C C . THR A 1 570 ? -10.148 -3.737 46.145 1.00 85.25 570 THR A C 1
ATOM 4610 O O . THR A 1 570 ? -11.039 -4.581 46.133 1.00 85.25 570 THR A O 1
ATOM 4613 N N . GLY A 1 571 ? -8.858 -4.072 46.080 1.00 84.69 571 GLY A N 1
ATOM 4614 C CA . GLY A 1 571 ? -8.347 -5.424 45.817 1.00 84.69 571 GLY A CA 1
ATOM 4615 C C . GLY A 1 571 ? -8.231 -5.780 44.328 1.00 84.69 571 GLY A C 1
ATOM 4616 O O . GLY A 1 571 ? -7.614 -6.790 43.993 1.00 84.69 571 GLY A O 1
ATOM 4617 N N . GLY A 1 572 ? -8.775 -4.950 43.434 1.00 86.88 572 GLY A N 1
ATOM 4618 C CA . GLY A 1 572 ? -8.622 -5.080 41.988 1.00 86.88 572 GLY A CA 1
ATOM 4619 C C . GLY A 1 572 ? -7.208 -4.751 41.499 1.00 86.88 572 GLY A C 1
ATOM 4620 O O . GLY A 1 572 ? -6.361 -4.247 42.241 1.00 86.88 572 GLY A O 1
ATOM 4621 N N . ARG A 1 573 ? -6.959 -5.024 40.216 1.00 89.88 573 ARG A N 1
ATOM 4622 C CA . ARG A 1 573 ? -5.711 -4.680 39.523 1.00 89.88 573 ARG A CA 1
ATOM 4623 C C . ARG A 1 573 ? -5.981 -3.577 38.510 1.00 89.88 573 ARG A C 1
ATOM 4625 O O . ARG A 1 573 ? -6.975 -3.639 37.794 1.00 89.88 573 ARG A O 1
ATOM 4632 N N . MET A 1 574 ? -5.090 -2.597 38.449 1.00 88.25 574 MET A N 1
ATOM 4633 C CA . MET A 1 574 ? -5.122 -1.504 37.484 1.00 88.25 574 MET A CA 1
ATOM 4634 C C . MET A 1 574 ? -3.822 -1.519 36.682 1.00 88.25 574 MET A C 1
ATOM 4636 O O . MET A 1 574 ? -2.737 -1.492 37.261 1.00 88.25 574 MET A O 1
ATOM 4640 N N . GLN A 1 575 ? -3.940 -1.563 35.357 1.00 88.75 575 GLN A N 1
ATOM 4641 C CA . GLN A 1 575 ? -2.821 -1.474 34.421 1.00 88.75 575 GLN A CA 1
ATOM 4642 C C . GLN A 1 575 ? -2.851 -0.097 33.751 1.00 88.75 575 GLN A C 1
ATOM 4644 O O . GLN A 1 575 ? -3.903 0.349 33.301 1.00 88.75 575 GLN A O 1
ATOM 4649 N N . ILE A 1 576 ? -1.716 0.607 33.743 1.00 88.50 576 ILE A N 1
ATOM 4650 C CA . ILE A 1 576 ? -1.645 2.025 33.353 1.00 88.50 576 ILE A CA 1
ATOM 4651 C C . ILE A 1 576 ? -0.532 2.249 32.334 1.00 88.50 576 ILE A C 1
ATOM 4653 O O . ILE A 1 576 ? 0.614 1.870 32.576 1.00 88.50 576 ILE A O 1
ATOM 4657 N N . VAL A 1 577 ? -0.852 2.952 31.248 1.00 86.50 577 VAL A N 1
ATOM 4658 C CA . VAL A 1 577 ? 0.123 3.604 30.363 1.00 86.50 577 VAL A CA 1
ATOM 4659 C C . VAL A 1 577 ? 0.049 5.111 30.618 1.00 86.50 577 VAL A C 1
ATOM 4661 O O . VAL A 1 577 ? -1.017 5.708 30.489 1.00 86.50 577 VAL A O 1
ATOM 4664 N N . ASN A 1 578 ? 1.155 5.733 31.030 1.00 83.94 578 ASN A N 1
ATOM 4665 C CA . ASN A 1 578 ? 1.229 7.176 31.299 1.00 83.94 578 ASN A CA 1
ATOM 4666 C C . ASN A 1 578 ? 2.652 7.728 31.063 1.00 83.94 578 ASN A C 1
ATOM 4668 O O . ASN A 1 578 ? 3.545 6.999 30.632 1.00 83.94 578 ASN A O 1
ATOM 4672 N N . GLU A 1 579 ? 2.894 9.009 31.376 1.00 79.88 579 GLU A N 1
ATOM 4673 C CA . GLU A 1 579 ? 4.222 9.637 31.240 1.00 79.88 579 GLU A CA 1
ATOM 4674 C C . GLU A 1 579 ? 5.348 8.881 31.977 1.00 79.88 579 GLU A C 1
ATOM 4676 O O . GLU A 1 579 ? 6.496 8.905 31.534 1.00 79.88 579 GLU A O 1
ATOM 4681 N N . ALA A 1 580 ? 5.046 8.191 33.085 1.00 80.44 580 ALA A N 1
ATOM 4682 C CA . ALA A 1 580 ? 6.033 7.427 33.847 1.00 80.44 580 ALA A CA 1
ATOM 4683 C C . ALA A 1 580 ? 6.381 6.070 33.206 1.00 80.44 580 ALA A C 1
ATOM 4685 O O . ALA A 1 580 ? 7.456 5.540 33.496 1.00 80.44 580 ALA A O 1
ATOM 4686 N N . SER A 1 581 ? 5.525 5.531 32.328 1.00 80.12 581 SER A N 1
ATOM 4687 C CA . SER A 1 581 ? 5.832 4.363 31.487 1.00 80.12 581 SER A CA 1
ATOM 4688 C C . SER A 1 581 ? 6.874 4.701 30.411 1.00 80.12 581 SER A C 1
ATOM 4690 O O . SER A 1 581 ? 7.728 3.875 30.090 1.00 80.12 581 SER A O 1
ATOM 4692 N N . GLY A 1 582 ? 6.845 5.924 29.865 1.00 80.12 582 GLY A N 1
ATOM 4693 C CA . GLY A 1 582 ? 7.734 6.352 28.780 1.00 80.12 582 GLY A CA 1
ATOM 4694 C C . GLY A 1 582 ? 7.549 5.505 27.513 1.00 80.12 582 GLY A C 1
ATOM 4695 O O . GLY A 1 582 ? 6.453 5.445 26.964 1.00 80.12 582 GLY A O 1
ATOM 4696 N N . PHE A 1 583 ? 8.622 4.844 27.063 1.00 79.12 583 PHE A N 1
ATOM 4697 C CA . PHE A 1 583 ? 8.595 3.838 25.984 1.00 79.12 583 PHE A CA 1
ATOM 4698 C C . PHE A 1 583 ? 8.475 2.388 26.505 1.00 79.12 583 PHE A C 1
ATOM 4700 O O . PHE A 1 583 ? 8.659 1.434 25.750 1.00 79.12 583 PHE A O 1
ATOM 4707 N N . GLY A 1 584 ? 8.215 2.205 27.804 1.00 79.62 584 GLY A N 1
ATOM 4708 C CA . GLY A 1 584 ? 8.019 0.907 28.450 1.00 79.62 584 GLY A CA 1
ATOM 4709 C C . GLY A 1 584 ? 6.548 0.492 28.559 1.00 79.62 584 GLY A C 1
ATOM 4710 O O . GLY A 1 584 ? 5.639 1.282 28.312 1.00 79.62 584 GLY A O 1
ATOM 4711 N N . SER A 1 585 ? 6.333 -0.763 28.960 1.00 83.44 585 SER A N 1
ATOM 4712 C CA . SER A 1 585 ? 5.009 -1.381 29.075 1.00 83.44 585 SER A CA 1
ATOM 4713 C C . SER A 1 585 ? 4.085 -0.705 30.092 1.00 83.44 585 SER A C 1
ATOM 4715 O O . SER A 1 585 ? 4.513 0.081 30.942 1.00 83.44 585 SER A O 1
ATOM 4717 N N . ALA A 1 586 ? 2.803 -1.081 30.046 1.00 86.88 586 ALA A N 1
ATOM 4718 C CA . ALA A 1 586 ? 1.860 -0.745 31.103 1.00 86.88 586 ALA A CA 1
ATOM 4719 C C . ALA A 1 586 ? 2.400 -1.182 32.480 1.00 86.88 586 ALA A C 1
ATOM 4721 O O . ALA A 1 586 ? 2.987 -2.259 32.624 1.00 86.88 586 ALA A O 1
ATOM 4722 N N . THR A 1 587 ? 2.208 -0.341 33.495 1.00 88.69 587 THR A N 1
ATOM 4723 C CA . THR A 1 587 ? 2.543 -0.652 34.891 1.00 88.69 587 THR A CA 1
ATOM 4724 C C . THR A 1 587 ? 1.314 -1.194 35.609 1.00 88.69 587 THR A C 1
ATOM 4726 O O . THR A 1 587 ? 0.265 -0.554 35.556 1.00 88.69 587 THR A O 1
ATOM 4729 N N . GLU A 1 588 ? 1.442 -2.321 36.311 1.00 88.69 588 GLU A N 1
ATOM 4730 C CA . GLU A 1 588 ? 0.365 -2.899 37.127 1.00 88.69 588 GLU A CA 1
ATOM 4731 C C . GLU A 1 588 ? 0.470 -2.443 38.592 1.00 88.69 588 GLU A C 1
ATOM 4733 O O . GLU A 1 588 ? 1.553 -2.440 39.183 1.00 88.69 588 GLU A O 1
ATOM 4738 N N . VAL A 1 589 ? -0.667 -2.079 39.186 1.00 86.00 589 VAL A N 1
ATOM 4739 C CA . VAL A 1 589 ? -0.818 -1.753 40.612 1.00 86.00 589 VAL A CA 1
ATOM 4740 C C . VAL A 1 589 ? -2.065 -2.420 41.188 1.00 86.00 589 VAL A C 1
ATOM 4742 O O . VAL A 1 589 ? -3.126 -2.442 40.562 1.00 86.00 589 VAL A O 1
ATOM 4745 N N . THR A 1 590 ? -1.947 -2.941 42.410 1.00 88.25 590 THR A N 1
ATOM 4746 C CA . THR A 1 590 ? -3.087 -3.437 43.193 1.00 88.25 590 THR A CA 1
ATOM 4747 C C . THR A 1 590 ? -3.778 -2.271 43.889 1.00 88.25 590 THR A C 1
ATOM 4749 O O . THR A 1 590 ? -3.141 -1.509 44.617 1.00 88.25 590 THR A O 1
ATOM 4752 N N . LEU A 1 591 ? -5.087 -2.146 43.699 1.00 82.81 591 LEU A N 1
ATOM 4753 C CA . LEU A 1 591 ? -5.887 -1.057 44.244 1.00 82.81 591 LEU A CA 1
ATOM 4754 C C . LEU A 1 591 ? -6.121 -1.256 45.746 1.00 82.81 591 LEU A C 1
ATOM 4756 O O . LEU A 1 591 ? -6.764 -2.213 46.170 1.00 82.81 591 LEU A O 1
ATOM 4760 N N . THR A 1 592 ? -5.607 -0.339 46.563 1.00 85.00 592 THR A N 1
ATOM 4761 C CA . THR A 1 592 ? -5.733 -0.380 48.033 1.00 85.00 592 THR A CA 1
ATOM 4762 C C . THR A 1 592 ? -6.971 0.353 48.558 1.00 85.00 592 THR A C 1
ATOM 4764 O O . THR A 1 592 ? -7.291 0.250 49.742 1.00 85.00 592 THR A O 1
ATOM 4767 N N . SER A 1 593 ? -7.674 1.086 47.692 1.00 85.12 593 SER A N 1
ATOM 4768 C CA . SER A 1 593 ? -8.909 1.809 48.002 1.00 85.12 593 SER A CA 1
ATOM 4769 C C . SER A 1 593 ? -9.764 2.003 46.742 1.00 85.12 593 SER A C 1
ATOM 4771 O O . SER A 1 593 ? -9.325 1.676 45.639 1.00 85.12 593 SER A O 1
ATOM 4773 N N . ASN A 1 594 ? -10.962 2.573 46.907 1.00 79.31 594 ASN A N 1
ATOM 4774 C CA . ASN A 1 594 ? -11.845 2.962 45.800 1.00 79.31 594 ASN A CA 1
ATOM 4775 C C . ASN A 1 594 ? -11.457 4.308 45.143 1.00 79.31 594 ASN A C 1
ATOM 4777 O O . ASN A 1 594 ? -12.038 4.681 44.127 1.00 79.31 594 ASN A O 1
ATOM 4781 N N . GLU A 1 595 ? -10.498 5.051 45.710 1.00 77.31 595 GLU A N 1
ATOM 4782 C CA . GLU A 1 595 ? -9.927 6.250 45.084 1.00 77.31 595 GLU A CA 1
ATOM 4783 C C . GLU A 1 595 ? -8.796 5.841 44.132 1.00 77.31 595 GLU A C 1
ATOM 4785 O O . GLU A 1 595 ? -7.735 5.372 44.560 1.00 77.31 595 GLU A O 1
ATOM 4790 N N . LEU A 1 596 ? -9.003 6.051 42.835 1.00 69.56 596 LEU A N 1
ATOM 4791 C CA . LEU A 1 596 ? -7.984 5.881 41.811 1.00 69.56 596 LEU A CA 1
ATOM 4792 C C . LEU A 1 596 ? -7.115 7.150 41.757 1.00 69.56 596 LEU A C 1
ATOM 4794 O O . LEU A 1 596 ? -7.618 8.256 41.572 1.00 69.56 596 LEU A O 1
ATOM 4798 N N . LEU A 1 597 ? -5.796 6.970 41.896 1.00 60.12 597 LEU A N 1
ATOM 4799 C CA . LEU A 1 597 ? -4.754 8.001 41.734 1.00 60.12 597 LEU A CA 1
ATOM 4800 C C . LEU A 1 597 ? -4.727 9.166 42.746 1.00 60.12 597 LEU A C 1
ATOM 4802 O O . LEU A 1 597 ? -4.349 10.284 42.397 1.00 60.12 597 LEU A O 1
ATOM 4806 N N . ARG A 1 598 ? -4.933 8.914 44.047 1.00 49.31 598 ARG A N 1
ATOM 4807 C CA . ARG A 1 598 ? -4.631 9.948 45.059 1.00 49.31 598 ARG A CA 1
ATOM 4808 C C . ARG A 1 598 ? -3.156 10.390 44.984 1.00 49.31 598 ARG A C 1
ATOM 4810 O O . ARG A 1 598 ? -2.249 9.557 45.039 1.00 49.31 598 ARG A O 1
ATOM 4817 N N . ARG A 1 599 ? -2.907 11.712 44.999 1.00 45.84 599 ARG A N 1
ATOM 4818 C CA . ARG A 1 599 ? -1.598 12.437 44.940 1.00 45.84 599 ARG A CA 1
ATOM 4819 C C . ARG A 1 599 ? -0.381 11.874 45.724 1.00 45.84 599 ARG A C 1
ATOM 4821 O O . ARG A 1 599 ? 0.723 12.409 45.584 1.00 45.84 599 ARG A O 1
ATOM 4828 N N . LYS A 1 600 ? -0.538 10.877 46.601 1.00 38.75 600 LYS A N 1
ATOM 4829 C CA . LYS A 1 600 ? 0.528 10.325 47.458 1.00 38.75 600 LYS A CA 1
ATOM 4830 C C . LYS A 1 600 ? 1.413 9.288 46.757 1.00 38.75 600 LYS A C 1
ATOM 4832 O O . LYS A 1 600 ? 2.622 9.318 46.971 1.00 38.75 600 LYS A O 1
ATOM 4837 N N . GLU A 1 601 ? 0.867 8.422 45.904 1.00 39.94 601 GLU A N 1
ATOM 4838 C CA . GLU A 1 601 ? 1.625 7.270 45.376 1.00 39.94 601 GLU A CA 1
ATOM 4839 C C . GLU A 1 601 ? 2.582 7.642 44.231 1.00 39.94 601 GLU A C 1
ATOM 4841 O O . GLU A 1 601 ? 3.717 7.164 44.194 1.00 39.94 601 GLU A O 1
ATOM 4846 N N . ALA A 1 602 ? 2.213 8.607 43.380 1.00 38.25 602 ALA A N 1
ATOM 4847 C CA . ALA A 1 602 ? 3.090 9.121 42.320 1.00 38.25 602 ALA A CA 1
ATOM 4848 C C . ALA A 1 602 ? 4.410 9.722 42.855 1.00 38.25 602 ALA A C 1
ATOM 4850 O O . ALA A 1 602 ? 5.454 9.639 42.207 1.00 38.25 602 ALA A O 1
ATOM 4851 N N . LYS A 1 603 ? 4.409 10.294 44.070 1.00 36.78 603 LYS A N 1
ATOM 4852 C CA . LYS A 1 603 ? 5.644 10.774 44.720 1.00 36.78 603 LYS A CA 1
ATOM 4853 C C . LYS A 1 603 ? 6.539 9.629 45.202 1.00 36.78 603 LYS A C 1
ATOM 4855 O O . LYS A 1 603 ? 7.758 9.802 45.231 1.00 36.78 603 LYS A O 1
ATOM 4860 N N . GLN A 1 604 ? 5.959 8.480 45.547 1.00 35.12 604 GLN A N 1
ATOM 4861 C CA . GLN A 1 604 ? 6.689 7.284 45.967 1.00 35.12 604 GLN A CA 1
ATOM 4862 C C . GLN A 1 604 ? 7.413 6.652 44.764 1.00 35.12 604 GLN A C 1
ATOM 4864 O O . GLN A 1 604 ? 8.631 6.473 44.805 1.00 35.12 604 GLN A O 1
ATOM 4869 N N . SER A 1 605 ? 6.710 6.437 43.644 1.00 38.34 605 SER A N 1
ATOM 4870 C CA . SER A 1 605 ? 7.301 5.858 42.425 1.00 38.34 605 SER A CA 1
ATOM 4871 C C . SER A 1 605 ? 8.375 6.760 41.797 1.00 38.34 605 SER A C 1
ATOM 4873 O O . SER A 1 605 ? 9.453 6.278 41.441 1.00 38.34 605 SER A O 1
ATOM 4875 N N . LEU A 1 606 ? 8.166 8.083 41.758 1.00 38.56 606 LEU A N 1
ATOM 4876 C CA . LEU A 1 606 ? 9.185 9.055 41.326 1.00 38.56 606 LEU A CA 1
ATOM 4877 C C . LEU A 1 606 ? 10.405 9.110 42.265 1.00 38.56 606 LEU A C 1
ATOM 4879 O O . LEU A 1 606 ? 11.528 9.337 41.802 1.00 38.56 606 LEU A O 1
ATOM 4883 N N . SER A 1 607 ? 10.214 8.894 43.571 1.00 36.38 607 SER A N 1
ATOM 4884 C CA . SER A 1 607 ? 11.309 8.718 44.538 1.00 36.38 607 SER A CA 1
ATOM 4885 C C . SER A 1 607 ? 12.132 7.475 44.204 1.00 36.38 607 SER A C 1
ATOM 4887 O O . SER A 1 607 ? 13.366 7.527 44.158 1.00 36.38 607 SER A O 1
ATOM 4889 N N . ASP A 1 608 ? 11.459 6.357 43.961 1.00 41.06 608 ASP A N 1
ATOM 4890 C CA . ASP A 1 608 ? 12.110 5.055 43.914 1.00 41.06 608 ASP A CA 1
ATOM 4891 C C . ASP A 1 608 ? 12.755 4.783 42.545 1.00 41.06 608 ASP A C 1
ATOM 4893 O O . ASP A 1 608 ? 13.873 4.264 42.508 1.00 41.06 608 ASP A O 1
ATOM 4897 N N . ASN A 1 609 ? 12.196 5.314 41.449 1.00 43.59 609 ASN A N 1
ATOM 4898 C CA . ASN A 1 609 ? 12.885 5.385 40.153 1.00 43.59 609 ASN A CA 1
ATOM 4899 C C . ASN A 1 609 ? 14.131 6.289 40.192 1.00 43.59 609 ASN A C 1
ATOM 4901 O O . ASN A 1 609 ? 15.180 5.910 39.663 1.00 43.59 609 ASN A O 1
ATOM 4905 N N . LYS A 1 610 ? 14.095 7.437 40.892 1.00 47.12 610 LYS A N 1
ATOM 4906 C CA . LYS A 1 610 ? 15.305 8.260 41.110 1.00 47.12 610 LYS A CA 1
ATOM 4907 C C . LYS A 1 610 ? 16.366 7.517 41.929 1.00 47.12 610 LYS A C 1
ATOM 4909 O O . LYS A 1 610 ? 17.554 7.623 41.618 1.00 47.12 610 LYS A O 1
ATOM 4914 N N . LYS A 1 611 ? 15.973 6.726 42.935 1.00 40.94 611 LYS A N 1
ATOM 4915 C CA . LYS A 1 611 ? 16.899 5.860 43.694 1.00 40.94 611 LYS A CA 1
ATOM 4916 C C . LYS A 1 611 ? 17.462 4.719 42.839 1.00 40.94 611 LYS A C 1
ATOM 4918 O O . LYS A 1 611 ? 18.645 4.408 42.992 1.00 40.94 611 LYS A O 1
ATOM 4923 N N . LEU A 1 612 ? 16.671 4.122 41.942 1.00 41.06 612 LEU A N 1
ATOM 4924 C CA . LEU A 1 612 ? 17.145 3.108 40.993 1.00 41.06 612 LEU A CA 1
ATOM 4925 C C . LEU A 1 612 ? 18.191 3.700 40.042 1.00 41.06 612 LEU A C 1
ATOM 4927 O O . LEU A 1 612 ? 19.328 3.235 40.042 1.00 41.06 612 LEU A O 1
ATOM 4931 N N . GLN A 1 613 ? 17.871 4.787 39.333 1.00 43.28 613 GLN A N 1
ATOM 4932 C CA . GLN A 1 613 ? 18.808 5.448 38.411 1.00 43.28 613 GLN A CA 1
ATOM 4933 C C . GLN A 1 613 ? 20.103 5.904 39.111 1.00 43.28 613 GLN A C 1
ATOM 4935 O O . GLN A 1 613 ? 21.199 5.768 38.560 1.00 43.28 613 GLN A O 1
ATOM 4940 N N . GLN A 1 614 ? 20.025 6.385 40.359 1.00 43.66 614 GLN A N 1
ATOM 4941 C CA . GLN A 1 614 ? 21.219 6.708 41.151 1.00 43.66 614 GLN A CA 1
ATOM 4942 C C . GLN A 1 614 ? 22.032 5.472 41.572 1.00 43.66 614 GLN A C 1
ATOM 4944 O O . GLN A 1 614 ? 23.259 5.574 41.675 1.00 43.66 614 GLN A O 1
ATOM 4949 N N . LYS A 1 615 ? 21.405 4.307 41.795 1.00 41.00 615 LYS A N 1
ATOM 4950 C CA . LYS A 1 615 ? 22.120 3.037 42.014 1.00 41.00 615 LYS A CA 1
ATOM 4951 C C . LYS A 1 615 ? 22.838 2.579 40.742 1.00 41.00 615 LYS A C 1
ATOM 4953 O O . LYS A 1 615 ? 24.028 2.280 40.834 1.00 41.00 615 LYS A O 1
ATOM 4958 N N . THR A 1 616 ? 22.190 2.613 39.576 1.00 42.53 616 THR A N 1
ATOM 4959 C CA . THR A 1 616 ? 22.803 2.232 38.286 1.00 42.53 616 THR A CA 1
ATOM 4960 C C . THR A 1 616 ? 23.989 3.141 37.935 1.00 42.53 616 THR A C 1
ATOM 4962 O O . THR A 1 616 ? 25.075 2.678 37.585 1.00 42.53 616 THR A O 1
ATOM 4965 N N . ASN A 1 617 ? 23.850 4.453 38.146 1.00 42.03 617 ASN A N 1
ATOM 4966 C CA . ASN A 1 617 ? 24.952 5.399 37.938 1.00 42.03 617 ASN A CA 1
ATOM 4967 C C . ASN A 1 617 ? 26.105 5.221 38.948 1.00 42.03 617 ASN A C 1
ATOM 4969 O O . ASN A 1 617 ? 27.269 5.438 38.601 1.00 42.03 617 ASN A O 1
ATOM 4973 N N . LYS A 1 618 ? 25.825 4.775 40.183 1.00 39.88 618 LYS A N 1
ATOM 4974 C CA . LYS A 1 618 ? 26.867 4.410 41.162 1.00 39.88 618 LYS A CA 1
ATOM 4975 C C . LYS A 1 618 ? 27.544 3.069 40.859 1.00 39.88 618 LYS A C 1
ATOM 4977 O O . LYS A 1 618 ? 28.727 2.944 41.175 1.00 39.88 618 LYS A O 1
ATOM 4982 N N . SER A 1 619 ? 26.864 2.093 40.246 1.00 36.62 619 SER A N 1
ATOM 4983 C CA . SER A 1 619 ? 27.513 0.845 39.810 1.00 36.62 619 SER A CA 1
ATOM 4984 C C . SER A 1 619 ? 28.449 1.090 38.627 1.00 36.62 619 SER A C 1
ATOM 4986 O O . SER A 1 619 ? 29.594 0.642 38.664 1.00 36.62 619 SER A O 1
ATOM 4988 N N . ASN A 1 620 ? 28.030 1.892 37.643 1.00 37.91 620 ASN A N 1
ATOM 4989 C CA . ASN A 1 620 ? 28.875 2.230 36.493 1.00 37.91 620 ASN A CA 1
ATOM 4990 C C . ASN A 1 620 ? 30.120 3.038 36.903 1.00 37.91 620 ASN A C 1
ATOM 4992 O O . ASN A 1 620 ? 31.220 2.716 36.463 1.00 37.91 620 ASN A O 1
ATOM 4996 N N . LYS A 1 621 ? 30.006 3.984 37.851 1.00 37.00 621 LYS A N 1
ATOM 4997 C CA . LYS A 1 621 ? 31.177 4.691 38.421 1.00 37.00 621 LYS A CA 1
ATOM 4998 C C . LYS A 1 621 ? 32.121 3.823 39.269 1.00 37.00 621 LYS A C 1
ATOM 5000 O O . LYS A 1 621 ? 33.204 4.292 39.609 1.00 37.00 621 LYS A O 1
ATOM 5005 N N . LYS A 1 622 ? 31.750 2.585 39.620 1.00 32.81 622 LYS A N 1
ATOM 5006 C CA . LYS A 1 622 ? 32.637 1.632 40.315 1.00 32.81 622 LYS A CA 1
ATOM 5007 C C . LYS A 1 622 ? 33.370 0.664 39.380 1.00 32.81 622 LYS A C 1
ATOM 5009 O O . LYS A 1 622 ? 34.248 -0.044 39.863 1.00 32.81 622 LYS A O 1
ATOM 5014 N N . ARG A 1 623 ? 33.054 0.635 38.077 1.00 33.03 623 ARG A N 1
ATOM 5015 C CA . ARG A 1 623 ? 33.701 -0.262 37.097 1.00 33.03 623 ARG A CA 1
ATOM 5016 C C . ARG A 1 623 ? 34.878 0.364 36.333 1.00 33.03 623 ARG A C 1
ATOM 5018 O O . ARG A 1 623 ? 35.569 -0.354 35.626 1.00 33.03 623 ARG A O 1
ATOM 5025 N N . THR A 1 624 ? 35.141 1.660 36.508 1.00 32.50 624 THR A N 1
ATOM 5026 C CA . THR A 1 624 ? 36.225 2.411 35.840 1.00 32.50 624 THR A CA 1
ATOM 5027 C C . THR A 1 624 ? 37.302 2.888 36.823 1.00 32.50 624 THR A C 1
ATOM 5029 O O . THR A 1 624 ? 37.495 4.084 37.035 1.00 32.50 624 THR A O 1
ATOM 5032 N N . LYS A 1 625 ? 38.022 1.943 37.443 1.00 31.83 625 LYS A N 1
ATOM 5033 C CA . LYS A 1 625 ? 39.329 2.168 38.095 1.00 31.83 625 LYS A CA 1
ATOM 5034 C C . LYS A 1 625 ? 40.134 0.860 38.131 1.00 31.83 625 LYS A C 1
ATOM 5036 O O . LYS A 1 625 ? 39.542 -0.189 38.356 1.00 31.83 625 LYS A O 1
ATOM 5041 N N . CYS A 1 626 ? 41.461 0.980 37.979 1.00 23.83 626 CYS A N 1
ATOM 5042 C CA . CYS A 1 626 ? 42.438 -0.073 37.622 1.00 23.83 626 CYS A CA 1
ATOM 5043 C C . CYS A 1 626 ? 42.366 -0.489 36.136 1.00 23.83 626 CYS A C 1
ATOM 5045 O O . CYS A 1 626 ? 41.280 -0.761 35.644 1.00 23.83 626 CYS A O 1
ATOM 5047 N N . LYS A 1 627 ? 43.472 -0.571 35.382 1.00 26.36 627 LYS A N 1
ATOM 5048 C CA . LYS A 1 627 ? 44.890 -0.233 35.652 1.00 26.36 627 LYS A CA 1
ATOM 5049 C C . LYS A 1 627 ? 45.555 0.166 34.322 1.00 26.36 627 LYS A C 1
ATOM 5051 O O . LYS A 1 627 ? 45.246 -0.438 33.305 1.00 26.36 627 LYS A O 1
ATOM 5056 N N . THR A 1 628 ? 46.474 1.127 34.354 1.00 27.86 628 THR A N 1
ATOM 5057 C CA . THR A 1 628 ? 47.456 1.370 33.284 1.00 27.86 628 THR A CA 1
ATOM 5058 C C . THR A 1 628 ? 48.608 0.374 33.396 1.00 27.86 628 THR A C 1
ATOM 5060 O O . THR A 1 628 ? 49.045 0.099 34.516 1.00 27.86 628 THR A O 1
ATOM 5063 N N . LEU A 1 629 ? 49.097 -0.117 32.258 1.00 25.44 629 LEU A N 1
ATOM 5064 C CA . LEU A 1 629 ? 50.478 -0.550 32.030 1.00 25.44 629 LEU A CA 1
ATOM 5065 C C . LEU A 1 629 ? 50.796 -0.359 30.539 1.00 25.44 629 LEU A C 1
ATOM 5067 O O . LEU A 1 629 ? 49.913 -0.519 29.694 1.00 25.44 629 LEU A O 1
ATOM 5071 N N . ASP A 1 630 ? 52.039 0.022 30.297 1.00 24.36 630 ASP A N 1
ATOM 5072 C CA . ASP A 1 630 ? 52.701 0.349 29.028 1.00 24.36 630 ASP A CA 1
ATOM 5073 C C . ASP A 1 630 ? 53.028 -0.961 28.237 1.00 24.36 630 ASP A C 1
ATOM 5075 O O . ASP A 1 630 ? 52.757 -2.047 28.754 1.00 24.36 630 ASP A O 1
ATOM 5079 N N . GLU A 1 631 ? 53.554 -1.019 27.004 1.00 25.28 631 GLU A N 1
ATOM 5080 C CA . GLU A 1 631 ? 54.186 -0.042 26.092 1.00 25.28 631 GLU A CA 1
ATOM 5081 C C . GLU A 1 631 ? 54.216 -0.635 24.639 1.00 25.28 631 GLU A C 1
ATOM 5083 O O . GLU A 1 631 ? 53.929 -1.821 24.461 1.00 25.28 631 GLU A O 1
ATOM 5088 N N . ASP A 1 632 ? 54.599 0.184 23.648 1.00 23.56 632 ASP A N 1
ATOM 5089 C CA . ASP A 1 632 ? 55.235 -0.143 22.341 1.00 23.56 632 ASP A CA 1
ATOM 5090 C C . ASP A 1 632 ? 54.518 -0.658 21.049 1.00 23.56 632 ASP A C 1
ATOM 5092 O O . ASP A 1 632 ? 53.594 -1.471 21.035 1.00 23.56 632 ASP A O 1
ATOM 5096 N N . ASP A 1 633 ? 55.092 -0.140 19.944 1.00 25.27 633 ASP A N 1
ATOM 5097 C CA . ASP A 1 633 ? 55.142 -0.520 18.514 1.00 25.27 633 ASP A CA 1
ATOM 5098 C C . ASP A 1 633 ? 53.986 -0.275 17.500 1.00 25.27 633 ASP A C 1
ATOM 5100 O O . ASP A 1 633 ? 53.239 -1.152 17.076 1.00 25.27 633 ASP A O 1
ATOM 5104 N N . GLU A 1 634 ? 53.999 0.974 17.006 1.00 24.84 634 GLU A N 1
ATOM 5105 C CA . GLU A 1 634 ? 54.148 1.396 15.591 1.00 24.84 634 GLU A CA 1
ATOM 5106 C C . GLU A 1 634 ? 53.094 1.123 14.475 1.00 24.84 634 GLU A C 1
ATOM 5108 O O . GLU A 1 634 ? 52.921 0.035 13.939 1.00 24.84 634 GLU A O 1
ATOM 5113 N N . ASN A 1 635 ? 52.602 2.259 13.946 1.00 24.17 635 ASN A N 1
ATOM 5114 C CA . ASN A 1 635 ? 52.435 2.601 12.518 1.00 24.17 635 ASN A CA 1
ATOM 5115 C C . ASN A 1 635 ? 51.476 1.793 11.607 1.00 24.17 635 ASN A C 1
ATOM 5117 O O . ASN A 1 635 ? 51.895 0.925 10.848 1.00 24.17 635 ASN A O 1
ATOM 5121 N N . GLN A 1 636 ? 50.258 2.327 11.416 1.00 25.80 636 GLN A N 1
ATOM 5122 C CA . GLN A 1 636 ? 49.994 3.211 10.257 1.00 25.80 636 GLN A CA 1
ATOM 5123 C C . GLN A 1 636 ? 48.682 4.011 10.399 1.00 25.80 636 GLN A C 1
ATOM 5125 O O . GLN A 1 636 ? 47.632 3.482 10.752 1.00 25.80 636 GLN A O 1
ATOM 5130 N N . SER A 1 637 ? 48.748 5.309 10.094 1.00 24.39 637 SER A N 1
ATOM 5131 C CA . SER A 1 637 ? 47.608 6.227 9.939 1.00 24.39 637 SER A CA 1
ATOM 5132 C C . SER A 1 637 ? 47.270 6.365 8.435 1.00 24.39 637 SER A C 1
ATOM 5134 O O . SER A 1 637 ? 48.117 6.072 7.599 1.00 24.39 637 SER A O 1
ATOM 5136 N N . THR A 1 638 ? 46.073 6.743 7.973 1.00 23.14 638 THR A N 1
ATOM 5137 C CA . THR A 1 638 ? 45.127 7.755 8.473 1.00 23.14 638 THR A CA 1
ATOM 5138 C C . THR A 1 638 ? 43.678 7.470 8.032 1.00 23.14 638 THR A C 1
ATOM 5140 O O . THR A 1 638 ? 43.420 7.224 6.858 1.00 23.14 638 THR A O 1
ATOM 5143 N N . SER A 1 639 ? 42.698 7.625 8.931 1.00 25.19 639 SER A N 1
ATOM 5144 C CA . SER A 1 639 ? 41.349 8.130 8.596 1.00 25.19 639 SER A CA 1
ATOM 5145 C C . SER A 1 639 ? 40.593 8.554 9.868 1.00 25.19 639 SER A C 1
ATOM 5147 O O . SER A 1 639 ? 40.944 8.119 10.961 1.00 25.19 639 SER A O 1
ATOM 5149 N N . ILE A 1 640 ? 39.549 9.376 9.701 1.00 26.55 640 ILE A N 1
ATOM 5150 C CA . ILE A 1 640 ? 38.537 9.746 10.712 1.00 26.55 640 ILE A CA 1
ATOM 5151 C C . ILE A 1 640 ? 39.050 10.638 11.862 1.00 26.55 640 ILE A C 1
ATOM 5153 O O . ILE A 1 640 ? 39.389 10.186 12.951 1.00 26.55 640 ILE A O 1
ATOM 5157 N N . ASN A 1 641 ? 38.954 11.950 11.642 1.00 25.44 641 ASN A N 1
ATOM 5158 C CA . ASN A 1 641 ? 38.793 12.950 12.697 1.00 25.44 641 ASN A CA 1
ATOM 5159 C C . ASN A 1 641 ? 37.666 13.895 12.253 1.00 25.44 641 ASN A C 1
ATOM 5161 O O . ASN A 1 641 ? 37.931 14.767 11.439 1.00 25.44 641 ASN A O 1
ATOM 5165 N N . ASP A 1 642 ? 36.429 13.643 12.710 1.00 25.84 642 ASP A N 1
ATOM 5166 C CA . ASP A 1 642 ? 35.319 14.623 12.817 1.00 25.84 642 ASP A CA 1
ATOM 5167 C C . ASP A 1 642 ? 34.023 13.969 13.371 1.00 25.84 642 ASP A C 1
ATOM 5169 O O . ASP A 1 642 ? 32.933 14.079 12.810 1.00 25.84 642 ASP A O 1
ATOM 5173 N N . THR A 1 643 ? 34.100 13.206 14.476 1.00 28.86 643 THR A N 1
ATOM 5174 C CA . THR A 1 643 ? 32.878 12.622 15.100 1.00 28.86 643 THR A CA 1
ATOM 5175 C C . THR A 1 643 ? 32.929 12.458 16.628 1.00 28.86 643 THR A C 1
ATOM 5177 O O . THR A 1 643 ? 32.088 11.776 17.205 1.00 28.86 643 THR A O 1
ATOM 5180 N N . ILE A 1 644 ? 33.870 13.102 17.332 1.00 27.72 644 ILE A N 1
ATOM 5181 C CA . ILE A 1 644 ? 33.926 13.061 18.809 1.00 27.72 644 ILE A CA 1
ATOM 5182 C C . ILE A 1 644 ? 34.089 14.473 19.384 1.00 27.72 644 ILE A C 1
ATOM 5184 O O . ILE A 1 644 ? 35.141 14.834 19.895 1.00 27.72 644 ILE A O 1
ATOM 5188 N N . ASN A 1 645 ? 33.024 15.278 19.290 1.00 27.34 645 ASN A N 1
ATOM 5189 C CA . ASN A 1 645 ? 32.816 16.466 20.132 1.00 27.34 645 ASN A CA 1
ATOM 5190 C C . ASN A 1 645 ? 31.348 16.934 20.097 1.00 27.34 645 ASN A C 1
ATOM 5192 O O . ASN A 1 645 ? 31.028 18.011 19.609 1.00 27.34 645 ASN A O 1
ATOM 5196 N N . ASN A 1 646 ? 30.428 16.104 20.607 1.00 28.03 646 ASN A N 1
ATOM 5197 C CA . ASN A 1 646 ? 29.070 16.555 20.966 1.00 28.03 646 ASN A CA 1
ATOM 5198 C C . ASN A 1 646 ? 28.400 15.714 22.076 1.00 28.03 646 ASN A C 1
ATOM 5200 O O . ASN A 1 646 ? 27.179 15.688 22.227 1.00 28.03 646 ASN A O 1
ATOM 5204 N N . SER A 1 647 ? 29.196 15.031 22.903 1.00 31.81 647 SER A N 1
ATOM 5205 C CA . SER A 1 647 ? 28.720 14.203 24.016 1.00 31.81 647 SER A CA 1
ATOM 5206 C C . SER A 1 647 ? 28.786 14.940 25.361 1.00 31.81 647 SER A C 1
ATOM 5208 O O . SER A 1 647 ? 29.467 14.470 26.271 1.00 31.81 647 SER A O 1
ATOM 5210 N N . LEU A 1 648 ? 28.123 16.100 25.500 1.00 27.30 648 LEU A N 1
ATOM 5211 C CA . LEU A 1 648 ? 28.047 16.816 26.790 1.00 27.30 648 LEU A CA 1
ATOM 5212 C C . LEU A 1 648 ? 26.909 17.862 26.906 1.00 27.30 648 LEU A C 1
ATOM 5214 O O . LEU A 1 648 ? 27.148 18.988 27.322 1.00 27.30 648 LEU A O 1
ATOM 5218 N N . ASN A 1 649 ? 25.649 17.491 26.625 1.00 26.03 649 ASN A N 1
ATOM 5219 C CA . ASN A 1 649 ? 24.506 18.117 27.324 1.00 26.03 649 ASN A CA 1
ATOM 5220 C C . ASN A 1 649 ? 23.230 17.245 27.301 1.00 26.03 649 ASN A C 1
ATOM 5222 O O . ASN A 1 649 ? 22.339 17.407 26.470 1.00 26.03 649 ASN A O 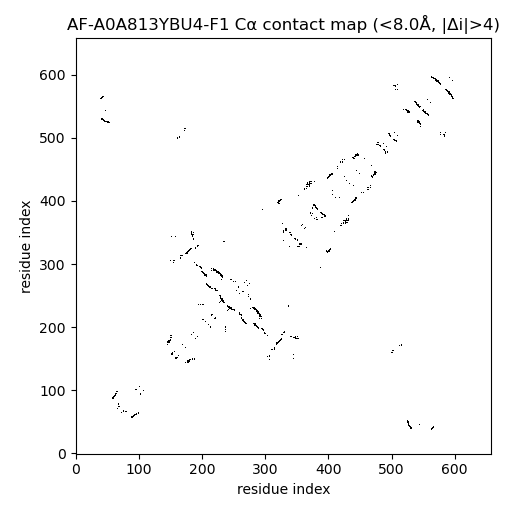1
ATOM 5226 N N . LEU A 1 650 ? 23.146 16.279 28.222 1.00 28.41 650 LEU A N 1
ATOM 5227 C CA . LEU A 1 650 ? 22.089 15.252 28.266 1.00 28.41 650 LEU A CA 1
ATOM 5228 C C . LEU A 1 650 ? 20.878 15.611 29.156 1.00 28.41 650 LEU A C 1
ATOM 5230 O O . LEU A 1 650 ? 20.080 14.739 29.488 1.00 28.41 650 LEU A O 1
ATOM 5234 N N . THR A 1 651 ? 20.724 16.887 29.532 1.00 27.11 651 THR A N 1
ATOM 5235 C CA . THR A 1 651 ? 19.698 17.333 30.502 1.00 27.11 651 THR A CA 1
ATOM 5236 C C . THR A 1 651 ? 18.628 18.263 29.906 1.00 27.11 651 THR A C 1
ATOM 5238 O O . THR A 1 651 ? 17.600 18.471 30.540 1.00 27.11 651 THR A O 1
ATOM 5241 N N . GLU A 1 652 ? 18.806 18.796 28.689 1.00 25.78 652 GLU A N 1
ATOM 5242 C CA . GLU A 1 652 ? 17.870 19.783 28.100 1.00 25.78 652 GLU A CA 1
ATOM 5243 C C . GLU A 1 652 ? 16.908 19.234 27.028 1.00 25.78 652 GLU A C 1
ATOM 5245 O O . GLU A 1 652 ? 16.005 19.950 26.598 1.00 25.78 652 GLU A O 1
ATOM 5250 N N . LYS A 1 653 ? 17.024 17.961 26.617 1.00 26.44 653 LYS A N 1
ATOM 5251 C CA . LYS A 1 653 ? 16.158 17.370 25.570 1.00 26.44 653 LYS A CA 1
ATOM 5252 C C . LYS A 1 653 ? 14.843 16.733 26.059 1.00 26.44 653 LYS A C 1
ATOM 5254 O O . LYS A 1 653 ? 14.072 16.245 25.242 1.00 26.44 653 LYS A O 1
ATOM 5259 N N . PHE A 1 654 ? 14.508 16.822 27.349 1.00 27.50 654 PHE A N 1
ATOM 5260 C CA . PHE A 1 654 ? 13.221 16.359 27.913 1.00 27.50 654 PHE A CA 1
ATOM 5261 C C . PHE A 1 654 ? 12.071 17.384 27.765 1.00 27.50 654 PHE A C 1
ATOM 5263 O O . PHE A 1 654 ? 11.311 17.621 28.699 1.00 27.50 654 PHE A O 1
ATOM 5270 N N . LYS A 1 655 ? 11.950 18.031 26.598 1.00 25.44 655 LYS A N 1
ATOM 5271 C CA . LYS A 1 655 ? 10.887 19.021 26.309 1.00 25.44 655 LYS A CA 1
ATOM 5272 C C . LYS A 1 655 ? 9.919 18.631 25.185 1.00 25.44 655 LYS A C 1
ATOM 5274 O O . LYS A 1 655 ? 8.959 19.362 24.970 1.00 25.44 655 LYS A O 1
ATOM 5279 N N . TYR A 1 656 ? 10.162 17.508 24.507 1.00 27.00 656 TYR A N 1
ATOM 5280 C CA . TYR A 1 656 ? 9.479 17.120 23.267 1.00 27.00 656 TYR A CA 1
ATOM 5281 C C . TYR A 1 656 ? 8.660 15.828 23.409 1.00 27.00 656 TYR A C 1
ATOM 5283 O O . TYR A 1 656 ? 8.808 14.896 22.631 1.00 27.00 656 TYR A O 1
ATOM 5291 N N . PHE A 1 657 ? 7.795 15.809 24.421 1.00 30.27 657 PHE A N 1
ATOM 5292 C CA . PHE A 1 657 ? 6.466 15.196 24.373 1.00 30.27 657 PHE A CA 1
ATOM 5293 C C . PHE A 1 657 ? 5.564 16.146 25.167 1.00 30.27 657 PHE A C 1
ATOM 5295 O O . PHE A 1 657 ? 5.768 16.323 26.369 1.00 30.27 657 PHE A O 1
ATOM 5302 N N . LYS A 1 658 ? 4.683 16.852 24.459 1.00 26.98 658 LYS A N 1
ATOM 5303 C CA . LYS A 1 658 ? 3.785 17.904 24.944 1.00 26.98 658 LYS A CA 1
ATOM 5304 C C . LYS A 1 658 ? 2.568 17.979 24.032 1.00 26.98 658 LYS A C 1
ATOM 5306 O O . LYS A 1 658 ? 2.766 17.703 22.830 1.00 26.98 658 LYS A O 1
#

Solvent-accessible surface area (backbone atoms only — not comparable to full-atom values): 39866 Å² total; per-residue (Å²): 134,85,85,87,85,78,83,97,73,85,93,79,64,89,84,74,79,88,73,89,85,79,72,81,74,83,72,70,81,72,72,71,85,73,76,77,84,62,79,57,40,38,42,49,72,40,91,86,40,74,62,47,74,102,73,89,84,70,72,43,79,47,69,58,47,70,65,65,32,73,89,78,21,94,52,17,67,58,52,54,47,50,56,59,72,62,62,51,82,45,70,46,80,40,73,35,80,97,39,50,91,80,50,50,96,75,90,68,88,90,85,90,84,90,89,92,84,92,88,88,93,78,94,76,86,79,84,87,83,87,79,62,93,88,60,85,91,71,86,85,82,84,77,86,59,52,76,46,65,66,46,50,66,56,26,80,91,72,22,96,39,20,70,45,42,37,52,47,52,38,71,48,65,62,57,40,33,31,44,35,24,40,50,42,27,52,64,48,32,33,49,41,74,54,66,74,41,40,57,42,48,62,36,77,38,41,56,79,34,73,38,71,48,70,22,56,87,52,71,20,20,24,69,43,71,81,42,44,33,38,20,54,44,52,55,50,72,100,54,66,42,84,32,99,30,51,23,91,60,28,44,62,54,49,42,73,66,26,53,74,27,40,60,32,78,49,68,27,36,53,90,76,60,47,75,58,49,80,99,51,85,35,25,30,40,39,34,32,34,31,46,49,65,40,72,34,68,52,74,50,49,82,49,43,52,61,42,49,51,49,51,49,71,28,44,63,98,46,52,52,32,48,21,71,31,41,75,48,48,68,54,24,47,60,100,62,70,82,84,77,73,79,55,55,80,45,76,39,91,74,54,70,46,43,72,46,57,66,55,90,83,36,55,69,58,4,49,49,48,3,39,61,48,5,33,43,45,58,33,18,40,66,49,100,79,70,50,77,47,80,46,95,28,71,52,87,65,60,30,34,32,58,40,50,30,36,72,61,54,34,58,38,50,61,75,55,44,41,55,47,51,46,29,33,53,54,15,32,33,74,55,55,71,54,81,81,51,38,44,32,35,49,31,25,77,43,85,86,49,59,72,46,54,60,51,60,76,35,66,91,68,47,60,88,94,64,80,78,74,41,76,47,55,43,80,86,72,43,74,69,79,43,74,94,73,78,48,64,25,46,65,73,55,63,44,39,46,38,94,85,72,29,44,40,29,61,56,33,36,47,52,35,50,46,65,77,66,57,48,86,94,52,49,44,42,28,36,49,47,56,69,52,81,83,53,65,56,45,49,66,49,32,35,42,29,73,96,75,40,74,54,68,53,73,44,78,62,48,103,60,93,72,49,32,30,37,82,82,41,49,76,36,78,48,74,44,74,52,85,89,34,49,62,49,62,58,47,78,46,74,31,90,43,38,60,47,73,61,86,68,56,67,57,50,54,57,49,50,53,53,52,48,56,52,49,55,56,52,53,59,69,67,72,77,72,87,81,90,80,89,84,90,85,83,89,86,86,88,80,90,90,89,85,88,86,82,92,81,74,92,77,76,76,89,70,84,83,129

Nearest PDB structures (foldseek):
  5h4s-assembly1_A-2  TM=8.397E-01  e=6.477E-07  Toxopneustes pileolus
  5iaz-assembly1_A  TM=9.125E-01  e=1.496E-05  Oryza sativa Indica Group
  5afb-assembly1_A  TM=8.592E-01  e=1.496E-05  Homo sapiens
  6ska-assembly1_D  TM=8.242E-01  e=6.927E-06  Mus musculus
  2zx0-assembly1_A  TM=8.017E-01  e=1.685E-05  Oncorhynchus keta

InterPro domains:
  IPR000922 D-galactoside/L-rhamnose binding SUEL lectin domain [PF02140] (213-290)
  IPR000922 D-galactoside/L-rhamnose binding SUEL lectin domain [PS50228] (211-291)
  IPR017853 Glycoside hydrolase superfamily [SSF51445] (293-484)
  IPR043159 D-galactoside/L-rhamnose binding SUEL lectin domain superfamily [G3DSA:2.60.120.740] (203-297)

pLDDT: mean 72.65, std 23.48, range [22.52, 98.44]

Mean predicted aligned error: 16.25 Å

Radius of gyration: 33.93 Å; Cα contacts (8 Å, |Δi|>4): 1019; chains: 1; bounding box: 119×95×80 Å

Sequence (658 aa):
MNTKGCVLTILLCCLILQIVCLLPTSETNKFQDHQVNADPILIEVSWTTYDYDLHTIPTLQVVTNPLLARQFSPIYKQIFASLKELNAEYTRYAAWFPYPKLAVAELDPPSDTTDKLQNDQVNANPFLIEVSWTTHDYDLHTIPTLQVVTNPLLARQFSPIYKQIFANLKQLNAEYTRYAVWFPYPKVAVAELDPPSGLYQCGNVGQDFLINLSCEQSGGVISKVDFASYGTSSGACGQMKQGTCHAENSSEIVQRVCIGQKTCNVPSTNNLFGDPCKDKLKRLLIQIQCDPPQNNTYYNFTYLDTMLEDYLDATDGHSRVISYCTQPNWLFKQDTPHIYPDNASLTDWRYPVGTKLVNDTRQALGDYYGRLFAWYTRGGFTDEYGRKHISNYEYNWDYTEIFNEVESEHQMTVEYYTRAYDAVIQGIRRHTNNYDMKYVGMSLMGHNKFNWYRYFLNHSNHAPDIPLDMISYHFYAGYPELPDLQLQPQFPSVALLNWTTGEGTAKYWTTKLLIETVDIDNDEGVVTQTSDVSGENIFSQAFVGKNGRRWVLIINKRYANVDVFLPGCTGGRMQIVNEASGFGSATEVTLTSNELLRRKEAKQSLSDNKKLQQKTNKSNKKRTKCKTLDEDDENQSTSINDTINNSLNLTEKFKYFK

Foldseek 3Di:
DDDDDDDDDPPPPVVPDPDDPPDPPPPPPPVDPPPPVDDFKEKDFPLPFFPDDPDDADEEEAEDDPCCDPPPNPCVVVVVVVVVVVVRPYYHYHQDDVCCVRRPDPPDDDDDDYDDDDDDDDDDDDDDDDDDPPDDPDDDDDADEAEDEDALCCFPVRHPCNVLQLVLLLVLQRQHYEYALDAQQPLQQPQFQADFAFQKDKDKAWAQDKDKDAQCVVPWFFADWPDKWKFPWFDGAVGTDHDPFTQPCGRVLCCVQGHPHRMGMDHSYCVRRNCSDPPDIIMIMTMTGTVVTGGDTGGDCPNNVRSVVSNCVSNPPHAYAYESADFHCLQADAPGRDDDDNDSNGTDPVRLGHQHGPDPQLLVVQQSLLQVLCVAQPQGFADPNRDTDGHPHNDDHQHYEYHAQQCPRSNDDLLRQQSNLQSNVVSNCVNRVDPNRDYEYDNHQDDPPVVSCVQNVPCVSHDPPDDHRHYHYDDQDFDDDDVVVVDGRSPVVVDQADSPNRFGALNSQVSSVCVVPDPPVFKGWTDMDIPPVVCQQKDKTWTAGPPRDIDMDIGGNDPDDRKHFYPPCQQPKDWDRDVVCGSHHTDIDHHNHRIDDDPPVVVVSVVVVVVVVVVVVVVVVVVPDDDDDDDDDDDDDDDDDDDPDDPPDPDPPVPPDD

Organism: NCBI:txid392033